Protein AF-A0AAE0WE51-F1 (afdb_monomer)

InterPro domains:
  IPR036056 Fibrinogen-like, C-terminal [SSF56496] (151-202)

Mean predicted aligned error: 15.65 Å

Nearest PDB structures (foldseek):
  6nct-assembly1_B  TM=5.977E-01  e=8.888E-01  Homo sapiens
  5l3b-assembly1_A  TM=3.967E-01  e=8.888E-01  Homo sapiens
  5y05-as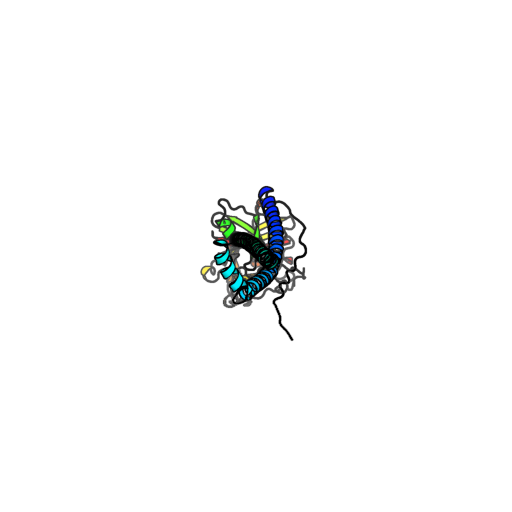sembly1_A  TM=3.768E-01  e=6.806E+00  Mycolicibacterium smegmatis MC2 155

Secondary structure (DSSP, 8-state):
---------------------S-HHHHHHHHHHHHHHHHHHHHHHHHHHHHHHHHHHHHHHHHHHHHHHHHHHHTTSSSHHHHHHHHHHHHTTS----TT-HHHHHHHHHHHHHHHHHHHHHHHHHHHHHHHHHHHHHHHHHHHHHHHHHHHHHHHTSSHHHHHHH-SSPPPEEEEEE-TTS-EEEEEEEEETTEEEEEEPHHHHHH-S-STTT-S--S-EEEEEEETTS-EEEEEEEE-TTTTTTSPPEEEES--TTSPPPTTGGG-SEEEEESS-HHHHTSSSEEEEEETTEEEEEE-SS----EEEEEE--TT-PPP--SSSSTT--TTTSHHHHT-EEPPGGGPPPGGG-BEEEEEETGGGEEEEGGG-TTEEEEEEEEEEE-

Solvent-accessible surface area (backbone atoms only — not comparable to full-atom values): 21341 Å² total; per-residue (Å²): 136,86,86,85,77,87,81,86,79,83,87,85,81,87,88,87,84,87,88,83,90,69,66,77,64,64,52,50,51,50,55,47,49,52,51,52,45,56,50,50,50,52,48,47,54,50,50,51,50,50,48,52,51,47,50,54,53,49,48,54,50,50,50,51,47,51,51,49,52,46,51,58,51,50,70,49,54,91,34,76,67,38,60,45,48,61,48,48,67,64,38,75,80,61,78,96,82,73,95,84,52,65,67,63,56,50,51,50,54,51,51,53,51,50,55,50,50,51,54,50,52,50,53,55,50,53,54,49,51,53,54,50,52,51,52,50,52,57,49,51,54,52,52,54,52,47,52,55,49,50,52,52,50,42,62,42,30,44,29,58,58,43,44,44,74,72,35,99,76,59,74,56,45,80,45,71,29,32,46,99,86,70,49,76,33,44,30,37,31,46,65,54,92,70,29,34,27,35,29,56,23,42,71,24,51,76,71,53,88,65,60,73,72,55,40,74,45,44,69,42,34,40,40,36,34,34,33,74,90,68,52,42,29,38,22,46,39,30,33,22,78,97,40,36,93,82,34,51,43,39,81,36,66,66,52,43,90,67,39,59,72,60,91,54,62,87,35,52,44,26,45,29,41,34,43,40,47,30,94,57,33,34,46,72,40,80,44,58,31,19,39,65,87,39,76,38,69,33,46,18,76,72,35,39,29,35,32,38,41,36,35,26,46,31,85,78,71,67,82,75,75,62,90,59,77,73,57,57,73,30,76,53,72,47,38,51,68,75,62,32,43,80,51,61,75,91,71,63,75,62,74,61,35,47,17,49,40,38,36,38,31,20,42,64,19,22,47,47,41,47,83,70,37,88,58,46,74,25,35,30,59,24,31,22,29,62,110

Organism: NCBI:txid2493646

Foldseek 3Di:
DDDDDDDPDDDDDDDDDDDDDDDPPVVVVVVVVVVVVVVLVVVLVVLVVVLVVLCVVLVVVVVVLVVVLVCLVVVCPPDVLVVVVVVVVVCVVDDPDDPPCPVSVVVVVVSVVVNVVSVVVNVVSVVVSVVSVVVNVVSVVVVVVVVVVVVVVQVCQQELVSQVVVDPDRDWAKDWHADPVGDIFIWTWADDVQKTWIWGFLVRLVVDPWCVSYADDQQWWWKWFAFPVGWIWIKIKGAAPVCSVPFGWDWTWLDDVQADQDQQSVLDGKIKTFRDGLVPLLDQAWGAIDINNDTQIDGQNHSDRFGIKMFGSSVVVDDGDCVPPQPQDDCRQCVNVVRIDTDPPSNDDDPRRFTWMKGDHHHNNGIDTQNNPPRTPGMIMIHMYGD

pLDDT: mean 77.51, std 21.84, range [26.77, 98.69]

Radius of gyration: 38.41 Å; Cα contacts (8 Å, |Δi|>4): 591; chains: 1; bounding box: 87×42×113 Å

Sequence (387 aa):
MNDRGPSCAIFFLLLSGSYISFGNGLQKELLRLEKDLLNLDADFVNLRKDFILERINSGSLIETLNHTIYQCTDNCKGTALQEKADGYVKIIVTDKSATSGFSDRLNFLILQRFVQAEKSNRRALENKLLATEKKYTELTMKVENYTTFKDKQNARNSSCKNIYLASINPTSGEYKLWTPTGQEFYVFCDFYNGHGYTFVSREGLNILKSLSDIYTDRSHVIVRHLQKDGIQKDVEIAPHSAFRYRYPLSFQLSKADGFTIPVNAALKPYIYLGFLPESYARRKSTQGYQAAGEDITFTNCDANPSSYLAFFANPYNRLPNNLYKICCMSTVVDAWIKKATDTPSFRYLPQTYFLEFEMGMGGCGGYVSRESFPMVSGAAIGFRFDA

Structure (mmCIF, N/CA/C/O backbone):
data_AF-A0AAE0WE51-F1
#
_entry.id   AF-A0AAE0WE51-F1
#
loop_
_atom_site.group_PDB
_atom_site.id
_atom_site.type_symbol
_atom_site.label_atom_id
_atom_site.label_alt_id
_atom_site.label_comp_id
_atom_site.label_asym_id
_atom_site.label_entity_id
_atom_site.label_seq_id
_atom_site.pdbx_PDB_ins_code
_atom_site.Cartn_x
_atom_site.Cartn_y
_atom_site.Cartn_z
_atom_site.occupancy
_atom_site.B_iso_or_equiv
_atom_site.auth_seq_id
_atom_site.auth_comp_id
_atom_site.auth_asym_id
_atom_site.auth_atom_id
_atom_site.pdbx_PDB_model_num
ATOM 1 N N . MET A 1 1 ? 1.238 -16.504 53.389 1.00 31.47 1 MET A N 1
ATOM 2 C CA . MET A 1 1 ? 2.226 -16.170 52.342 1.00 31.47 1 MET A CA 1
ATOM 3 C C . MET A 1 1 ? 1.539 -16.321 50.994 1.00 31.47 1 MET A C 1
ATOM 5 O O . MET A 1 1 ? 1.080 -17.411 50.700 1.00 31.47 1 MET A O 1
ATOM 9 N N . ASN A 1 2 ? 1.474 -15.214 50.248 1.00 31.61 2 ASN A N 1
ATOM 10 C CA . ASN A 1 2 ? 1.086 -15.050 48.839 1.00 31.61 2 ASN A CA 1
ATOM 11 C C . ASN A 1 2 ? -0.320 -15.467 48.379 1.00 31.61 2 ASN A C 1
ATOM 13 O O . ASN A 1 2 ? -0.486 -16.500 47.741 1.00 31.61 2 ASN A O 1
ATOM 17 N N . ASP A 1 3 ? -1.260 -14.532 48.537 1.00 28.02 3 ASP A N 1
ATOM 18 C CA . ASP A 1 3 ? -2.338 -14.304 47.571 1.00 28.02 3 ASP A CA 1
ATOM 19 C C . ASP A 1 3 ? -1.893 -13.222 46.572 1.00 28.02 3 ASP A C 1
ATOM 21 O O . ASP A 1 3 ? -1.508 -12.117 46.965 1.00 28.02 3 ASP A O 1
ATOM 25 N N . ARG A 1 4 ? -1.918 -13.536 45.272 1.00 30.72 4 ARG A N 1
ATOM 26 C CA . ARG A 1 4 ? -1.761 -12.567 44.176 1.00 30.72 4 ARG A CA 1
ATOM 27 C C . ARG A 1 4 ? -3.130 -12.344 43.537 1.00 30.72 4 ARG A C 1
ATOM 29 O O . ARG A 1 4 ? -3.565 -13.146 42.717 1.00 30.72 4 ARG A O 1
ATOM 36 N N . GLY A 1 5 ? -3.784 -11.243 43.900 1.00 26.77 5 GLY A N 1
ATOM 37 C CA . GLY A 1 5 ? -4.906 -10.691 43.138 1.00 26.77 5 GLY A CA 1
ATOM 38 C C . GLY A 1 5 ? -4.426 -10.005 41.847 1.00 26.77 5 GLY A C 1
ATOM 39 O O . GLY A 1 5 ? -3.262 -9.600 41.765 1.00 26.77 5 GLY A O 1
ATOM 40 N N . PRO A 1 6 ? -5.286 -9.868 40.822 1.00 32.09 6 PRO A N 1
ATOM 41 C CA . PRO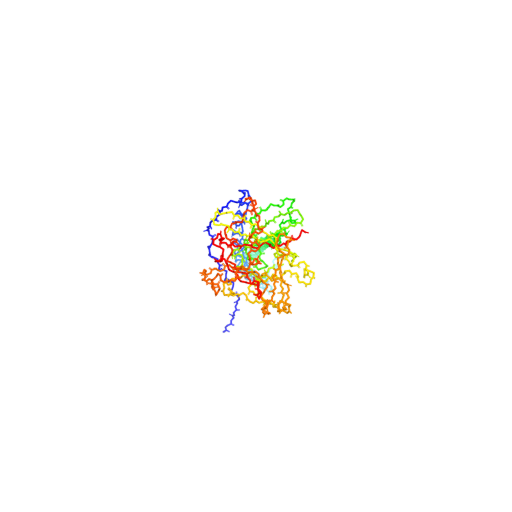 A 1 6 ? -4.913 -9.237 39.564 1.00 32.09 6 PRO A CA 1
ATOM 42 C C . PRO A 1 6 ? -4.883 -7.711 39.722 1.00 32.09 6 PRO A C 1
ATOM 44 O O . PRO A 1 6 ? -5.902 -7.067 39.971 1.00 32.09 6 PRO A O 1
ATOM 47 N N . SER A 1 7 ? -3.697 -7.128 39.557 1.00 26.91 7 SER A N 1
ATOM 48 C CA . SER A 1 7 ? -3.496 -5.682 39.464 1.00 26.91 7 SER A CA 1
ATOM 49 C C . SER A 1 7 ? -4.050 -5.146 38.140 1.00 26.91 7 SER A C 1
ATOM 51 O O . SER A 1 7 ? -3.403 -5.256 37.101 1.00 26.91 7 SER A O 1
ATOM 53 N N . CYS A 1 8 ? -5.222 -4.510 38.174 1.00 27.27 8 CYS A N 1
ATOM 54 C CA . CYS A 1 8 ? -5.642 -3.561 37.142 1.00 27.27 8 CYS A CA 1
ATOM 55 C C . CYS A 1 8 ? -4.905 -2.232 37.365 1.00 27.27 8 CYS A C 1
ATOM 57 O O . CYS A 1 8 ? -5.399 -1.345 38.054 1.00 27.27 8 CYS A O 1
ATOM 59 N N . ALA A 1 9 ? -3.707 -2.104 36.797 1.00 27.30 9 ALA A N 1
ATOM 60 C CA . ALA A 1 9 ? -3.039 -0.819 36.635 1.00 27.30 9 ALA A CA 1
ATOM 61 C C . ALA A 1 9 ? -3.382 -0.275 35.242 1.00 27.30 9 ALA A C 1
ATOM 63 O O . ALA A 1 9 ? -2.854 -0.753 34.240 1.00 27.30 9 ALA A O 1
ATOM 64 N N . ILE A 1 10 ? -4.294 0.696 35.174 1.00 32.78 10 ILE A N 1
ATOM 65 C CA . ILE A 1 10 ? -4.570 1.452 33.949 1.00 32.78 10 ILE A CA 1
ATOM 66 C C . ILE A 1 10 ? -3.721 2.724 34.002 1.00 32.78 10 ILE A C 1
ATOM 68 O O . ILE A 1 10 ? -3.950 3.615 34.816 1.00 32.78 10 ILE A O 1
ATOM 72 N N . PHE A 1 11 ? -2.703 2.760 33.147 1.00 30.88 11 PHE A N 1
ATOM 73 C CA . PHE A 1 11 ? -1.871 3.922 32.852 1.00 30.88 11 PHE A CA 1
ATOM 74 C C . PHE A 1 11 ? -2.588 4.787 31.807 1.00 30.88 11 PHE A C 1
ATOM 76 O O . PHE A 1 11 ? -2.833 4.302 30.707 1.00 30.88 11 PHE A O 1
ATOM 83 N N . PHE A 1 12 ? -2.854 6.063 32.100 1.00 30.30 12 PHE A N 1
ATOM 84 C CA . PHE A 1 12 ? -3.117 7.068 31.065 1.00 30.30 12 PHE A CA 1
ATOM 85 C C . PHE A 1 12 ? -2.503 8.415 31.451 1.00 30.30 12 PHE A C 1
ATOM 87 O O . PHE A 1 12 ? -2.924 9.062 32.407 1.00 30.30 12 PHE A O 1
ATOM 94 N N . LEU A 1 13 ? -1.512 8.838 30.666 1.00 30.17 13 LEU A N 1
ATOM 95 C CA . LEU A 1 13 ? -1.057 10.219 30.582 1.00 30.17 13 LEU A CA 1
ATOM 96 C C . LEU A 1 13 ? -1.029 10.648 29.111 1.00 30.17 13 LEU A C 1
ATOM 98 O O . LEU A 1 13 ? -0.413 9.989 28.281 1.00 30.17 13 LEU A O 1
ATOM 102 N N . LEU A 1 14 ? -1.665 11.804 28.889 1.00 35.53 14 LEU A N 1
ATOM 103 C CA . LEU A 1 14 ? -1.360 12.862 27.920 1.00 35.53 14 LEU A CA 1
ATOM 104 C C . LEU A 1 14 ? -1.422 12.539 26.425 1.00 35.53 14 LEU A C 1
ATOM 106 O O . LEU A 1 14 ? -0.438 12.086 25.859 1.00 35.53 14 LEU A O 1
ATOM 110 N N . LEU A 1 15 ? -2.488 13.011 25.765 1.00 30.02 15 LEU A N 1
ATOM 111 C CA . LEU A 1 15 ? -2.399 13.588 24.417 1.00 30.02 15 LEU A CA 1
ATOM 112 C C . LEU A 1 15 ? -3.408 14.739 24.263 1.00 30.02 15 LEU A C 1
ATOM 114 O O . LEU A 1 15 ? -4.515 14.581 23.760 1.00 30.02 15 LEU A O 1
ATOM 118 N N . SER A 1 16 ? -2.999 15.929 24.700 1.00 37.25 16 SER A N 1
ATOM 119 C CA . SER A 1 16 ? -3.550 17.197 24.227 1.00 37.25 16 SER A CA 1
ATOM 120 C C . SER A 1 16 ? -2.559 17.790 23.230 1.00 37.25 16 SER A C 1
ATOM 122 O O . SER A 1 16 ? -1.475 18.214 23.630 1.00 37.25 16 SER A O 1
ATOM 124 N N . GLY A 1 17 ? -2.912 17.835 21.946 1.00 32.12 17 GLY A N 1
ATOM 125 C CA . GLY A 1 17 ? -2.143 18.613 20.980 1.00 32.12 17 GLY A CA 1
ATOM 126 C C . GLY A 1 17 ? -2.412 18.259 19.524 1.00 32.12 17 GLY A C 1
ATOM 127 O O . GLY A 1 17 ? -1.994 17.205 19.062 1.00 32.12 17 GLY A O 1
ATOM 128 N N . SER A 1 18 ? -2.985 19.231 18.807 1.00 32.75 18 SER A N 1
ATOM 129 C CA . SER A 1 18 ? -3.047 19.362 17.337 1.00 32.75 18 SER A CA 1
ATOM 130 C C . SER A 1 18 ? -4.297 18.791 16.657 1.00 32.75 18 SER A C 1
ATOM 132 O O . SER A 1 18 ? -4.276 17.752 16.007 1.00 32.75 18 SER A O 1
ATOM 134 N N . TYR A 1 19 ? -5.393 19.547 16.769 1.00 33.12 19 TYR A N 1
ATOM 135 C CA . TYR A 1 19 ? -6.617 19.402 15.981 1.00 33.12 19 TYR A CA 1
ATOM 136 C C . TYR A 1 19 ? -6.617 20.424 14.833 1.00 33.12 19 TYR A C 1
ATOM 138 O O . TYR A 1 19 ? -6.639 21.624 15.101 1.00 33.12 19 TYR A O 1
ATOM 146 N N . ILE A 1 20 ? -6.641 19.975 13.570 1.00 35.06 20 ILE A N 1
ATOM 147 C CA . ILE A 1 20 ? -6.988 20.827 12.418 1.00 35.06 20 ILE A CA 1
ATOM 148 C C . ILE A 1 20 ? -8.027 20.122 11.525 1.00 35.06 20 ILE A C 1
ATOM 150 O O . ILE A 1 20 ? -7.764 19.087 10.927 1.00 35.06 20 ILE A O 1
ATOM 154 N N . SER A 1 21 ? -9.204 20.760 11.472 1.00 38.84 21 SER A N 1
ATOM 155 C CA . SER A 1 21 ? -10.207 20.851 10.395 1.00 38.84 21 SER A CA 1
ATOM 156 C C . SER A 1 21 ? -10.855 19.583 9.807 1.00 38.84 21 SER A C 1
ATOM 158 O O . SER A 1 21 ? -10.625 19.239 8.653 1.00 38.84 21 SER A O 1
ATOM 160 N N . PHE A 1 22 ? -11.832 19.024 10.530 1.00 31.78 22 PHE A N 1
ATOM 161 C CA . PHE A 1 22 ? -13.023 18.389 9.938 1.00 31.78 22 PHE A CA 1
ATOM 162 C C . PHE A 1 22 ? -14.278 19.033 10.556 1.00 31.78 22 PHE A C 1
ATOM 164 O O . PHE A 1 22 ? -14.225 19.528 11.676 1.00 31.78 22 PHE A O 1
ATOM 171 N N . GLY A 1 23 ? -15.387 19.089 9.810 1.00 38.88 23 GLY A N 1
ATOM 172 C CA . GLY A 1 23 ? -16.571 19.920 10.087 1.00 38.88 23 GLY A CA 1
ATOM 173 C C . GLY A 1 23 ? -16.968 20.084 11.566 1.00 38.88 23 GLY A C 1
ATOM 174 O O . GLY A 1 23 ? -17.238 19.114 12.274 1.00 38.88 23 GLY A O 1
ATOM 175 N N . ASN A 1 24 ? -17.083 21.349 11.990 1.00 46.38 24 ASN A N 1
ATOM 176 C CA . ASN A 1 24 ? -17.326 21.828 13.362 1.00 46.38 24 ASN A CA 1
ATOM 177 C C . ASN A 1 24 ? -18.490 21.167 14.138 1.00 46.38 24 ASN A C 1
ATOM 179 O O . ASN A 1 24 ? -18.566 21.336 15.353 1.00 46.38 24 ASN A O 1
ATOM 183 N N . GLY A 1 25 ? -19.415 20.466 13.474 1.00 37.41 25 GLY A N 1
ATOM 184 C CA . GLY A 1 25 ? -20.536 19.771 14.119 1.00 37.41 25 GLY A CA 1
ATOM 185 C C . GLY A 1 25 ? -20.149 18.403 14.683 1.00 37.41 25 GLY A C 1
ATOM 186 O O . GLY A 1 25 ? -20.301 18.163 15.878 1.00 37.41 25 GLY A O 1
ATOM 187 N N . LEU A 1 26 ? -19.578 17.535 13.842 1.00 40.38 26 LEU A N 1
ATOM 188 C CA . LEU A 1 26 ? -19.246 16.156 14.218 1.00 40.38 26 LEU A CA 1
ATOM 189 C C . LEU A 1 26 ? -18.099 16.107 15.235 1.00 40.38 26 LEU A C 1
ATOM 191 O O . LEU A 1 26 ? -18.094 15.291 16.149 1.00 40.38 26 LEU A O 1
ATOM 195 N N . GLN A 1 27 ? -17.143 17.030 15.107 1.00 44.50 27 GLN A N 1
ATOM 196 C CA . GLN A 1 27 ? -15.989 17.130 15.997 1.00 44.50 27 GLN A CA 1
ATOM 197 C C . GLN A 1 27 ? -16.387 17.605 17.404 1.00 44.50 27 GLN A C 1
ATOM 199 O O . GLN A 1 27 ? -15.857 17.112 18.397 1.00 44.50 27 GLN A O 1
ATOM 204 N N . LYS A 1 28 ? -17.374 18.509 17.502 1.00 47.06 28 LYS A N 1
ATOM 205 C CA . LYS A 1 28 ? -17.965 18.922 18.785 1.00 47.06 28 LYS A CA 1
ATOM 206 C C . LYS A 1 28 ? -18.751 17.794 19.440 1.00 47.06 28 LYS A C 1
ATOM 208 O O . LYS A 1 28 ? -18.680 17.662 20.657 1.00 47.06 28 LYS A O 1
ATOM 213 N N . GLU A 1 29 ? -19.477 16.991 18.663 1.00 46.84 29 GLU A N 1
ATOM 214 C CA . GLU A 1 29 ? -20.142 15.798 19.193 1.00 46.84 29 GLU A CA 1
ATOM 215 C C . GLU A 1 29 ? -19.141 14.756 19.685 1.00 46.84 29 GLU A C 1
ATOM 217 O O . GLU A 1 29 ? -19.340 14.212 20.764 1.00 46.84 29 GLU A O 1
ATOM 222 N N . LEU A 1 30 ? -18.040 14.525 18.965 1.00 46.75 30 LEU A N 1
ATOM 223 C CA . LEU A 1 30 ? -17.015 13.559 19.366 1.00 46.75 30 LEU A CA 1
ATOM 224 C C . LEU A 1 30 ? -16.282 13.987 20.645 1.00 46.75 30 LEU A C 1
ATOM 226 O O . LEU A 1 30 ? -16.170 13.192 21.569 1.00 46.75 30 LEU A O 1
ATOM 230 N N . LEU A 1 31 ? -15.884 15.260 20.751 1.00 50.44 31 LEU A N 1
ATOM 231 C CA . LEU A 1 31 ? -15.294 15.824 21.976 1.00 50.44 31 LEU A CA 1
ATOM 232 C C . LEU A 1 31 ? -16.280 15.829 23.150 1.00 50.44 31 LEU A C 1
ATOM 234 O O . LEU A 1 31 ? -15.887 15.628 24.300 1.00 50.44 31 LEU A O 1
ATOM 238 N N . ARG A 1 32 ? -17.570 16.056 22.878 1.00 58.34 32 ARG A N 1
ATOM 239 C CA . ARG A 1 32 ? -18.624 15.948 23.889 1.00 58.34 32 ARG A CA 1
ATOM 240 C C . ARG A 1 32 ? -18.783 14.501 24.350 1.00 58.34 32 ARG A C 1
ATOM 242 O O . ARG A 1 32 ? -18.815 14.274 25.550 1.00 58.34 32 ARG A O 1
ATOM 249 N N . LEU A 1 33 ? -18.795 13.542 23.426 1.00 51.06 33 LEU A N 1
ATOM 250 C CA . LEU A 1 33 ? -18.868 12.111 23.716 1.00 51.06 33 LEU A CA 1
ATOM 251 C C . LEU A 1 33 ? -17.637 11.609 24.475 1.00 51.06 33 LEU A C 1
ATOM 253 O O . LEU A 1 33 ? -17.798 10.817 25.392 1.00 51.06 33 LEU A O 1
ATOM 257 N N . GLU A 1 34 ? -16.428 12.072 24.150 1.00 51.81 34 GLU A N 1
ATOM 258 C CA . GLU A 1 34 ? -15.204 11.742 24.897 1.00 51.81 34 GLU A CA 1
ATOM 259 C C . GLU A 1 34 ? -15.234 12.302 26.321 1.00 51.81 34 GLU A C 1
ATOM 261 O O . GLU A 1 34 ? -14.869 11.612 27.273 1.00 51.81 34 GLU A O 1
ATOM 266 N N . LYS A 1 35 ? -15.709 13.541 26.490 1.00 59.03 35 LYS A N 1
ATOM 267 C CA . LYS A 1 35 ? -15.884 14.148 27.813 1.00 59.03 35 LYS A CA 1
ATOM 268 C C . LYS A 1 35 ? -16.961 13.429 28.623 1.00 59.03 35 LYS A C 1
ATOM 270 O O . LYS A 1 35 ? -16.760 13.168 29.807 1.00 59.03 35 LYS A O 1
ATOM 275 N N . ASP A 1 36 ? -18.076 13.088 27.985 1.00 55.72 36 ASP A N 1
ATOM 276 C CA . ASP A 1 36 ? -19.151 12.309 28.593 1.00 55.72 36 ASP A CA 1
ATOM 277 C C . ASP A 1 36 ? -18.645 10.910 28.972 1.00 55.72 36 ASP A C 1
ATOM 279 O O . ASP A 1 36 ? -19.001 10.423 30.038 1.00 55.72 36 ASP A O 1
ATOM 283 N N . LEU A 1 37 ? -17.745 10.309 28.184 1.00 49.75 37 LEU A N 1
ATOM 284 C CA . LEU A 1 37 ? -17.111 9.024 28.486 1.00 49.75 37 LEU A CA 1
ATOM 285 C C . LEU A 1 37 ? -16.186 9.093 29.703 1.00 49.75 37 LEU A C 1
ATOM 287 O O . LEU A 1 37 ? -16.274 8.239 30.574 1.00 49.75 37 LEU A O 1
ATOM 291 N N . LEU A 1 38 ? -15.323 10.109 29.782 1.00 52.88 38 LEU A N 1
ATOM 292 C CA . LEU A 1 38 ? -14.426 10.302 30.928 1.00 52.88 38 LEU A CA 1
ATOM 293 C C . LEU A 1 38 ? -15.210 10.528 32.224 1.00 52.88 38 LEU A C 1
ATOM 295 O O . LEU A 1 38 ? -14.846 9.990 33.268 1.00 52.88 38 LEU A O 1
ATOM 299 N N . ASN A 1 39 ? -16.308 11.284 32.147 1.00 61.53 39 ASN A N 1
ATOM 300 C CA . ASN A 1 39 ? -17.212 11.473 33.277 1.00 61.53 39 ASN A CA 1
ATOM 301 C C . ASN A 1 39 ? -17.932 10.165 33.635 1.00 61.53 39 ASN A C 1
ATOM 303 O O . ASN A 1 39 ? -17.997 9.819 34.807 1.00 61.53 39 ASN A O 1
ATOM 307 N N . LEU A 1 40 ? -18.407 9.407 32.640 1.00 55.94 40 LEU A N 1
ATOM 308 C CA . LEU A 1 40 ? -19.094 8.131 32.851 1.00 55.94 40 LEU A CA 1
ATOM 309 C C . LEU A 1 40 ? -18.176 7.075 33.476 1.00 55.94 40 LEU A C 1
ATOM 311 O O . LEU A 1 40 ? -18.625 6.303 34.315 1.00 55.94 40 LEU A O 1
ATOM 315 N N . ASP A 1 41 ? -16.905 7.038 33.078 1.00 49.44 41 ASP A N 1
ATOM 316 C CA . ASP A 1 41 ? -15.920 6.075 33.575 1.00 49.44 41 ASP A CA 1
ATOM 317 C C . ASP A 1 41 ? -15.487 6.432 35.007 1.00 49.44 41 ASP A C 1
ATOM 319 O O . ASP A 1 41 ? -15.432 5.567 35.884 1.00 49.44 41 ASP A O 1
ATOM 323 N N . ALA A 1 42 ? -15.292 7.726 35.293 1.00 58.44 42 ALA A N 1
ATOM 324 C CA . ALA A 1 42 ? -15.078 8.219 36.654 1.00 58.44 42 ALA A CA 1
ATOM 325 C C . ALA A 1 42 ? -16.285 7.927 37.563 1.00 58.44 42 ALA A C 1
ATOM 327 O O . ALA A 1 42 ? -16.112 7.424 38.677 1.00 58.44 42 ALA A O 1
ATOM 328 N N . ASP A 1 43 ? -17.503 8.171 37.072 1.00 61.66 43 ASP A N 1
ATOM 329 C CA . ASP A 1 43 ? -18.745 7.849 37.772 1.00 61.66 43 ASP A CA 1
ATOM 330 C C . ASP A 1 43 ? -18.884 6.338 37.977 1.00 61.66 43 ASP A C 1
ATOM 332 O O . ASP A 1 43 ? -19.243 5.913 39.068 1.00 61.66 43 ASP A O 1
ATOM 336 N N . PHE A 1 44 ? -18.539 5.504 36.993 1.00 48.44 44 PHE A N 1
ATOM 337 C CA . PHE A 1 44 ? -18.597 4.045 37.114 1.00 48.44 44 PHE A CA 1
ATOM 338 C C . PHE A 1 44 ? -17.590 3.515 38.136 1.00 48.44 44 PHE A C 1
ATOM 340 O O . PHE A 1 44 ? -17.941 2.667 38.955 1.00 48.44 44 PHE A O 1
ATOM 347 N N . VAL A 1 45 ? -16.352 4.021 38.144 1.00 57.53 45 VAL A N 1
ATOM 348 C CA . VAL A 1 45 ? -15.338 3.631 39.137 1.00 57.53 45 VAL A CA 1
ATOM 349 C C . VAL A 1 45 ? -15.757 4.049 40.546 1.00 57.53 45 VAL A C 1
ATOM 351 O O . VAL A 1 45 ? -15.637 3.241 41.472 1.00 57.53 45 VAL A O 1
ATOM 354 N N . ASN A 1 46 ? -16.266 5.270 40.717 1.00 63.41 46 ASN A N 1
ATOM 355 C CA . ASN A 1 46 ? -16.739 5.757 42.011 1.00 63.41 46 ASN A CA 1
ATOM 356 C C . ASN A 1 46 ? -17.981 4.987 42.470 1.00 63.41 46 ASN A C 1
ATOM 358 O O . ASN A 1 46 ? -17.981 4.443 43.567 1.00 63.41 46 ASN A O 1
ATOM 362 N N . LEU A 1 47 ? -18.975 4.801 41.599 1.00 58.47 47 LEU A N 1
ATOM 363 C CA . LEU A 1 47 ? -20.196 4.062 41.913 1.00 58.47 47 LEU A CA 1
ATOM 364 C C . LEU A 1 47 ? -19.922 2.576 42.169 1.00 58.47 47 LEU A C 1
ATOM 366 O O . LEU A 1 47 ? -20.588 1.972 42.999 1.00 58.47 47 LEU A O 1
ATOM 370 N N . ARG A 1 48 ? -18.929 1.967 41.506 1.00 52.38 48 ARG A N 1
ATOM 371 C CA . ARG A 1 48 ? -18.490 0.590 41.787 1.00 52.38 48 ARG A CA 1
ATOM 372 C C . ARG A 1 48 ? -17.816 0.489 43.152 1.00 52.38 48 ARG A C 1
ATOM 374 O O . ARG A 1 48 ? -18.070 -0.477 43.868 1.00 52.38 48 ARG A O 1
ATOM 381 N N . LYS A 1 49 ? -16.967 1.455 43.517 1.00 58.38 49 LYS A N 1
ATOM 382 C CA . LYS A 1 49 ? -16.368 1.525 44.859 1.00 58.38 49 LYS A CA 1
ATOM 383 C C . LYS A 1 49 ? -17.443 1.718 45.921 1.00 58.38 49 LYS A C 1
ATOM 385 O O . LYS A 1 49 ? -17.467 0.943 46.871 1.00 58.38 49 LYS A O 1
ATOM 390 N N . ASP A 1 50 ? -18.351 2.663 45.710 1.00 58.69 50 ASP A N 1
ATOM 391 C CA . ASP A 1 50 ? -19.473 2.945 46.603 1.00 58.69 50 ASP A CA 1
ATOM 392 C C . ASP A 1 50 ? -20.408 1.742 46.706 1.00 58.69 50 ASP A C 1
ATOM 394 O O . ASP A 1 50 ? -20.818 1.388 47.798 1.00 58.69 50 ASP A O 1
ATOM 398 N N . PHE A 1 51 ? -20.685 1.037 45.607 1.00 48.88 51 PHE A N 1
ATOM 399 C CA . PHE A 1 51 ? -21.498 -0.177 45.618 1.00 48.88 51 PHE A CA 1
ATOM 400 C C . PHE A 1 51 ? -20.832 -1.321 46.389 1.00 48.88 51 PHE A C 1
ATOM 402 O O . PHE A 1 51 ? -21.493 -1.993 47.175 1.00 48.88 51 PHE A O 1
ATOM 409 N N . ILE A 1 52 ? -19.526 -1.543 46.201 1.00 53.59 52 ILE A N 1
ATOM 410 C CA . ILE A 1 52 ? -18.775 -2.559 46.953 1.00 53.59 52 ILE A CA 1
ATOM 411 C C . ILE A 1 52 ? -18.748 -2.201 48.446 1.00 53.59 52 ILE A C 1
ATOM 413 O O . ILE A 1 52 ? -19.034 -3.060 49.277 1.00 53.59 52 ILE A O 1
ATOM 417 N N . LEU A 1 53 ? -18.455 -0.942 48.785 1.00 57.03 53 LEU A N 1
ATOM 418 C CA . LEU A 1 53 ? -18.454 -0.440 50.162 1.00 57.03 53 LEU A CA 1
ATOM 419 C C . LEU A 1 53 ? -19.840 -0.530 50.804 1.00 57.03 53 LEU A C 1
ATOM 421 O O . LEU A 1 53 ? -19.959 -1.041 51.913 1.00 57.03 53 LEU A O 1
ATOM 425 N N . GLU A 1 54 ? -20.889 -0.100 50.108 1.00 58.59 54 GLU A N 1
ATOM 426 C CA . GLU A 1 54 ? -22.266 -0.133 50.598 1.00 58.59 54 GLU A CA 1
ATOM 427 C C . GLU A 1 54 ? -22.759 -1.572 50.750 1.00 58.59 54 GLU A C 1
ATOM 429 O O . GLU A 1 54 ? -23.440 -1.873 51.722 1.00 58.59 54 GLU A O 1
ATOM 434 N N . ARG A 1 55 ? -22.380 -2.494 49.855 1.00 51.31 55 ARG A N 1
ATOM 435 C CA . ARG A 1 55 ? -22.722 -3.920 49.965 1.00 51.31 55 ARG A CA 1
ATOM 436 C C . ARG A 1 55 ? -22.007 -4.595 51.136 1.00 51.31 55 ARG A C 1
ATOM 438 O O . ARG A 1 55 ? -22.630 -5.390 51.832 1.00 51.31 55 ARG A O 1
ATOM 445 N N . ILE A 1 56 ? -20.734 -4.272 51.375 1.00 55.09 56 ILE A N 1
ATOM 446 C CA . ILE A 1 56 ? -19.970 -4.777 52.527 1.00 55.09 56 ILE A CA 1
ATOM 447 C C . ILE A 1 56 ? -20.544 -4.214 53.833 1.00 55.09 56 ILE A C 1
ATOM 449 O O . ILE A 1 56 ? -20.868 -4.977 54.743 1.00 55.09 56 ILE A O 1
ATOM 453 N N . ASN A 1 57 ? -20.726 -2.894 53.909 1.00 51.66 57 ASN A N 1
ATOM 454 C CA . ASN A 1 57 ? -21.222 -2.218 55.105 1.00 51.66 57 ASN A CA 1
ATOM 455 C C . ASN A 1 57 ? -22.672 -2.600 55.399 1.00 51.66 57 ASN A C 1
ATOM 457 O O . ASN A 1 57 ? -22.982 -2.985 56.521 1.00 51.66 57 ASN A O 1
ATOM 461 N N . SER A 1 58 ? -23.553 -2.560 54.396 1.00 47.81 58 SER A N 1
ATOM 462 C CA . SER A 1 58 ? -24.963 -2.913 54.567 1.00 47.81 58 SER A CA 1
ATOM 463 C C . SER A 1 58 ? -25.162 -4.402 54.791 1.00 47.81 58 SER A C 1
ATOM 465 O O . SER A 1 58 ? -26.002 -4.762 55.601 1.00 47.81 58 SER A O 1
ATOM 467 N N . GLY A 1 59 ? -24.390 -5.272 54.134 1.00 46.75 59 GLY A N 1
ATOM 468 C CA . GLY A 1 59 ? -24.443 -6.716 54.368 1.00 46.75 59 GLY A CA 1
ATOM 469 C C . GLY A 1 59 ? -24.088 -7.072 55.812 1.00 46.75 59 GLY A C 1
ATOM 470 O O . GLY A 1 59 ? -24.872 -7.731 56.489 1.00 46.75 59 GLY A O 1
ATOM 471 N N . SER A 1 60 ? -22.969 -6.537 56.309 1.00 56.41 60 SER A N 1
ATOM 472 C CA . SER A 1 60 ? -22.532 -6.695 57.704 1.00 56.41 60 SER A CA 1
ATOM 473 C C . SER A 1 60 ? -23.541 -6.112 58.704 1.00 56.41 60 SER A C 1
ATOM 475 O O . SER A 1 60 ? -23.878 -6.743 59.711 1.00 56.41 60 SER A O 1
ATOM 477 N N . LEU A 1 61 ? -24.098 -4.930 58.411 1.00 52.03 61 LEU A N 1
ATOM 478 C CA . LEU A 1 61 ? -25.103 -4.298 59.267 1.00 52.03 61 LEU A CA 1
ATOM 479 C C . LEU A 1 61 ? -26.420 -5.084 59.273 1.00 52.03 61 LEU A C 1
ATOM 481 O O . LEU A 1 61 ? -27.034 -5.229 60.325 1.00 52.03 61 LEU A O 1
ATOM 485 N N . ILE A 1 62 ? -26.848 -5.619 58.125 1.00 50.19 62 ILE A N 1
ATOM 486 C CA . ILE A 1 62 ? -28.045 -6.459 57.990 1.00 50.19 62 ILE A CA 1
ATOM 487 C C . ILE A 1 62 ? -27.862 -7.779 58.737 1.00 50.19 62 ILE A C 1
ATOM 489 O O . ILE A 1 62 ? -28.789 -8.202 59.423 1.00 50.19 62 ILE A O 1
ATOM 493 N N . GLU A 1 63 ? -26.692 -8.416 58.666 1.00 59.53 63 GLU A N 1
ATOM 494 C CA . GLU A 1 63 ? -26.386 -9.604 59.473 1.00 59.53 63 GLU A CA 1
ATOM 495 C C . GLU A 1 63 ? -26.405 -9.291 60.968 1.00 59.53 63 GLU A C 1
ATOM 497 O O . GLU A 1 63 ? -27.043 -10.011 61.735 1.00 59.53 63 GLU A O 1
ATOM 502 N N . THR A 1 64 ? -25.796 -8.177 61.376 1.00 60.53 64 THR A N 1
ATOM 503 C CA . THR A 1 64 ? -25.796 -7.722 62.774 1.00 60.53 64 THR A CA 1
ATOM 504 C C . THR A 1 64 ? -27.219 -7.428 63.258 1.00 60.53 64 THR A C 1
ATOM 506 O O . THR A 1 64 ? -27.608 -7.846 64.349 1.00 60.53 64 THR A O 1
ATOM 509 N N . LEU A 1 65 ? -28.035 -6.766 62.435 1.00 51.66 65 LEU A N 1
ATOM 510 C CA . LEU A 1 65 ? -29.444 -6.484 62.709 1.00 51.66 65 LEU A CA 1
ATOM 511 C C . LEU A 1 65 ? -30.284 -7.756 62.760 1.00 51.66 65 LEU A C 1
ATOM 513 O O . LEU A 1 65 ? -31.115 -7.891 63.650 1.00 51.66 65 LEU A O 1
ATOM 517 N N . ASN A 1 66 ? -30.066 -8.706 61.852 1.00 54.09 66 ASN A N 1
ATOM 518 C CA . ASN A 1 66 ? -30.750 -9.996 61.865 1.00 54.09 66 ASN A CA 1
ATOM 519 C C . ASN A 1 66 ? -30.380 -10.795 63.110 1.00 54.09 66 ASN A C 1
ATOM 521 O O . ASN A 1 66 ? -31.271 -11.340 63.749 1.00 54.09 66 ASN A O 1
ATOM 525 N N . HIS A 1 67 ? -29.105 -10.811 63.492 1.00 61.56 67 HIS A N 1
ATOM 526 C CA . HIS A 1 67 ? -28.642 -11.445 64.719 1.00 61.56 67 HIS A CA 1
ATOM 527 C C . HIS A 1 67 ? -29.232 -10.763 65.960 1.00 61.56 67 HIS A C 1
ATOM 529 O O . HIS A 1 67 ? -29.700 -11.443 66.863 1.00 61.56 67 HIS A O 1
ATOM 535 N N . THR A 1 68 ? -29.305 -9.431 65.981 1.00 57.16 68 THR A N 1
ATOM 536 C CA . THR A 1 68 ? -29.889 -8.653 67.088 1.00 57.16 68 THR A CA 1
ATOM 537 C C . THR A 1 68 ? -31.395 -8.875 67.188 1.00 57.16 68 THR A C 1
ATOM 539 O O . THR A 1 68 ? -31.909 -9.149 68.265 1.00 57.16 68 THR A O 1
ATOM 542 N N . ILE A 1 69 ? -32.118 -8.830 66.065 1.00 52.09 69 ILE A N 1
ATOM 543 C CA . ILE A 1 69 ? -33.546 -9.154 66.000 1.00 52.09 69 ILE A CA 1
ATOM 544 C C . ILE A 1 69 ? -33.758 -10.600 66.445 1.00 52.09 69 ILE A C 1
ATOM 546 O O . ILE A 1 69 ? -34.651 -10.848 67.249 1.00 52.09 69 ILE A O 1
ATOM 550 N N . TYR A 1 70 ? -32.938 -11.540 65.975 1.00 54.66 70 TYR A N 1
ATOM 551 C CA . TYR A 1 70 ? -33.011 -12.948 66.350 1.00 54.66 70 TYR A CA 1
ATOM 552 C C . TYR A 1 70 ? -32.786 -13.129 67.853 1.00 54.66 70 TYR A C 1
ATOM 554 O O . TYR A 1 70 ? -33.656 -13.678 68.513 1.00 54.66 70 TYR A O 1
ATOM 562 N N . GLN A 1 71 ? -31.717 -12.564 68.422 1.00 56.50 71 GLN A N 1
ATOM 563 C CA . GLN A 1 71 ? -31.435 -12.584 69.860 1.00 56.50 71 GLN A CA 1
ATOM 564 C C . GLN A 1 71 ? -32.532 -11.905 70.686 1.00 56.50 71 GLN A C 1
ATOM 566 O O . GLN A 1 71 ? -32.927 -12.433 71.719 1.00 56.50 71 GLN A O 1
ATOM 571 N N . CYS A 1 72 ? -33.076 -10.770 70.241 1.00 54.25 72 CYS A N 1
ATOM 572 C CA . CYS A 1 72 ? -34.219 -10.134 70.896 1.00 54.25 72 CYS A CA 1
ATOM 573 C C . CYS A 1 72 ? -35.474 -11.016 70.837 1.00 54.25 72 CYS A C 1
ATOM 575 O O . CYS A 1 72 ? -36.247 -11.032 71.786 1.00 54.25 72 CYS A O 1
ATOM 577 N N . THR A 1 73 ? -35.682 -11.759 69.747 1.00 54.69 73 THR A N 1
ATOM 578 C CA . THR A 1 73 ? -36.846 -12.642 69.579 1.00 54.69 73 THR A CA 1
ATOM 579 C C . THR A 1 73 ? -36.686 -13.947 70.370 1.00 54.69 73 THR A C 1
ATOM 581 O O . THR A 1 73 ? -37.662 -14.414 70.953 1.00 54.69 73 THR A O 1
ATOM 584 N N . ASP A 1 74 ? -35.472 -14.502 70.441 1.00 53.50 74 ASP A N 1
ATOM 585 C CA . ASP A 1 74 ? -35.134 -15.719 71.196 1.00 53.50 74 ASP A CA 1
ATOM 586 C C . ASP A 1 74 ? -35.073 -15.462 72.706 1.00 53.50 74 ASP A C 1
ATOM 588 O O . ASP A 1 74 ? -35.616 -16.243 73.477 1.00 53.50 74 ASP A O 1
ATOM 592 N N . ASN A 1 75 ? -34.540 -14.319 73.153 1.00 53.78 75 ASN A N 1
ATOM 593 C CA . ASN A 1 75 ? -34.597 -13.912 74.566 1.00 53.78 75 ASN A CA 1
ATOM 594 C C . ASN A 1 75 ? -36.033 -13.609 75.038 1.00 53.78 75 ASN A C 1
ATOM 596 O O . ASN A 1 75 ? -36.315 -13.576 76.238 1.00 53.78 75 ASN A O 1
ATOM 600 N N . CYS A 1 76 ? -36.956 -13.393 74.100 1.00 49.72 76 CYS A N 1
ATOM 601 C CA . CYS A 1 76 ? -38.386 -13.304 74.368 1.00 49.72 76 CYS A CA 1
ATOM 602 C C . CYS A 1 76 ? -39.114 -14.648 74.218 1.00 49.72 76 CYS A C 1
ATOM 604 O O . CYS A 1 76 ? -40.301 -14.685 74.520 1.00 49.72 76 CYS A O 1
ATOM 606 N N . LYS A 1 77 ? -38.452 -15.728 73.776 1.00 47.12 77 LYS A N 1
ATOM 607 C CA . LYS A 1 77 ? -39.031 -17.072 73.676 1.00 47.12 77 LYS A CA 1
ATOM 608 C C . LYS A 1 77 ? -38.724 -17.896 74.927 1.00 47.12 77 LYS A C 1
ATOM 610 O O . LYS A 1 77 ? -37.571 -18.184 75.220 1.00 47.12 77 LYS A O 1
ATOM 615 N N . GLY A 1 78 ? -39.761 -18.304 75.658 1.00 48.97 78 GLY A N 1
ATOM 616 C CA . GLY A 1 78 ? -39.642 -19.205 76.816 1.00 48.97 78 GLY A CA 1
ATOM 617 C C . GLY A 1 78 ? -39.109 -18.562 78.103 1.00 48.97 78 GLY A C 1
ATOM 618 O O . GLY A 1 78 ? -38.816 -19.269 79.063 1.00 48.97 78 GLY A O 1
ATOM 619 N N . THR A 1 79 ? -38.985 -17.233 78.155 1.00 50.75 79 THR A N 1
ATOM 620 C CA . THR A 1 79 ? -38.671 -16.507 79.393 1.00 50.75 79 THR A CA 1
ATOM 621 C C . THR A 1 79 ? -39.951 -16.153 80.157 1.00 50.75 79 THR A C 1
ATOM 623 O O . THR A 1 79 ? -41.011 -15.956 79.562 1.00 50.75 79 THR A O 1
ATOM 626 N N . ALA A 1 80 ? -39.858 -15.995 81.485 1.00 50.88 80 ALA A N 1
ATOM 627 C CA . ALA A 1 80 ? -40.980 -15.612 82.359 1.00 50.88 80 ALA A CA 1
ATOM 628 C C . ALA A 1 80 ? -41.691 -14.300 81.943 1.00 50.88 80 ALA A C 1
ATOM 630 O O . ALA A 1 80 ? -42.794 -14.018 82.403 1.00 50.88 80 ALA A O 1
ATOM 631 N N . LEU A 1 81 ? -41.074 -13.496 81.068 1.00 47.28 81 LEU A N 1
ATOM 632 C CA . LEU A 1 81 ? -41.652 -12.308 80.432 1.00 47.28 81 LEU A CA 1
ATOM 633 C C . LEU A 1 81 ? -42.687 -12.644 79.345 1.00 47.28 81 LEU A C 1
ATOM 635 O O . LEU A 1 81 ? -43.664 -11.910 79.219 1.00 47.28 81 LEU A O 1
ATOM 639 N N . GLN A 1 82 ? -42.523 -13.742 78.599 1.00 47.28 82 GLN A N 1
ATOM 640 C CA . GLN A 1 82 ? -43.502 -14.205 77.609 1.00 47.28 82 GLN A CA 1
ATOM 641 C C . GLN A 1 82 ? -44.707 -14.864 78.289 1.00 47.28 82 GLN A C 1
ATOM 643 O O . GLN A 1 82 ? -45.844 -14.507 77.997 1.00 47.28 82 GLN A O 1
ATOM 648 N N . GLU A 1 83 ? -44.465 -15.730 79.278 1.00 48.53 83 GLU A N 1
ATOM 649 C CA . GLU A 1 83 ? -45.531 -16.342 80.086 1.00 48.53 83 GLU A CA 1
ATOM 650 C C . GLU A 1 83 ? -46.311 -15.295 80.903 1.00 48.53 83 GLU A C 1
ATOM 652 O O . GLU A 1 83 ? -47.536 -15.380 81.017 1.00 48.53 83 GLU A O 1
ATOM 657 N N . LYS A 1 84 ? -45.643 -14.246 81.413 1.00 49.19 84 LYS A N 1
ATOM 658 C CA . LYS A 1 84 ? -46.328 -13.092 82.017 1.00 49.19 84 LYS A CA 1
ATOM 659 C C . LYS A 1 84 ? -47.090 -12.266 80.984 1.00 49.19 84 LYS A C 1
ATOM 661 O O . LYS A 1 84 ? -48.189 -11.834 81.304 1.00 49.19 84 LYS A O 1
ATOM 666 N N . ALA A 1 85 ? -46.568 -12.029 79.780 1.00 46.97 85 ALA A N 1
ATOM 667 C CA . ALA A 1 85 ? -47.278 -11.266 78.748 1.00 46.97 85 ALA A CA 1
ATOM 668 C C . ALA A 1 85 ? -48.561 -11.980 78.280 1.00 46.97 85 ALA A C 1
ATOM 670 O O . ALA A 1 85 ? -49.618 -11.346 78.221 1.00 46.97 85 ALA A O 1
ATOM 671 N N . ASP A 1 86 ? -48.502 -13.296 78.061 1.00 44.59 86 ASP A N 1
ATOM 672 C CA . ASP A 1 86 ? -49.670 -14.121 77.723 1.00 44.59 86 ASP A CA 1
ATOM 673 C C . ASP A 1 86 ? -50.663 -14.212 78.903 1.00 44.59 86 ASP A C 1
ATOM 675 O O . ASP A 1 86 ? -51.882 -14.184 78.707 1.00 44.59 86 ASP A O 1
ATOM 679 N N . GLY A 1 87 ? -50.166 -14.202 80.147 1.00 48.81 87 GLY A N 1
ATOM 680 C CA . GLY A 1 87 ? -50.981 -14.055 81.359 1.00 48.81 87 GLY A CA 1
ATOM 681 C C . GLY A 1 87 ? -51.636 -12.672 81.511 1.00 48.81 87 GLY A C 1
ATOM 682 O O . GLY A 1 87 ? -52.801 -12.576 81.895 1.00 48.81 87 GLY A O 1
ATOM 683 N N . TYR A 1 88 ? -50.938 -11.589 81.155 1.00 41.78 88 TYR A N 1
ATOM 684 C CA . TYR A 1 88 ? -51.431 -10.209 81.246 1.00 41.78 88 TYR A CA 1
ATOM 685 C C . TYR A 1 88 ? -52.496 -9.890 80.191 1.00 41.78 88 TYR A C 1
ATOM 687 O O . TYR A 1 88 ? -53.425 -9.138 80.484 1.00 41.78 88 TYR A O 1
ATOM 695 N N . VAL A 1 89 ? -52.431 -10.487 78.995 1.00 44.09 89 VAL A N 1
ATOM 696 C CA . VAL A 1 89 ? -53.521 -10.393 78.003 1.00 44.09 89 VAL A CA 1
ATOM 697 C C . VAL A 1 89 ? -54.798 -11.061 78.531 1.00 44.09 89 VAL A C 1
ATOM 699 O O . VAL A 1 89 ? -55.896 -10.567 78.280 1.00 44.09 89 VAL A O 1
ATOM 702 N N . LYS A 1 90 ? -54.668 -12.115 79.346 1.00 42.22 90 LYS A N 1
ATOM 703 C CA . LYS A 1 90 ? -55.798 -12.783 80.008 1.00 42.22 90 LYS A CA 1
ATOM 704 C C . LYS A 1 90 ? -56.385 -11.971 81.175 1.00 42.22 90 LYS A C 1
ATOM 706 O O . LYS A 1 90 ? -57.587 -12.032 81.405 1.00 42.22 90 LYS A O 1
ATOM 711 N N . ILE A 1 91 ? -55.566 -11.178 81.872 1.00 43.69 91 ILE A N 1
ATOM 712 C CA . ILE A 1 91 ? -55.982 -10.356 83.028 1.00 43.69 91 ILE A CA 1
ATOM 713 C C . ILE A 1 91 ? -56.621 -9.018 82.604 1.00 43.69 91 ILE A C 1
ATOM 715 O O . ILE A 1 91 ? -57.435 -8.464 83.332 1.00 43.69 91 ILE A O 1
ATOM 719 N N . ILE A 1 92 ? -56.361 -8.508 81.395 1.00 41.25 92 ILE A N 1
ATOM 720 C CA . ILE A 1 92 ? -56.948 -7.230 80.932 1.00 41.25 92 ILE A CA 1
ATOM 721 C C . ILE A 1 92 ? -58.471 -7.310 80.668 1.00 41.25 92 ILE A C 1
ATOM 723 O O . ILE A 1 92 ? -59.120 -6.271 80.556 1.00 41.25 92 ILE A O 1
ATOM 727 N N . VAL A 1 93 ? -59.082 -8.502 80.658 1.00 41.91 93 VAL A N 1
ATOM 728 C CA . VAL A 1 93 ? -60.554 -8.638 80.602 1.00 41.91 93 VAL A CA 1
ATOM 729 C C . VAL A 1 93 ? -61.204 -8.582 81.991 1.00 41.91 93 VAL A C 1
ATOM 731 O O . VAL A 1 93 ? -62.387 -8.271 82.096 1.00 41.91 93 VAL A O 1
ATOM 734 N N . THR A 1 94 ? -60.454 -8.778 83.074 1.00 42.41 94 THR A N 1
ATOM 735 C CA . THR A 1 94 ? -61.007 -8.748 84.431 1.00 42.41 94 THR A CA 1
ATOM 736 C C . THR A 1 94 ? -59.954 -8.294 85.433 1.00 42.41 94 THR A C 1
ATOM 738 O O . THR A 1 94 ? -59.091 -9.070 85.830 1.00 42.41 94 THR A O 1
ATOM 741 N N . ASP A 1 95 ? -60.135 -7.058 85.890 1.00 36.69 95 ASP A N 1
ATOM 742 C CA . ASP A 1 95 ? -59.813 -6.558 87.230 1.00 36.69 95 ASP A CA 1
ATOM 743 C C . ASP A 1 95 ? -58.734 -5.460 87.350 1.00 36.69 95 ASP A C 1
ATOM 745 O O . ASP A 1 95 ? -57.621 -5.515 86.825 1.00 36.69 95 ASP A O 1
ATOM 749 N N . LYS A 1 96 ? -59.134 -4.400 88.062 1.00 46.31 96 LYS A N 1
ATOM 750 C CA . LYS A 1 96 ? -58.411 -3.153 88.322 1.00 46.31 96 LYS A CA 1
ATOM 751 C C . LYS A 1 96 ? -57.732 -3.246 89.689 1.00 46.31 96 LYS A C 1
ATOM 753 O O . LYS A 1 96 ? -58.227 -2.666 90.646 1.00 46.31 96 LYS A O 1
ATOM 758 N N . SER A 1 97 ? -56.591 -3.917 89.805 1.00 47.25 97 SER A N 1
ATOM 759 C CA . SER A 1 97 ? -55.650 -3.665 90.914 1.00 47.25 97 SER A CA 1
ATOM 760 C C . SER A 1 97 ? -54.357 -4.467 90.756 1.00 47.25 97 SER A C 1
ATOM 762 O O . SER A 1 97 ? -54.255 -5.609 91.180 1.00 47.25 97 SER A O 1
ATOM 764 N N . ALA A 1 98 ? -53.321 -3.861 90.173 1.00 44.12 98 ALA A N 1
ATOM 765 C CA . ALA A 1 98 ? -51.952 -4.358 90.328 1.00 44.12 98 ALA A CA 1
ATOM 766 C C . ALA A 1 98 ? -50.947 -3.220 90.107 1.00 44.12 98 ALA A C 1
ATOM 768 O O . ALA A 1 98 ? -50.619 -2.857 88.978 1.00 44.12 98 ALA A O 1
ATOM 769 N N . THR A 1 99 ? -50.446 -2.647 91.199 1.00 45.28 99 THR A N 1
ATOM 770 C CA . THR A 1 99 ? -49.397 -1.612 91.211 1.00 45.28 99 THR A CA 1
ATOM 771 C C . THR A 1 99 ? -47.970 -2.183 91.220 1.00 45.28 99 THR A C 1
ATOM 773 O O . THR A 1 99 ? -47.020 -1.430 91.391 1.00 45.28 99 THR A O 1
ATOM 776 N N . SER A 1 100 ? -47.773 -3.480 90.954 1.00 44.16 100 SER A N 1
ATOM 777 C CA . SER A 1 100 ? -46.440 -4.113 90.877 1.00 44.16 100 SER A CA 1
ATOM 778 C C . SER A 1 100 ? -45.993 -4.533 89.463 1.00 44.16 100 SER A C 1
ATOM 780 O O . SER A 1 100 ? -44.932 -5.129 89.316 1.00 44.16 100 SER A O 1
ATOM 782 N N . GLY A 1 101 ? -46.746 -4.193 88.407 1.00 48.06 101 GLY A N 1
ATOM 783 C CA . GLY A 1 101 ? -46.453 -4.595 87.014 1.00 48.06 101 GLY A CA 1
ATOM 784 C C . GLY A 1 101 ? -46.033 -3.474 86.052 1.00 48.06 101 GLY A C 1
ATOM 785 O O . GLY A 1 101 ? -45.869 -3.715 84.856 1.00 48.06 101 GLY A O 1
ATOM 786 N N . PHE A 1 102 ? -45.890 -2.235 86.533 1.00 47.78 102 PHE A N 1
ATOM 787 C CA . PHE A 1 102 ? -45.708 -1.061 85.664 1.00 47.78 102 PHE A CA 1
ATOM 788 C C . PHE A 1 102 ? -44.339 -1.037 84.957 1.00 47.78 102 PHE A C 1
ATOM 790 O O . PHE A 1 102 ? -44.249 -0.612 83.807 1.00 47.78 102 PHE A O 1
ATOM 797 N N . SER A 1 103 ? -43.295 -1.555 85.617 1.00 53.16 103 SER A N 1
ATOM 798 C CA . SER A 1 103 ? -41.936 -1.658 85.064 1.00 53.16 103 SER A CA 1
ATOM 799 C C . SER A 1 103 ? -41.869 -2.645 83.888 1.00 53.16 103 SER A C 1
ATOM 801 O O . SER A 1 103 ? -41.387 -2.296 82.813 1.00 53.16 103 SER A O 1
ATOM 803 N N . ASP A 1 104 ? -42.456 -3.839 84.033 1.00 52.56 104 ASP A N 1
ATOM 804 C CA . ASP A 1 104 ? -42.416 -4.896 83.008 1.00 52.56 104 ASP A CA 1
ATOM 805 C C . ASP A 1 104 ? -43.183 -4.500 81.731 1.00 52.56 104 ASP A C 1
ATOM 807 O O . ASP A 1 104 ? -42.718 -4.734 80.613 1.00 52.56 104 ASP A O 1
ATOM 811 N N . ARG A 1 105 ? -44.333 -3.826 81.877 1.00 55.91 105 ARG A N 1
ATOM 812 C CA . ARG A 1 105 ? -45.151 -3.357 80.743 1.00 55.91 105 ARG A CA 1
ATOM 813 C C . ARG A 1 105 ? -44.490 -2.203 79.983 1.00 55.91 105 ARG A C 1
ATOM 815 O O . ARG A 1 105 ? -44.590 -2.136 78.757 1.00 55.91 105 ARG A O 1
ATOM 822 N N . LEU A 1 106 ? -43.803 -1.312 80.700 1.00 62.19 106 LEU A N 1
ATOM 823 C CA . LEU A 1 106 ? -43.026 -0.226 80.105 1.00 62.19 106 LEU A CA 1
ATOM 824 C C . LEU A 1 106 ? -41.804 -0.774 79.352 1.00 62.19 106 LEU A C 1
ATOM 826 O O . LEU A 1 106 ? -41.562 -0.372 78.215 1.00 62.19 106 LEU A O 1
ATOM 830 N N . ASN A 1 107 ? -41.101 -1.751 79.931 1.00 56.84 107 ASN A N 1
ATOM 831 C CA . ASN A 1 107 ? -39.954 -2.410 79.302 1.00 56.84 107 ASN A CA 1
ATOM 832 C C . ASN A 1 107 ? -40.344 -3.149 78.012 1.00 56.84 107 ASN A C 1
ATOM 834 O O . ASN A 1 107 ? -39.643 -3.036 77.007 1.00 56.84 107 ASN A O 1
ATOM 838 N N . PHE A 1 108 ? -41.495 -3.830 77.992 1.00 61.25 108 PHE A N 1
ATOM 839 C CA . PHE A 1 108 ? -42.011 -4.482 76.783 1.00 61.25 108 PHE A CA 1
ATOM 840 C C . PHE A 1 108 ? -42.345 -3.478 75.666 1.00 61.25 108 PHE A C 1
ATOM 842 O O . PHE A 1 108 ? -41.964 -3.678 74.512 1.00 61.25 108 PHE A O 1
ATOM 849 N N . LEU A 1 109 ? -43.002 -2.361 75.999 1.00 67.56 109 LEU A N 1
ATOM 850 C CA . LEU A 1 109 ? -43.308 -1.296 75.035 1.00 67.56 109 LEU A CA 1
ATOM 851 C C . LEU A 1 109 ? -42.041 -0.630 74.474 1.00 67.56 109 LEU A C 1
ATOM 853 O O . LEU A 1 109 ? -42.008 -0.284 73.291 1.00 67.56 109 LEU A O 1
ATOM 857 N N . ILE A 1 110 ? -40.998 -0.471 75.294 1.00 67.06 110 ILE A N 1
ATOM 858 C CA . ILE A 1 110 ? -39.689 0.035 74.856 1.00 67.06 110 ILE A CA 1
ATOM 859 C C . ILE A 1 110 ? -39.041 -0.948 73.868 1.00 67.06 110 ILE A C 1
ATOM 861 O O . ILE A 1 110 ? -38.634 -0.532 72.783 1.00 67.06 110 ILE A O 1
ATOM 865 N N . LEU A 1 111 ? -39.022 -2.248 74.185 1.00 59.59 111 LEU A N 1
ATOM 866 C CA . LEU A 1 111 ? -38.491 -3.299 73.305 1.00 59.59 111 LEU A CA 1
ATOM 867 C C . LEU A 1 111 ? -39.239 -3.375 71.969 1.00 59.59 111 LEU A C 1
ATOM 869 O O . LEU A 1 111 ? -38.620 -3.451 70.909 1.00 59.59 111 LEU A O 1
ATOM 873 N N . GLN A 1 112 ? -40.569 -3.294 71.993 1.00 68.25 112 GLN A N 1
ATOM 874 C CA . GLN A 1 112 ? -41.386 -3.336 70.782 1.00 68.25 112 GLN A CA 1
ATOM 875 C C . GLN A 1 112 ? -41.115 -2.133 69.863 1.00 68.25 112 GLN A C 1
ATOM 877 O O . GLN A 1 112 ? -41.016 -2.298 68.644 1.00 68.25 112 GLN A O 1
ATOM 882 N N . ARG A 1 113 ? -40.947 -0.932 70.438 1.00 70.69 113 ARG A N 1
ATOM 883 C CA . ARG A 1 113 ? -40.564 0.277 69.690 1.00 70.69 113 ARG A CA 1
ATOM 884 C C . ARG A 1 113 ? -39.154 0.170 69.117 1.00 70.69 113 ARG A C 1
ATOM 886 O O . ARG A 1 113 ? -38.955 0.548 67.967 1.00 70.69 113 ARG A O 1
ATOM 893 N N . PHE A 1 114 ? -38.212 -0.387 69.876 1.00 62.56 114 PHE A N 1
ATOM 894 C CA . PHE A 1 114 ? -36.844 -0.616 69.415 1.00 62.56 114 PHE A CA 1
ATOM 895 C C . PHE A 1 114 ? -36.807 -1.585 68.222 1.00 62.56 114 PHE A C 1
ATOM 897 O O . PHE A 1 114 ? -36.262 -1.264 67.171 1.00 62.56 114 PHE A O 1
ATOM 904 N N . VAL A 1 115 ? -37.499 -2.726 68.319 1.00 63.78 115 VAL A N 1
ATOM 905 C CA . VAL A 1 115 ? -37.598 -3.703 67.220 1.00 63.78 115 VAL A CA 1
ATOM 906 C C . VAL A 1 115 ? -38.301 -3.114 65.989 1.00 63.78 115 VAL A C 1
ATOM 908 O O . VAL A 1 115 ? -37.919 -3.417 64.857 1.00 63.78 115 VAL A O 1
ATOM 911 N N . GLN A 1 116 ? -39.324 -2.270 66.168 1.00 70.69 116 GLN A N 1
ATOM 912 C CA . GLN A 1 116 ? -39.957 -1.567 65.045 1.00 70.69 116 GLN A CA 1
ATOM 913 C C . GLN A 1 116 ? -39.019 -0.551 64.384 1.00 70.69 116 GLN A C 1
ATOM 915 O O . GLN A 1 116 ? -38.987 -0.492 63.152 1.00 70.69 116 GLN A O 1
ATOM 920 N N . ALA A 1 117 ? -38.250 0.205 65.170 1.00 68.75 117 ALA A N 1
ATOM 921 C CA . ALA A 1 117 ? -37.254 1.138 64.654 1.00 68.75 117 ALA A CA 1
ATOM 922 C C . ALA A 1 117 ? -36.187 0.401 63.832 1.00 68.75 117 ALA A C 1
ATOM 924 O O . ALA A 1 117 ? -35.919 0.791 62.696 1.00 68.75 117 ALA A O 1
ATOM 925 N N . GLU A 1 118 ? -35.682 -0.735 64.322 1.00 63.19 118 GLU A N 1
ATOM 926 C CA . GLU A 1 118 ? -34.677 -1.510 63.587 1.00 63.19 118 GLU A CA 1
ATOM 927 C C . GLU A 1 118 ? -35.219 -2.175 62.319 1.00 63.19 118 GLU A C 1
ATOM 929 O O . GLU A 1 118 ? -34.561 -2.180 61.277 1.00 63.19 118 GLU A O 1
ATOM 934 N N . LYS A 1 119 ? -36.470 -2.653 62.334 1.00 65.94 119 LYS A N 1
ATOM 935 C CA . LYS A 1 119 ? -37.139 -3.113 61.104 1.00 65.94 119 LYS A CA 1
ATOM 936 C C . LYS A 1 119 ? -37.300 -1.983 60.082 1.00 65.94 119 LYS A C 1
ATOM 938 O O . LYS A 1 119 ? -37.212 -2.241 58.882 1.00 65.94 119 LYS A O 1
ATOM 943 N N . SER A 1 120 ? -37.541 -0.752 60.535 1.00 75.12 120 SER A N 1
ATOM 944 C CA . SER A 1 120 ? -37.622 0.425 59.665 1.00 75.12 120 SER A CA 1
ATOM 945 C C . SER A 1 120 ? -36.257 0.785 59.071 1.00 75.12 120 SER A C 1
ATOM 947 O O . SER A 1 120 ? -36.162 1.003 57.863 1.00 75.12 120 SER A O 1
ATOM 949 N N . ASN A 1 121 ? -35.194 0.769 59.884 1.00 69.44 121 ASN A N 1
ATOM 950 C CA . ASN A 1 121 ? -33.817 0.992 59.433 1.00 69.44 121 ASN A CA 1
ATOM 951 C C . ASN A 1 121 ? -33.395 -0.043 58.383 1.00 69.44 121 ASN A C 1
ATOM 953 O O . ASN A 1 121 ? -32.864 0.326 57.335 1.00 69.44 121 ASN A O 1
ATOM 957 N N . ARG A 1 122 ? -33.714 -1.325 58.610 1.00 67.31 122 ARG A N 1
ATOM 958 C CA . ARG A 1 122 ? -33.432 -2.404 57.653 1.00 67.31 122 ARG A CA 1
ATOM 959 C C . ARG A 1 122 ? -34.096 -2.156 56.301 1.00 67.31 122 ARG A C 1
ATOM 961 O O . ARG A 1 122 ? -33.423 -2.210 55.279 1.00 67.31 122 ARG A O 1
ATOM 968 N N . ARG A 1 123 ? -35.391 -1.818 56.287 1.00 75.06 123 ARG A N 1
ATOM 969 C CA . ARG A 1 123 ? -36.116 -1.507 55.040 1.00 75.06 123 ARG A CA 1
ATOM 970 C C . ARG A 1 123 ? -35.527 -0.299 54.318 1.00 75.06 123 ARG A C 1
ATOM 972 O O . ARG A 1 123 ? -35.445 -0.297 53.094 1.00 75.06 123 ARG A O 1
ATOM 979 N N . ALA A 1 124 ? -35.118 0.734 55.056 1.00 78.38 124 ALA A N 1
ATOM 980 C CA . ALA A 1 124 ? -34.478 1.905 54.465 1.00 78.38 124 ALA A CA 1
ATOM 981 C C . ALA A 1 124 ? -33.145 1.543 53.789 1.00 78.38 124 ALA A C 1
ATOM 983 O O . ALA A 1 124 ? -32.852 2.053 52.707 1.00 78.38 124 ALA A O 1
ATOM 984 N N . LEU A 1 125 ? -32.370 0.637 54.391 1.00 67.62 125 LEU A N 1
ATOM 985 C CA . LEU A 1 125 ? -31.100 0.164 53.847 1.00 67.62 125 LEU A CA 1
ATOM 986 C C . LEU A 1 125 ? -31.287 -0.774 52.645 1.00 67.62 125 LEU A C 1
ATOM 988 O O . LEU A 1 125 ? -30.632 -0.587 51.625 1.00 67.62 125 LEU A O 1
ATOM 992 N N . GLU A 1 126 ? -32.241 -1.709 52.714 1.00 71.12 126 GLU A N 1
ATOM 993 C CA . GLU A 1 126 ? -32.637 -2.572 51.588 1.00 71.12 126 GLU A CA 1
ATOM 994 C C . GLU A 1 126 ? -33.071 -1.732 50.372 1.00 71.12 126 GLU A C 1
ATOM 996 O O . GLU A 1 126 ? -32.631 -1.980 49.249 1.00 71.12 126 GLU A O 1
ATOM 1001 N N . ASN A 1 127 ? -33.862 -0.676 50.593 1.00 82.31 127 ASN A N 1
ATOM 1002 C CA . ASN A 1 127 ? -34.287 0.237 49.529 1.00 82.31 127 ASN A CA 1
ATOM 1003 C C . ASN A 1 127 ? -33.119 1.035 48.928 1.00 82.31 127 ASN A C 1
ATOM 1005 O O . ASN A 1 127 ? -33.090 1.257 47.716 1.00 82.31 127 ASN A O 1
ATOM 1009 N N . LYS A 1 128 ? -32.152 1.469 49.751 1.00 76.31 128 LYS A N 1
ATOM 1010 C CA . LYS A 1 128 ? -30.934 2.136 49.263 1.00 76.31 128 LYS A CA 1
ATOM 1011 C C . LYS A 1 128 ? -30.079 1.192 48.425 1.00 76.31 128 LYS A C 1
ATOM 1013 O O . LYS A 1 128 ? -29.650 1.584 47.343 1.00 76.31 128 LYS A O 1
ATOM 1018 N N . LEU A 1 129 ? -29.880 -0.043 48.887 1.00 74.75 129 LEU A N 1
ATOM 1019 C CA . LEU A 1 129 ? -29.119 -1.054 48.157 1.00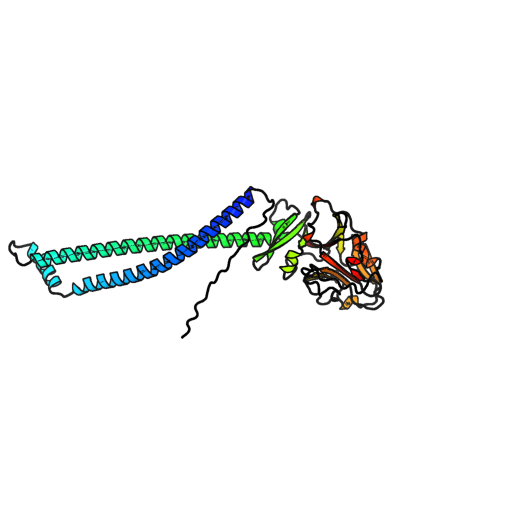 74.75 129 LEU A CA 1
ATOM 1020 C C . LEU A 1 129 ? -29.760 -1.338 46.794 1.00 74.75 129 LEU A C 1
ATOM 1022 O O . LEU A 1 129 ? -29.077 -1.254 45.776 1.00 74.75 129 LEU A O 1
ATOM 1026 N N . LEU A 1 130 ? -31.079 -1.550 46.760 1.00 82.69 130 LEU A N 1
ATOM 1027 C CA . LEU A 1 130 ? -31.826 -1.784 45.523 1.00 82.69 130 LEU A CA 1
ATOM 1028 C C . LEU A 1 130 ? -31.725 -0.599 44.545 1.00 82.69 130 LEU A C 1
ATOM 1030 O O . LEU A 1 130 ? -31.567 -0.787 43.338 1.00 82.69 130 LEU A O 1
ATOM 1034 N N . ALA A 1 131 ? -31.787 0.638 45.050 1.00 81.50 131 ALA A N 1
ATOM 1035 C CA . ALA A 1 131 ? -31.622 1.833 44.224 1.00 81.50 131 ALA A CA 1
ATOM 1036 C C . ALA A 1 131 ? -30.210 1.930 43.616 1.00 81.50 131 ALA A C 1
ATOM 1038 O O . ALA A 1 131 ? -30.066 2.325 42.455 1.00 81.50 131 ALA A O 1
ATOM 1039 N N . THR A 1 132 ? -29.177 1.550 44.369 1.00 72.62 132 THR A N 1
ATOM 1040 C CA . THR A 1 132 ? -27.790 1.522 43.886 1.00 72.62 132 THR A CA 1
ATOM 1041 C C . THR A 1 132 ? -27.567 0.397 42.874 1.00 72.62 132 THR A C 1
ATOM 1043 O O . THR A 1 132 ? -26.961 0.645 41.834 1.00 72.62 132 THR A O 1
ATOM 1046 N N . GLU A 1 133 ? -28.114 -0.801 43.102 1.00 74.38 133 GLU A N 1
ATOM 1047 C CA . GLU A 1 133 ? -28.069 -1.915 42.136 1.00 74.38 133 GLU A CA 1
ATOM 1048 C C . GLU A 1 133 ? -28.725 -1.542 40.805 1.00 74.38 133 GLU A C 1
ATOM 1050 O O . GLU A 1 133 ? -28.177 -1.817 39.731 1.00 74.38 133 GLU A O 1
ATOM 1055 N N . LYS A 1 134 ? -29.867 -0.847 40.862 1.00 88.00 134 LYS A N 1
ATOM 1056 C CA . LYS A 1 134 ? -30.542 -0.340 39.666 1.00 88.00 134 LYS A CA 1
ATOM 1057 C C . LYS A 1 134 ? -29.659 0.650 38.900 1.00 88.00 134 LYS A C 1
ATOM 1059 O O . LYS A 1 134 ? -29.483 0.489 37.694 1.00 88.00 134 LYS A O 1
ATOM 1064 N N . LYS A 1 135 ? -29.053 1.625 39.591 1.00 80.75 135 LYS A N 1
ATOM 1065 C CA . LYS A 1 135 ? -28.120 2.587 38.972 1.00 80.75 135 LYS A CA 1
ATOM 1066 C C . LYS A 1 135 ? -26.905 1.899 38.354 1.00 80.75 135 LYS A C 1
ATOM 1068 O O . LYS A 1 135 ? -26.515 2.252 37.246 1.00 80.75 135 LYS A O 1
ATOM 1073 N N . TYR A 1 136 ? -26.330 0.914 39.043 1.00 69.44 136 TYR A N 1
ATOM 1074 C CA . TYR A 1 136 ? -25.197 0.145 38.534 1.00 69.44 136 TYR A CA 1
ATOM 1075 C C . TYR A 1 136 ? -25.567 -0.606 37.248 1.00 69.44 136 TYR A C 1
ATOM 1077 O O . TYR A 1 136 ? -24.850 -0.519 36.257 1.00 69.44 136 TYR A O 1
ATOM 1085 N N . THR A 1 137 ? -26.730 -1.262 37.225 1.00 75.38 137 THR A N 1
ATOM 1086 C CA . THR A 1 137 ? -27.232 -1.994 36.049 1.00 75.38 137 THR A CA 1
ATOM 1087 C C . THR A 1 137 ? -27.481 -1.064 34.857 1.00 75.38 137 THR A C 1
ATOM 1089 O O . THR A 1 137 ? -27.064 -1.362 33.739 1.00 75.38 137 THR A O 1
ATOM 1092 N N . GLU A 1 138 ? -28.115 0.091 35.085 1.00 83.25 138 GLU A N 1
ATOM 1093 C CA . GLU A 1 138 ? -28.325 1.111 34.047 1.00 83.25 138 GLU A CA 1
ATOM 1094 C C . GLU A 1 138 ? -27.001 1.626 33.468 1.00 83.25 138 GLU A C 1
ATOM 1096 O O . GLU A 1 138 ? -26.898 1.854 32.260 1.00 83.25 138 GLU A O 1
ATOM 1101 N N . LEU A 1 139 ? -25.982 1.795 34.313 1.00 73.88 139 LEU A N 1
ATOM 1102 C CA . LEU A 1 139 ? -24.665 2.260 33.895 1.00 73.88 139 LEU A CA 1
ATOM 1103 C C . LEU A 1 139 ? -23.914 1.187 33.094 1.00 73.88 139 LEU A C 1
ATOM 1105 O O . LEU A 1 139 ? -23.366 1.503 32.040 1.00 73.88 139 LEU A O 1
ATOM 1109 N N . THR A 1 140 ? -23.972 -0.080 33.515 1.00 69.19 140 THR A N 1
ATOM 1110 C CA . THR A 1 140 ? -23.406 -1.213 32.765 1.00 69.19 140 THR A CA 1
ATOM 1111 C C . THR A 1 140 ? -24.016 -1.323 31.367 1.00 69.19 140 THR A C 1
ATOM 1113 O O . THR A 1 140 ? -23.277 -1.391 30.389 1.00 69.19 140 THR A O 1
ATOM 1116 N N . MET A 1 141 ? -25.346 -1.223 31.240 1.00 76.69 141 MET A N 1
ATOM 1117 C CA . MET A 1 141 ? -26.007 -1.237 29.925 1.00 76.69 141 MET A CA 1
ATOM 1118 C C . MET A 1 141 ? -25.574 -0.064 29.031 1.00 76.69 141 MET A C 1
ATOM 1120 O O . MET A 1 141 ? -25.446 -0.217 27.816 1.00 76.69 141 MET A O 1
ATOM 1124 N N . LYS A 1 142 ? -25.337 1.126 29.604 1.00 76.12 142 LYS A N 1
ATOM 1125 C CA . LYS A 1 142 ? -24.818 2.278 28.845 1.00 76.12 142 LYS A CA 1
ATOM 1126 C C . LYS A 1 142 ? -23.393 2.037 28.349 1.00 76.12 142 LYS A C 1
ATOM 1128 O O . LYS A 1 142 ? -23.107 2.354 27.195 1.00 76.12 142 LYS A O 1
ATOM 1133 N N . VAL A 1 143 ? -22.529 1.464 29.188 1.00 69.31 143 VAL A N 1
ATOM 1134 C CA . VAL A 1 143 ? -21.148 1.114 28.819 1.00 69.31 143 VAL A CA 1
ATOM 1135 C C . VAL A 1 143 ? -21.134 0.067 27.700 1.00 69.31 143 VAL A C 1
ATOM 1137 O O . VAL A 1 143 ? -20.454 0.274 26.699 1.00 69.31 143 VAL A O 1
ATOM 1140 N N . GLU A 1 144 ? -21.937 -0.995 27.807 1.00 69.94 144 GLU A N 1
ATOM 1141 C CA . GLU A 1 144 ? -22.052 -2.043 26.776 1.00 69.94 144 GLU A CA 1
ATOM 1142 C C . GLU A 1 144 ? -22.593 -1.515 25.438 1.00 69.94 144 GLU A C 1
ATOM 1144 O O . GLU A 1 144 ? -22.107 -1.875 24.361 1.00 69.94 144 GLU A O 1
ATOM 1149 N N . ASN A 1 145 ? -23.581 -0.617 25.474 1.00 71.25 145 ASN A N 1
ATOM 1150 C CA . ASN A 1 145 ? -24.073 0.031 24.260 1.00 71.25 145 ASN A CA 1
ATOM 1151 C C . ASN A 1 145 ? -22.997 0.906 23.605 1.00 71.25 145 ASN A C 1
ATOM 1153 O O . ASN A 1 145 ? -22.892 0.938 22.376 1.00 71.25 145 ASN A O 1
ATOM 1157 N N . TYR A 1 146 ? -22.183 1.598 24.406 1.00 68.06 146 TYR A N 1
ATOM 1158 C CA . TYR A 1 146 ? -21.113 2.444 23.891 1.00 68.06 146 TYR A CA 1
ATOM 1159 C C . TYR A 1 146 ? -19.980 1.626 23.260 1.00 68.06 146 TYR A C 1
ATOM 1161 O O . TYR A 1 146 ? -19.539 1.952 22.157 1.00 68.06 146 TYR A O 1
ATOM 1169 N N . THR A 1 147 ? -19.530 0.545 23.906 1.00 64.25 147 THR A N 1
ATOM 1170 C CA . THR A 1 147 ? -18.512 -0.353 23.331 1.00 64.25 147 THR A CA 1
ATOM 1171 C C . THR A 1 147 ? -19.004 -0.954 22.020 1.00 64.25 147 THR A C 1
ATOM 1173 O O . THR A 1 147 ? -18.315 -0.855 21.010 1.00 64.25 147 THR A O 1
ATOM 1176 N N . THR A 1 148 ? -20.257 -1.415 21.980 1.00 66.31 148 THR A N 1
ATOM 1177 C CA . THR A 1 148 ? -20.890 -1.925 20.755 1.00 66.31 148 THR A CA 1
ATOM 1178 C C . THR A 1 148 ? -20.943 -0.873 19.639 1.00 66.31 148 THR A C 1
ATOM 1180 O O . THR A 1 148 ? -20.745 -1.192 18.465 1.00 66.31 148 THR A O 1
ATOM 1183 N N . PHE A 1 149 ? -21.221 0.392 19.968 1.00 65.38 149 PHE A N 1
ATOM 1184 C CA . PHE A 1 149 ? -21.211 1.484 18.993 1.00 65.38 149 PHE A CA 1
ATOM 1185 C C . PHE A 1 149 ? -19.798 1.770 18.467 1.00 65.38 149 PHE A C 1
ATOM 1187 O O . PHE A 1 149 ? -19.614 1.900 17.254 1.00 65.38 149 PHE A O 1
ATOM 1194 N N . LYS A 1 150 ? -18.799 1.819 19.357 1.00 64.06 150 LYS A N 1
ATOM 1195 C CA . LYS A 1 150 ? -17.390 2.027 19.002 1.00 64.06 150 LYS A CA 1
ATOM 1196 C C . LYS A 1 150 ? -16.863 0.893 18.124 1.00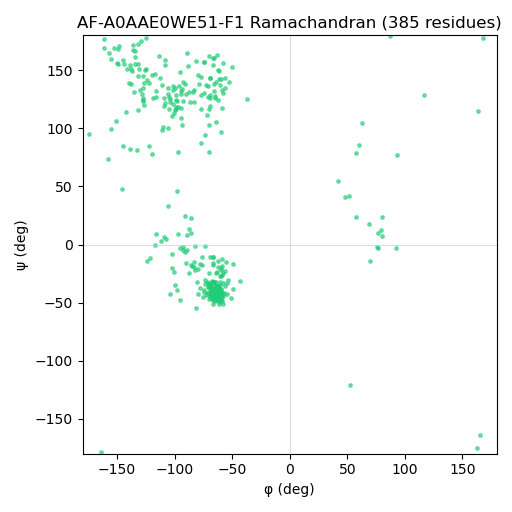 64.06 150 LYS A C 1
ATOM 1198 O O . LYS A 1 150 ? -16.237 1.164 17.106 1.00 64.06 150 LYS A O 1
ATOM 1203 N N . ASP A 1 151 ? -17.196 -0.351 18.444 1.00 64.88 151 ASP A N 1
ATOM 1204 C CA . ASP A 1 151 ? -16.806 -1.518 17.652 1.00 64.88 151 ASP A CA 1
ATOM 1205 C C . ASP A 1 151 ? -17.445 -1.492 16.260 1.00 64.88 151 ASP A C 1
ATOM 1207 O O . ASP A 1 151 ? -16.779 -1.767 15.264 1.00 64.88 151 ASP A O 1
ATOM 1211 N N . LYS A 1 152 ? -18.711 -1.063 16.152 1.00 63.38 152 LYS A N 1
ATOM 1212 C CA . LYS A 1 152 ? -19.379 -0.857 14.856 1.00 63.38 152 LYS A CA 1
ATOM 1213 C C . LYS A 1 152 ? -18.749 0.276 14.039 1.00 63.38 152 LYS A C 1
ATOM 1215 O O . LYS A 1 152 ? -18.649 0.146 12.821 1.00 63.38 152 LYS A O 1
ATOM 1220 N N . GLN A 1 153 ? -18.330 1.369 14.675 1.00 65.12 153 GLN A N 1
ATOM 1221 C CA . GLN A 1 153 ? -17.593 2.466 14.029 1.00 65.12 153 GLN A CA 1
ATOM 1222 C C . GLN A 1 153 ? -16.216 2.001 13.535 1.00 65.12 153 GLN A C 1
ATOM 1224 O O . GLN A 1 153 ? -15.891 2.177 12.363 1.00 65.12 153 GLN A O 1
ATOM 1229 N N . ASN A 1 154 ? -15.449 1.324 14.390 1.00 63.00 154 ASN A N 1
ATOM 1230 C CA . ASN A 1 154 ? -14.135 0.784 14.045 1.00 63.00 154 ASN A CA 1
ATOM 1231 C C . ASN A 1 154 ? -14.233 -0.243 12.908 1.00 63.00 154 ASN A C 1
ATOM 1233 O O . ASN A 1 154 ? -13.435 -0.211 11.976 1.00 63.00 154 ASN A O 1
ATOM 1237 N N . ALA A 1 155 ? -15.249 -1.113 12.936 1.00 60.97 155 ALA A N 1
ATOM 1238 C CA . ALA A 1 155 ? -15.506 -2.068 11.862 1.00 60.97 155 ALA A CA 1
ATOM 1239 C C . ALA A 1 155 ? -15.824 -1.366 10.531 1.00 60.97 155 ALA A C 1
ATOM 1241 O O . ALA A 1 155 ? -15.323 -1.787 9.489 1.00 60.97 155 ALA A O 1
ATOM 1242 N N . ARG A 1 156 ? -16.600 -0.271 10.554 1.00 65.75 156 ARG A N 1
ATOM 1243 C CA . ARG A 1 156 ? -16.905 0.539 9.359 1.00 65.75 156 ARG A CA 1
ATOM 1244 C C . ARG A 1 156 ? -15.684 1.271 8.803 1.00 65.75 156 ARG A C 1
ATOM 1246 O O . ARG A 1 156 ? -15.573 1.401 7.590 1.00 65.75 156 ARG A O 1
ATOM 1253 N N . ASN A 1 157 ? -14.747 1.666 9.656 1.00 78.12 157 ASN A N 1
ATOM 1254 C CA . ASN A 1 157 ? -13.527 2.367 9.257 1.00 78.12 157 ASN A CA 1
ATOM 1255 C C . ASN A 1 157 ? -12.288 1.457 9.311 1.00 78.12 157 ASN A C 1
ATOM 1257 O O . ASN A 1 157 ? -11.190 1.892 9.643 1.00 78.12 157 ASN A O 1
ATOM 1261 N N . SER A 1 158 ? -12.447 0.169 9.018 1.00 84.44 158 SER A N 1
ATOM 1262 C CA . SER A 1 158 ? -11.323 -0.778 9.007 1.00 84.44 158 SER A CA 1
ATOM 1263 C C . SER A 1 158 ? -10.560 -0.791 7.676 1.00 84.44 158 SER A C 1
ATOM 1265 O O . SER A 1 158 ? -9.412 -1.223 7.635 1.00 84.44 158 SER A O 1
ATOM 1267 N N . SER A 1 159 ? -11.161 -0.289 6.589 1.00 92.56 159 SER A N 1
ATOM 1268 C CA . SER A 1 159 ? -10.535 -0.184 5.263 1.00 92.56 159 SER A CA 1
ATOM 1269 C C . SER A 1 159 ? -11.167 0.927 4.417 1.00 92.56 159 SER A C 1
ATOM 1271 O O . SER A 1 159 ? -12.319 1.309 4.637 1.00 92.56 159 SER A O 1
ATOM 1273 N N . CYS A 1 160 ? -10.455 1.407 3.391 1.00 94.25 160 CYS A N 1
ATOM 1274 C CA . CYS A 1 160 ? -11.036 2.324 2.402 1.00 94.25 160 CYS A CA 1
ATOM 1275 C C . CYS A 1 160 ? -12.215 1.697 1.649 1.00 94.25 160 CYS A C 1
ATOM 1277 O O . CYS A 1 160 ? -13.160 2.405 1.312 1.00 94.25 160 CYS A O 1
ATOM 1279 N N . LYS A 1 161 ? -12.199 0.375 1.429 1.00 93.88 161 LYS A N 1
ATOM 1280 C CA . LYS A 1 161 ? -13.331 -0.353 0.843 1.00 93.88 161 LYS A CA 1
ATOM 1281 C C . LYS A 1 161 ? -14.589 -0.209 1.700 1.00 93.88 161 LYS A C 1
ATOM 1283 O O . LYS A 1 161 ? -15.665 0.059 1.175 1.00 93.88 161 LYS A O 1
ATOM 1288 N N . ASN A 1 162 ? -14.464 -0.338 3.018 1.00 91.50 162 ASN A N 1
ATOM 1289 C CA . ASN A 1 162 ? -15.614 -0.211 3.912 1.00 91.50 162 ASN A CA 1
ATOM 1290 C C . ASN A 1 162 ? -16.146 1.227 3.957 1.00 91.50 162 ASN A C 1
ATOM 1292 O O . ASN A 1 162 ? -17.360 1.422 3.951 1.00 91.50 162 ASN A O 1
ATOM 1296 N N . ILE A 1 163 ? -15.258 2.225 3.895 1.00 91.31 163 ILE A N 1
ATOM 1297 C CA . ILE A 1 163 ? -15.644 3.636 3.745 1.00 91.31 163 ILE A CA 1
ATOM 1298 C C . ILE A 1 163 ? -16.388 3.857 2.419 1.00 91.31 163 ILE A C 1
ATOM 1300 O O . ILE A 1 163 ? -17.428 4.517 2.407 1.00 91.31 163 ILE A O 1
ATOM 1304 N N . TYR A 1 164 ? -15.894 3.271 1.323 1.00 92.50 164 TYR A N 1
ATOM 1305 C CA . TYR A 1 164 ? -16.528 3.342 0.006 1.00 92.50 164 TYR A CA 1
ATOM 1306 C C . TYR A 1 164 ? -17.957 2.792 0.039 1.00 92.50 164 TYR A C 1
ATOM 1308 O O . TYR A 1 164 ? -18.891 3.475 -0.365 1.00 92.50 164 TYR A O 1
ATOM 1316 N N . LEU A 1 165 ? -18.136 1.583 0.577 1.00 90.44 165 LEU A N 1
ATOM 1317 C CA . LEU A 1 165 ? -19.432 0.899 0.632 1.00 90.44 165 LEU A CA 1
ATOM 1318 C C . LEU A 1 165 ? -20.427 1.537 1.611 1.00 90.44 165 LEU A C 1
ATOM 1320 O O . LEU A 1 165 ? -21.636 1.366 1.459 1.00 90.44 165 LEU A O 1
ATOM 1324 N N . ALA A 1 166 ? -19.941 2.248 2.628 1.00 87.62 166 ALA A N 1
ATOM 1325 C CA . ALA A 1 166 ? -20.787 2.894 3.627 1.00 87.62 166 ALA A CA 1
ATOM 1326 C C . ALA A 1 166 ? -21.325 4.268 3.188 1.00 87.62 166 ALA A C 1
ATOM 1328 O O . ALA A 1 166 ? -22.249 4.780 3.825 1.00 87.62 166 ALA A O 1
ATOM 1329 N N . SER A 1 167 ? -20.759 4.878 2.140 1.00 83.06 167 SER A N 1
ATOM 1330 C CA . SER A 1 167 ? -21.135 6.214 1.668 1.00 83.06 167 SER A CA 1
ATOM 1331 C C . SER A 1 167 ? -21.846 6.160 0.319 1.00 83.06 167 SER A C 1
ATOM 1333 O O . SER A 1 167 ? -21.411 5.479 -0.600 1.00 83.06 167 SER A O 1
ATOM 1335 N N . ILE A 1 168 ? -22.913 6.951 0.169 1.00 81.56 168 ILE A N 1
ATOM 1336 C CA . ILE A 1 168 ? -23.601 7.136 -1.121 1.00 81.56 168 ILE A CA 1
ATOM 1337 C C . ILE A 1 168 ? -22.695 7.884 -2.117 1.00 81.56 168 ILE A C 1
ATOM 1339 O O . ILE A 1 168 ? -22.777 7.643 -3.314 1.00 81.56 168 ILE A O 1
ATOM 1343 N N . ASN A 1 169 ? -21.820 8.769 -1.620 1.00 84.31 169 ASN A N 1
ATOM 1344 C CA . ASN A 1 169 ? -20.874 9.560 -2.413 1.00 84.31 169 ASN A CA 1
ATOM 1345 C C . ASN A 1 169 ? -19.517 9.611 -1.687 1.00 84.31 169 ASN A C 1
ATOM 1347 O O . ASN A 1 169 ? -19.253 10.561 -0.941 1.00 84.31 169 ASN A O 1
ATOM 1351 N N . PRO A 1 170 ? -18.670 8.579 -1.819 1.00 87.69 170 PRO A N 1
ATOM 1352 C CA . PRO A 1 170 ? -17.377 8.545 -1.147 1.00 87.69 170 PRO A CA 1
ATOM 1353 C C . PRO A 1 170 ? -16.427 9.596 -1.747 1.00 87.69 170 PRO A C 1
ATOM 1355 O O . PRO A 1 170 ? -16.239 9.661 -2.959 1.00 87.69 170 PRO A O 1
ATOM 1358 N N . THR A 1 171 ? -15.824 10.435 -0.901 1.00 92.56 171 THR A N 1
ATOM 1359 C CA . THR A 1 171 ? -14.898 11.500 -1.327 1.00 92.56 171 THR A CA 1
ATOM 1360 C C . THR A 1 171 ? -13.449 11.067 -1.157 1.00 92.56 171 THR A C 1
ATOM 1362 O O . THR A 1 171 ? -13.081 10.621 -0.070 1.00 92.56 171 THR A O 1
ATOM 1365 N N . SER A 1 172 ? -12.612 11.199 -2.189 1.00 95.44 172 SER A N 1
ATOM 1366 C CA . SER A 1 172 ? -11.179 10.918 -2.038 1.00 95.44 172 SER A CA 1
ATOM 1367 C C . SER A 1 172 ? -10.551 11.849 -1.004 1.00 95.44 172 SER A C 1
ATOM 1369 O O . SER A 1 172 ? -10.907 13.026 -0.930 1.00 95.44 172 SER A O 1
ATOM 1371 N N . GLY A 1 173 ? -9.618 11.333 -0.212 1.00 96.06 173 GLY A N 1
ATOM 1372 C CA . GLY A 1 173 ? -8.969 12.115 0.832 1.00 96.06 173 GLY A CA 1
ATOM 1373 C C . GLY A 1 173 ? -8.271 11.263 1.877 1.00 96.06 173 GLY A C 1
ATOM 1374 O O . GLY A 1 173 ? -8.197 10.039 1.769 1.00 96.06 173 GLY A O 1
ATOM 1375 N N . GLU A 1 174 ? -7.761 11.936 2.901 1.00 96.00 174 GLU A N 1
ATOM 1376 C CA . GLU A 1 174 ? -7.139 11.297 4.053 1.00 96.00 174 GLU A CA 1
ATOM 1377 C C . GLU A 1 174 ? 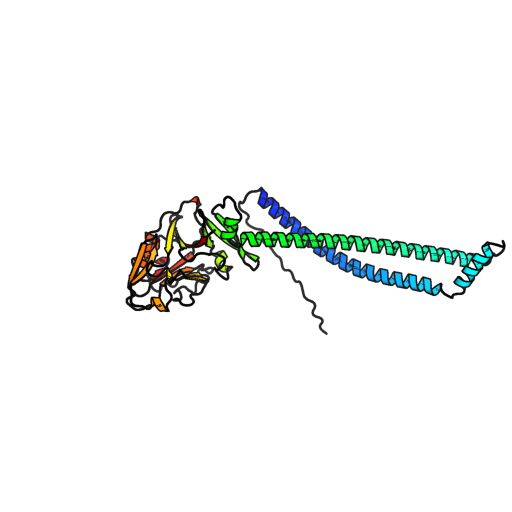-8.188 10.852 5.078 1.00 96.00 174 GLU A C 1
ATOM 1379 O O . GLU A 1 174 ? -9.088 11.607 5.450 1.00 96.00 174 GLU A O 1
ATOM 1384 N N . TYR A 1 175 ? -8.049 9.612 5.539 1.00 94.44 175 TYR A N 1
ATOM 1385 C CA . TYR A 1 175 ? -8.915 8.963 6.511 1.00 94.44 175 TYR A CA 1
ATOM 1386 C C . TYR A 1 175 ? -8.086 8.304 7.609 1.00 94.44 175 TYR A C 1
ATOM 1388 O O . TYR A 1 175 ? -6.935 7.910 7.413 1.00 94.44 175 TYR A O 1
ATOM 1396 N N . LYS A 1 176 ? -8.716 8.137 8.770 1.00 92.81 176 LYS A N 1
ATOM 1397 C CA . LYS A 1 176 ? -8.211 7.288 9.846 1.00 92.81 176 LYS A CA 1
ATOM 1398 C C . LYS A 1 176 ? -8.843 5.912 9.738 1.00 92.81 176 LYS A C 1
ATOM 1400 O O . LYS A 1 176 ? -10.067 5.812 9.655 1.00 92.81 176 LYS A O 1
ATOM 1405 N N . LEU A 1 177 ? -8.010 4.881 9.770 1.00 91.62 177 LEU A N 1
ATOM 1406 C CA . LEU A 1 177 ? -8.439 3.496 9.893 1.00 91.62 177 LEU A CA 1
ATOM 1407 C C . LEU A 1 177 ? -7.988 2.902 11.222 1.00 91.62 177 LEU A C 1
ATOM 1409 O O . LEU A 1 177 ? -7.067 3.409 11.861 1.00 91.62 177 LEU A O 1
ATOM 1413 N N . TRP A 1 178 ? -8.613 1.793 11.606 1.00 88.31 178 TRP A N 1
ATOM 1414 C CA . TRP A 1 178 ? -8.274 1.044 12.811 1.00 88.31 178 TRP A CA 1
ATOM 1415 C C . TRP A 1 178 ? -7.776 -0.352 12.461 1.00 88.31 178 TRP A C 1
ATOM 1417 O O . TRP A 1 178 ? -8.401 -1.076 11.688 1.00 88.31 178 TRP A O 1
ATOM 1427 N N . THR A 1 179 ? -6.659 -0.754 13.064 1.00 84.94 179 THR A N 1
ATOM 1428 C CA . THR A 1 179 ? -6.206 -2.146 13.009 1.00 84.94 179 THR A CA 1
ATOM 1429 C C . THR A 1 179 ? -7.132 -3.052 13.827 1.00 84.94 179 THR A C 1
ATOM 1431 O O . THR A 1 179 ? -7.813 -2.572 14.739 1.00 84.94 179 THR A O 1
ATOM 1434 N N . PRO A 1 180 ? -7.102 -4.383 13.614 1.00 79.50 180 PRO A N 1
ATOM 1435 C CA . PRO A 1 180 ? -7.837 -5.329 14.460 1.00 79.50 180 PRO A CA 1
ATOM 1436 C C . PRO A 1 180 ? -7.485 -5.238 15.954 1.00 79.50 180 PRO A C 1
ATOM 1438 O O . PRO A 1 180 ? -8.279 -5.626 16.803 1.00 79.50 180 PRO A O 1
ATOM 1441 N N . THR A 1 181 ? -6.301 -4.712 16.293 1.00 80.44 181 THR A N 1
ATOM 1442 C CA . THR A 1 181 ? -5.867 -4.475 17.679 1.00 80.44 181 THR A CA 1
ATOM 1443 C C . THR A 1 181 ? -6.258 -3.091 18.212 1.00 80.44 181 THR A C 1
ATOM 1445 O O . THR A 1 181 ? -5.799 -2.705 19.283 1.00 80.44 181 THR A O 1
ATOM 1448 N N . GLY A 1 182 ? -7.067 -2.327 17.473 1.00 81.56 182 GLY A N 1
ATOM 1449 C CA . GLY A 1 182 ? -7.591 -1.022 17.880 1.00 81.56 182 GLY A CA 1
ATOM 1450 C C . GLY A 1 182 ? -6.618 0.152 17.736 1.00 81.56 182 GLY A C 1
ATOM 1451 O O . GLY A 1 182 ? -6.897 1.223 18.269 1.00 81.56 182 GLY A O 1
ATOM 1452 N N . GLN A 1 183 ? -5.490 -0.019 17.037 1.00 88.00 183 GLN A N 1
ATOM 1453 C CA . GLN A 1 183 ? -4.549 1.079 16.782 1.00 88.00 183 GLN A CA 1
ATOM 1454 C C . GLN A 1 183 ? -5.003 1.883 15.565 1.00 88.00 183 GLN A C 1
ATOM 1456 O O . GLN A 1 183 ? -5.301 1.296 14.525 1.00 88.00 183 GLN A O 1
ATOM 1461 N N . GLU A 1 184 ? -5.038 3.210 15.688 1.00 91.06 184 GLU A N 1
ATOM 1462 C CA . GLU A 1 184 ? -5.362 4.091 14.566 1.00 91.06 184 GLU A CA 1
ATOM 1463 C C . GLU A 1 184 ? -4.157 4.291 13.640 1.00 91.06 184 GLU A C 1
ATOM 1465 O O . GLU A 1 184 ? -3.015 4.346 14.096 1.00 91.06 184 GLU A O 1
ATOM 1470 N N . PHE A 1 185 ? -4.404 4.428 12.341 1.00 93.12 185 PHE A N 1
ATOM 1471 C CA . PHE A 1 185 ? -3.393 4.826 11.367 1.00 93.12 185 PHE A CA 1
ATOM 1472 C C . PHE A 1 185 ? -4.017 5.605 10.208 1.00 93.12 185 PHE A C 1
ATOM 1474 O O . PHE A 1 185 ? -5.207 5.469 9.921 1.00 93.12 185 PHE A O 1
ATOM 1481 N N . TYR A 1 186 ? -3.205 6.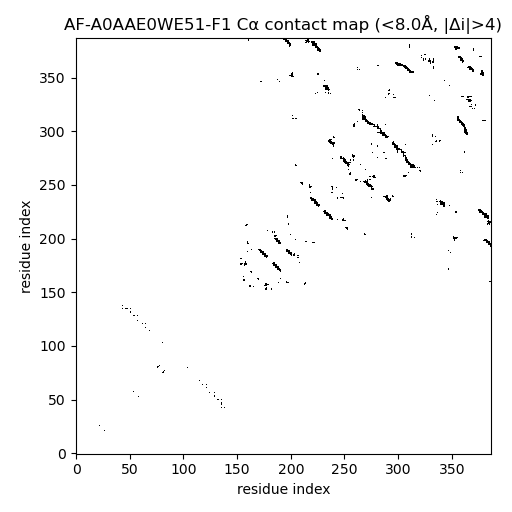430 9.548 1.00 94.44 186 TYR A N 1
ATOM 1482 C CA . TYR A 1 186 ? -3.652 7.256 8.432 1.00 94.44 186 TYR A CA 1
ATOM 1483 C C . TYR A 1 186 ? -3.479 6.546 7.093 1.00 94.44 186 TYR A C 1
ATOM 1485 O O . TYR A 1 186 ? -2.456 5.906 6.817 1.00 94.44 186 TYR A O 1
ATOM 1493 N N . VAL A 1 187 ? -4.495 6.701 6.253 1.00 96.94 187 VAL A N 1
ATOM 1494 C CA . VAL A 1 187 ? -4.480 6.301 4.851 1.00 96.94 187 VAL A CA 1
ATOM 1495 C C . VAL A 1 187 ? -5.058 7.409 3.988 1.00 96.94 187 VAL A C 1
ATOM 1497 O O . VAL A 1 187 ? -5.915 8.169 4.429 1.00 96.94 187 VAL A O 1
ATOM 1500 N N . PHE A 1 188 ? -4.667 7.438 2.723 1.00 97.75 188 PHE A N 1
ATOM 1501 C CA . PHE A 1 188 ? -5.381 8.185 1.704 1.00 97.75 188 PHE A CA 1
ATOM 1502 C C . PHE A 1 188 ? -6.223 7.202 0.896 1.00 97.75 188 PHE A C 1
ATOM 1504 O O . PHE A 1 188 ? -5.691 6.255 0.307 1.00 97.75 188 PHE A O 1
ATOM 1511 N N . CYS A 1 189 ? -7.535 7.414 0.884 1.00 96.94 189 CYS A N 1
ATOM 1512 C CA . CYS A 1 189 ? -8.465 6.644 0.076 1.00 96.94 189 CYS A CA 1
ATOM 1513 C C . CYS A 1 189 ? -8.751 7.412 -1.210 1.00 96.94 189 CYS A C 1
ATOM 1515 O O . CYS A 1 189 ? -9.271 8.526 -1.169 1.00 96.94 189 CYS A O 1
ATOM 1517 N N . ASP A 1 190 ? -8.409 6.816 -2.345 1.00 96.88 190 ASP A N 1
ATOM 1518 C CA . ASP A 1 190 ? -8.567 7.424 -3.656 1.00 96.88 190 ASP A CA 1
ATOM 1519 C C . ASP A 1 190 ? -9.661 6.698 -4.442 1.00 96.88 190 ASP A C 1
ATOM 1521 O O . ASP A 1 190 ? -9.454 5.602 -4.965 1.00 96.88 190 ASP A O 1
ATOM 1525 N N . PHE A 1 191 ? -10.863 7.267 -4.442 1.00 95.44 191 PHE A N 1
ATOM 1526 C CA . PHE A 1 191 ? -12.078 6.609 -4.901 1.00 95.44 191 PHE A CA 1
ATOM 1527 C C . PHE A 1 191 ? -12.381 6.872 -6.376 1.00 95.44 191 PHE A C 1
ATOM 1529 O O . PHE A 1 191 ? -12.263 7.988 -6.879 1.00 95.44 191 PHE A O 1
ATOM 1536 N N . TYR A 1 192 ? -12.840 5.819 -7.047 1.00 93.19 192 TYR A N 1
ATOM 1537 C CA . TYR A 1 192 ? -13.290 5.806 -8.432 1.00 93.19 192 TYR A CA 1
ATOM 1538 C C . TYR A 1 192 ? -14.669 5.141 -8.530 1.00 93.19 192 TYR A C 1
ATOM 1540 O O . TYR A 1 192 ? -15.213 4.607 -7.561 1.00 93.19 192 TYR A O 1
ATOM 1548 N N . ASN A 1 193 ? -15.263 5.143 -9.723 1.00 90.81 193 ASN A N 1
ATOM 1549 C CA . ASN A 1 193 ? -16.487 4.384 -9.945 1.00 90.81 193 ASN A CA 1
ATOM 1550 C C . ASN A 1 193 ? -16.190 2.869 -9.900 1.00 90.81 193 ASN A C 1
ATOM 1552 O O . ASN A 1 193 ? -15.390 2.366 -10.693 1.00 90.81 193 ASN A O 1
ATOM 1556 N N . GLY A 1 194 ? -16.809 2.157 -8.957 1.00 90.31 194 GLY A N 1
ATOM 1557 C CA . GLY A 1 194 ? -16.688 0.708 -8.764 1.00 90.31 194 GLY A CA 1
ATOM 1558 C C . GLY A 1 194 ? -15.390 0.201 -8.120 1.00 90.31 194 GLY A C 1
ATOM 1559 O O . GLY A 1 194 ? -15.262 -1.003 -7.921 1.00 90.31 194 GLY A O 1
ATOM 1560 N N . HIS A 1 195 ? -14.425 1.066 -7.801 1.00 94.62 195 HIS A N 1
ATOM 1561 C CA . HIS A 1 195 ? -13.150 0.670 -7.190 1.00 94.62 195 HIS A CA 1
ATOM 1562 C C . HIS A 1 195 ? -12.456 1.863 -6.519 1.00 94.62 195 HIS A C 1
ATOM 1564 O O . HIS A 1 195 ? -12.915 3.002 -6.609 1.00 94.62 195 HIS A O 1
ATOM 1570 N N . GLY A 1 196 ? -11.322 1.625 -5.872 1.00 96.25 196 GLY A N 1
ATOM 1571 C CA . GLY A 1 196 ? -10.442 2.684 -5.397 1.00 96.25 196 GLY A CA 1
ATOM 1572 C C . GLY A 1 196 ? -9.056 2.175 -5.039 1.00 96.25 196 GLY A C 1
ATOM 1573 O O . GLY A 1 196 ? -8.755 0.989 -5.185 1.00 96.25 196 GLY A O 1
ATOM 1574 N N . TYR A 1 197 ? -8.214 3.088 -4.567 1.00 97.81 197 TYR A N 1
ATOM 1575 C CA . TYR A 1 197 ? -6.860 2.784 -4.124 1.00 97.81 197 TYR A CA 1
ATOM 1576 C C . TYR A 1 197 ? -6.637 3.245 -2.691 1.00 97.81 197 TYR A C 1
ATOM 1578 O O . TYR A 1 197 ? -7.107 4.306 -2.282 1.00 97.81 197 TYR A O 1
ATOM 1586 N N . THR A 1 198 ? -5.900 2.453 -1.924 1.00 97.88 198 THR A N 1
ATOM 1587 C CA . THR A 1 198 ? -5.470 2.816 -0.575 1.00 97.88 198 THR A CA 1
ATOM 1588 C C . THR A 1 198 ? -3.976 3.079 -0.562 1.00 97.88 198 THR A C 1
ATOM 1590 O O . THR A 1 198 ? -3.187 2.179 -0.846 1.00 97.88 198 THR A O 1
ATOM 1593 N N . PHE A 1 199 ? -3.589 4.297 -0.196 1.00 98.19 199 PHE A N 1
ATOM 1594 C CA . PHE A 1 199 ? -2.205 4.654 0.104 1.00 98.19 199 PHE A CA 1
ATOM 1595 C C . PHE A 1 199 ? -2.032 4.689 1.617 1.00 98.19 199 PHE A C 1
ATOM 1597 O O . PHE A 1 199 ? -2.846 5.280 2.322 1.00 98.19 199 PHE A O 1
ATOM 1604 N N . VAL A 1 200 ? -0.973 4.074 2.130 1.00 97.00 200 VAL A N 1
ATOM 1605 C CA . VAL A 1 200 ? -0.686 4.049 3.570 1.00 97.00 200 VAL A CA 1
ATOM 1606 C C . VAL A 1 200 ? 0.369 5.102 3.886 1.00 97.00 200 VAL A C 1
ATOM 1608 O O . VAL A 1 200 ? 1.371 5.187 3.175 1.00 97.00 200 VAL A O 1
ATOM 1611 N N . SER A 1 201 ? 0.168 5.887 4.948 1.00 96.69 201 SER A N 1
ATOM 1612 C CA . SER A 1 201 ? 1.178 6.856 5.381 1.00 96.69 201 SER A CA 1
ATOM 1613 C C . SER A 1 201 ? 2.441 6.158 5.905 1.00 96.69 201 SER A C 1
ATOM 1615 O O . SER A 1 201 ? 2.421 4.988 6.310 1.00 96.69 201 SER A O 1
ATOM 1617 N N . ARG A 1 202 ? 3.558 6.889 5.957 1.00 95.62 202 ARG A N 1
ATOM 1618 C CA . ARG A 1 202 ? 4.806 6.408 6.566 1.00 95.62 202 ARG A CA 1
ATOM 1619 C C . ARG A 1 202 ? 4.599 5.931 8.003 1.00 95.62 202 ARG A C 1
ATOM 1621 O O . ARG A 1 202 ? 5.131 4.889 8.381 1.00 95.62 202 ARG A O 1
ATOM 1628 N N . GLU A 1 203 ? 3.825 6.665 8.799 1.00 92.62 203 GLU A N 1
ATOM 1629 C CA . GLU A 1 203 ? 3.491 6.289 10.173 1.00 92.62 203 GLU A CA 1
ATOM 1630 C C . GLU A 1 203 ? 2.623 5.030 10.211 1.00 92.62 203 GLU A C 1
ATOM 1632 O O . GLU A 1 203 ? 2.887 4.134 11.012 1.00 92.62 203 GLU A O 1
ATOM 1637 N N . GLY A 1 204 ? 1.637 4.920 9.315 1.00 93.25 204 GLY A N 1
ATOM 1638 C CA . GLY A 1 204 ? 0.765 3.750 9.241 1.00 93.25 204 GLY A CA 1
ATOM 1639 C C . GLY A 1 204 ? 1.522 2.454 8.958 1.00 93.25 204 GLY A C 1
ATOM 1640 O O . GLY A 1 204 ? 1.212 1.417 9.546 1.00 93.25 204 GLY A O 1
ATOM 1641 N N . LEU A 1 205 ? 2.592 2.506 8.158 1.00 93.56 205 LEU A N 1
ATOM 1642 C CA . LEU A 1 205 ? 3.451 1.340 7.922 1.00 93.56 205 LEU A CA 1
ATOM 1643 C C . LEU A 1 205 ? 4.192 0.839 9.166 1.00 93.56 205 LEU A C 1
ATOM 1645 O O . LEU A 1 205 ? 4.530 -0.342 9.215 1.00 93.56 205 LEU A O 1
ATOM 1649 N N . ASN A 1 206 ? 4.425 1.688 10.171 1.00 90.00 206 ASN A N 1
ATOM 1650 C CA . ASN A 1 206 ? 5.009 1.260 11.449 1.00 90.00 206 ASN A CA 1
ATOM 1651 C C . ASN A 1 206 ? 3.998 0.529 12.347 1.00 90.00 206 ASN A C 1
ATOM 1653 O O . ASN A 1 206 ? 4.399 -0.150 13.291 1.00 90.00 206 ASN A O 1
ATOM 1657 N N . ILE A 1 207 ? 2.702 0.682 12.070 1.00 91.19 207 ILE A N 1
ATOM 1658 C CA . ILE A 1 207 ? 1.600 0.141 12.873 1.00 91.19 207 ILE A CA 1
ATOM 1659 C C . ILE A 1 207 ? 1.084 -1.168 12.268 1.00 91.19 207 ILE A C 1
ATOM 1661 O O . ILE A 1 207 ? 0.768 -2.121 12.984 1.00 91.19 207 ILE A O 1
ATOM 1665 N N . LEU A 1 208 ? 1.005 -1.231 10.940 1.00 90.94 208 LEU A N 1
ATOM 1666 C CA . LEU A 1 208 ? 0.498 -2.397 10.231 1.00 90.94 208 LEU A CA 1
ATOM 1667 C C . LEU A 1 208 ? 1.374 -3.634 10.446 1.00 90.94 208 LEU A C 1
ATOM 1669 O O . LEU A 1 208 ? 2.601 -3.589 10.406 1.00 90.94 208 LEU A O 1
ATOM 1673 N N . LYS A 1 209 ? 0.708 -4.781 10.601 1.00 89.00 209 LYS A N 1
ATOM 1674 C CA . LYS A 1 209 ? 1.349 -6.109 10.636 1.00 89.00 209 LYS A CA 1
ATOM 1675 C C . LYS A 1 209 ? 1.202 -6.868 9.317 1.00 89.00 209 LYS A C 1
ATOM 1677 O O . LYS A 1 209 ? 1.955 -7.802 9.057 1.00 89.00 209 LYS A O 1
ATOM 1682 N N . SER A 1 210 ? 0.227 -6.480 8.500 1.00 89.75 210 SER A N 1
ATOM 1683 C CA . SER A 1 210 ? -0.128 -7.105 7.227 1.00 89.75 210 SER A CA 1
ATOM 1684 C C . SER A 1 210 ? -0.710 -6.052 6.284 1.00 89.75 210 SER A C 1
ATOM 1686 O O . SER A 1 210 ? -1.240 -5.042 6.739 1.00 89.75 210 SER A O 1
ATOM 1688 N N . LEU A 1 211 ? -0.631 -6.314 4.978 1.00 90.44 211 LEU A N 1
ATOM 1689 C CA . LEU A 1 211 ? -1.318 -5.536 3.939 1.00 90.44 211 LEU A CA 1
ATOM 1690 C C . LEU A 1 211 ? -2.664 -6.160 3.528 1.00 90.44 211 LEU A C 1
ATOM 1692 O O . LEU A 1 211 ? -3.353 -5.587 2.696 1.00 90.44 211 LEU A O 1
ATOM 1696 N N . SER A 1 212 ? -3.032 -7.327 4.073 1.00 84.69 212 SER A N 1
ATOM 1697 C CA . SER A 1 212 ? -4.213 -8.113 3.656 1.00 84.69 212 SER A CA 1
ATOM 1698 C C . SER A 1 212 ? -5.523 -7.333 3.658 1.00 84.69 212 SER A C 1
ATOM 1700 O O . SER A 1 212 ? -6.392 -7.613 2.845 1.00 84.69 212 SER A O 1
ATOM 1702 N N . ASP A 1 213 ? -5.647 -6.355 4.550 1.00 78.88 213 ASP A N 1
ATOM 1703 C CA . ASP A 1 213 ? -6.897 -5.621 4.760 1.00 78.88 213 ASP A CA 1
ATOM 1704 C C . ASP A 1 213 ? -6.966 -4.344 3.898 1.00 78.88 213 ASP A C 1
ATOM 1706 O O . ASP A 1 213 ? -7.957 -3.614 3.921 1.00 78.88 213 ASP A O 1
ATOM 1710 N N . ILE A 1 214 ? -5.901 -4.062 3.139 1.00 88.25 214 ILE A N 1
ATOM 1711 C CA . ILE A 1 214 ? -5.709 -2.824 2.371 1.00 88.25 214 ILE A CA 1
ATOM 1712 C C . ILE A 1 214 ? -6.046 -3.020 0.888 1.00 88.25 214 ILE A C 1
ATOM 1714 O O . ILE A 1 214 ? -6.387 -2.061 0.202 1.00 88.25 214 ILE A O 1
ATOM 1718 N N . TYR A 1 215 ? -5.978 -4.254 0.386 1.00 92.19 215 TYR A N 1
ATOM 1719 C CA . TYR A 1 215 ? -6.196 -4.573 -1.022 1.00 92.19 215 TYR A CA 1
ATOM 1720 C C . TYR A 1 215 ? -7.176 -5.731 -1.187 1.00 92.19 215 TYR A C 1
ATOM 1722 O O . TYR A 1 215 ? -7.249 -6.625 -0.349 1.00 92.19 215 TYR A O 1
ATOM 1730 N N . THR A 1 216 ? -7.905 -5.739 -2.300 1.00 92.38 216 THR A N 1
ATOM 1731 C CA . THR A 1 216 ? -8.701 -6.909 -2.728 1.00 92.38 216 THR A CA 1
ATOM 1732 C C . THR A 1 216 ? -8.342 -7.376 -4.133 1.00 92.38 216 THR A C 1
ATOM 1734 O O . THR A 1 216 ? -8.646 -8.513 -4.484 1.00 92.38 216 THR A O 1
ATOM 1737 N N . ASP A 1 217 ? -7.610 -6.555 -4.891 1.00 93.50 217 ASP A N 1
ATOM 1738 C CA . ASP A 1 217 ? -7.141 -6.877 -6.232 1.00 93.50 217 ASP A CA 1
ATOM 1739 C C . ASP A 1 217 ? -5.607 -6.775 -6.314 1.00 93.50 217 ASP A C 1
ATOM 1741 O O . ASP A 1 217 ? -4.976 -5.883 -5.745 1.00 93.50 217 ASP A O 1
ATOM 1745 N N . ARG A 1 218 ? -5.004 -7.735 -7.017 1.00 95.06 218 ARG A N 1
ATOM 1746 C CA . ARG A 1 218 ? -3.560 -7.864 -7.272 1.00 95.06 218 ARG A CA 1
ATOM 1747 C C . ARG A 1 218 ? -3.221 -7.734 -8.762 1.00 95.06 218 ARG A C 1
ATOM 1749 O O . ARG A 1 218 ? -2.093 -8.033 -9.162 1.00 95.06 218 ARG A O 1
ATOM 1756 N N . SER A 1 219 ? -4.195 -7.355 -9.588 1.00 94.88 219 SER A N 1
ATOM 1757 C CA . SER A 1 219 ? -4.048 -7.208 -11.034 1.00 94.88 219 SER A CA 1
ATOM 1758 C C . SER A 1 219 ? -3.176 -6.008 -11.398 1.00 94.88 219 SER A C 1
ATOM 1760 O O . SER A 1 219 ? -2.410 -6.097 -12.350 1.00 94.88 219 SER A O 1
ATOM 1762 N N . HIS A 1 220 ? -3.244 -4.926 -10.620 1.00 96.75 220 HIS A N 1
ATOM 1763 C CA . HIS A 1 220 ? -2.411 -3.736 -10.770 1.00 96.75 220 HIS A CA 1
ATOM 1764 C C . HIS A 1 220 ? -2.407 -2.885 -9.493 1.00 96.75 220 HIS A C 1
ATOM 1766 O O . HIS A 1 220 ? -3.193 -3.094 -8.567 1.00 96.75 220 HIS A O 1
ATOM 1772 N N . VAL A 1 221 ? -1.508 -1.907 -9.463 1.00 98.19 221 VAL A N 1
ATOM 1773 C CA . VAL A 1 221 ? -1.407 -0.853 -8.449 1.00 98.19 221 VAL A CA 1
ATOM 1774 C C . VAL A 1 221 ? -1.207 0.492 -9.134 1.00 98.19 221 VAL A C 1
ATOM 1776 O O . VAL A 1 221 ? -0.759 0.545 -10.279 1.00 98.19 221 VAL A O 1
ATOM 1779 N N . ILE A 1 222 ? -1.475 1.580 -8.418 1.00 98.25 222 ILE A N 1
ATOM 1780 C CA . ILE A 1 222 ? -0.979 2.902 -8.811 1.00 98.25 222 ILE A CA 1
ATOM 1781 C C . ILE A 1 222 ? 0.321 3.161 -8.064 1.00 98.25 222 ILE A C 1
ATOM 1783 O O . ILE A 1 222 ? 0.389 2.984 -6.848 1.00 98.25 222 ILE A O 1
ATOM 1787 N N . VAL A 1 223 ? 1.349 3.605 -8.776 1.00 98.62 223 VAL A N 1
ATOM 1788 C CA . VAL A 1 223 ? 2.538 4.187 -8.156 1.00 98.62 223 VAL A CA 1
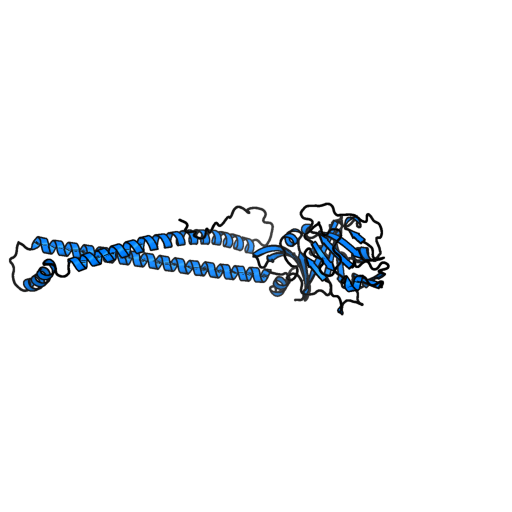ATOM 1789 C C . VAL A 1 223 ? 2.534 5.681 -8.423 1.00 98.62 223 VAL A C 1
ATOM 1791 O O . VAL A 1 223 ? 2.538 6.112 -9.575 1.00 98.62 223 VAL A O 1
ATOM 1794 N N . ARG A 1 224 ? 2.550 6.456 -7.339 1.00 98.69 224 ARG A N 1
ATOM 1795 C CA . ARG A 1 224 ? 2.610 7.916 -7.363 1.00 98.69 224 ARG A CA 1
ATOM 1796 C C . ARG A 1 224 ? 3.997 8.370 -6.961 1.00 98.69 224 ARG A C 1
ATOM 1798 O O . ARG A 1 224 ? 4.480 7.959 -5.910 1.00 98.69 224 ARG A O 1
ATOM 1805 N N . HIS A 1 225 ? 4.637 9.245 -7.724 1.00 98.50 225 HIS A N 1
ATOM 1806 C CA . HIS A 1 225 ? 5.885 9.878 -7.297 1.00 98.50 225 HIS A CA 1
ATOM 1807 C C . HIS A 1 225 ? 5.739 11.387 -7.151 1.00 98.50 225 HIS A C 1
ATOM 1809 O O . HIS A 1 225 ? 4.986 12.028 -7.884 1.00 98.50 225 HIS A O 1
ATOM 1815 N N . LEU A 1 226 ? 6.476 11.940 -6.188 1.00 98.44 226 LEU A N 1
ATOM 1816 C CA . LEU A 1 226 ? 6.533 13.371 -5.912 1.00 98.44 226 LEU A CA 1
ATOM 1817 C C . LEU A 1 226 ? 7.772 13.965 -6.571 1.00 98.44 226 LEU A C 1
ATOM 1819 O O . LEU A 1 226 ? 8.892 13.544 -6.276 1.00 98.44 226 LEU A O 1
ATOM 1823 N N . GLN A 1 227 ? 7.581 14.962 -7.425 1.00 97.69 227 GLN A N 1
ATOM 1824 C CA . GLN A 1 227 ? 8.663 15.756 -7.989 1.00 97.69 227 GLN A CA 1
ATOM 1825 C C . GLN A 1 227 ? 9.116 16.852 -7.011 1.00 97.69 227 GLN A C 1
ATOM 1827 O O . GLN A 1 227 ? 8.390 17.248 -6.098 1.00 97.69 227 GLN A O 1
ATOM 1832 N N . LYS A 1 228 ? 10.349 17.344 -7.172 1.00 95.62 228 LYS A N 1
ATOM 1833 C CA . LYS A 1 228 ? 10.923 18.406 -6.321 1.00 95.62 228 LYS A CA 1
ATOM 1834 C C . LYS A 1 228 ? 10.193 19.749 -6.405 1.00 95.62 228 LYS A C 1
ATOM 1836 O O . LYS A 1 228 ? 10.292 20.537 -5.472 1.00 95.62 228 LYS A O 1
ATOM 1841 N N . ASP A 1 229 ? 9.484 20.004 -7.498 1.00 95.38 229 ASP A N 1
ATOM 1842 C CA . ASP A 1 229 ? 8.624 21.178 -7.689 1.00 95.38 229 ASP A CA 1
ATOM 1843 C C . ASP A 1 229 ? 7.230 21.020 -7.047 1.00 95.38 229 ASP A C 1
ATOM 1845 O O . ASP A 1 229 ? 6.426 21.949 -7.079 1.00 95.38 229 ASP A O 1
ATOM 1849 N N . GLY A 1 230 ? 6.947 19.865 -6.433 1.00 96.44 230 GLY A N 1
ATOM 1850 C CA . GLY A 1 230 ? 5.681 19.564 -5.771 1.00 96.44 230 GLY A CA 1
ATOM 1851 C C . GLY A 1 230 ? 4.642 18.878 -6.663 1.00 96.44 230 GLY A C 1
ATOM 1852 O O . GLY A 1 230 ? 3.580 18.510 -6.159 1.00 96.44 230 GLY A O 1
ATOM 1853 N N . ILE A 1 231 ? 4.922 18.671 -7.956 1.00 97.62 231 ILE A N 1
ATOM 1854 C CA . ILE A 1 231 ? 4.011 17.960 -8.860 1.00 97.62 231 ILE A CA 1
ATOM 1855 C C . ILE A 1 231 ? 3.995 16.470 -8.510 1.00 97.62 231 ILE A C 1
ATOM 1857 O O . ILE A 1 231 ? 5.037 15.855 -8.273 1.00 97.62 231 ILE A O 1
ATOM 1861 N N . GLN A 1 232 ? 2.803 15.874 -8.481 1.00 98.44 232 GLN A N 1
ATOM 1862 C CA . GLN A 1 232 ? 2.638 14.435 -8.286 1.00 98.44 232 GLN A CA 1
ATOM 1863 C C . GLN A 1 232 ? 2.258 13.783 -9.604 1.00 98.44 232 GLN A C 1
ATOM 1865 O O . GLN A 1 232 ? 1.397 14.296 -10.320 1.00 98.44 232 GLN A O 1
ATOM 1870 N N . LYS A 1 233 ? 2.893 12.656 -9.926 1.00 98.56 233 LYS A N 1
ATOM 1871 C CA . LYS A 1 233 ? 2.611 11.904 -11.149 1.00 98.56 233 LYS A CA 1
ATOM 1872 C C . LYS A 1 233 ? 2.311 10.447 -10.837 1.00 98.56 233 LYS A C 1
ATOM 1874 O O . LYS A 1 233 ? 3.011 9.838 -10.028 1.00 98.56 233 LYS A O 1
ATOM 1879 N N . ASP A 1 234 ? 1.316 9.913 -11.532 1.00 97.62 234 ASP A N 1
ATOM 1880 C CA . ASP A 1 234 ? 0.798 8.560 -11.373 1.00 97.62 234 ASP A CA 1
ATOM 1881 C C . ASP A 1 234 ? 1.084 7.693 -12.578 1.00 97.62 234 ASP A C 1
ATOM 1883 O O . ASP A 1 234 ? 0.973 8.129 -13.722 1.00 97.62 234 ASP A O 1
ATOM 1887 N N . VAL A 1 235 ? 1.372 6.428 -12.306 1.00 98.44 235 VAL A N 1
ATOM 1888 C CA . VAL A 1 235 ? 1.433 5.380 -13.314 1.00 98.44 235 VAL A CA 1
ATOM 1889 C C . VAL A 1 235 ? 0.761 4.123 -12.781 1.00 98.44 235 VAL A C 1
ATOM 1891 O O . VAL A 1 235 ? 0.949 3.739 -11.625 1.00 98.44 235 VAL A O 1
ATOM 1894 N N . GLU A 1 236 ? -0.017 3.466 -13.632 1.00 98.44 236 GLU A N 1
ATOM 1895 C CA . GLU A 1 236 ? -0.501 2.120 -13.352 1.00 98.44 236 GLU A CA 1
ATOM 1896 C C . GLU A 1 236 ? 0.617 1.109 -13.600 1.00 98.44 236 GLU A C 1
ATOM 1898 O O . GLU A 1 236 ? 1.235 1.110 -14.667 1.00 98.44 236 GLU A O 1
ATOM 1903 N N . ILE A 1 237 ? 0.859 0.244 -12.617 1.00 98.56 237 ILE A N 1
ATOM 1904 C CA . ILE A 1 237 ? 1.806 -0.861 -12.707 1.00 98.56 237 ILE A CA 1
ATOM 1905 C C . ILE A 1 237 ? 1.055 -2.183 -12.579 1.00 98.56 237 ILE A C 1
ATOM 1907 O O . ILE A 1 237 ? 0.356 -2.405 -11.593 1.00 98.56 237 ILE A O 1
ATOM 1911 N N . ALA A 1 238 ? 1.263 -3.088 -13.534 1.00 98.31 238 ALA A N 1
ATOM 1912 C CA . ALA A 1 238 ? 0.656 -4.419 -13.559 1.00 98.31 238 ALA A CA 1
ATOM 1913 C C . ALA A 1 238 ? 1.699 -5.505 -13.898 1.00 98.31 238 ALA A C 1
ATOM 1915 O O . ALA A 1 238 ? 2.813 -5.186 -14.331 1.00 98.31 238 ALA A O 1
ATOM 1916 N N . PRO A 1 239 ? 1.404 -6.803 -13.704 1.00 97.94 239 PRO A N 1
ATOM 1917 C CA . PRO A 1 239 ? 2.261 -7.868 -14.205 1.00 97.94 239 PRO A CA 1
ATOM 1918 C C . PRO A 1 239 ? 2.358 -7.810 -15.732 1.00 97.94 239 PRO A C 1
ATOM 1920 O O . PRO A 1 239 ? 1.396 -7.463 -16.413 1.00 97.94 239 PRO A O 1
ATOM 1923 N N . HIS A 1 240 ? 3.496 -8.234 -16.278 1.00 97.25 240 HIS A N 1
ATOM 1924 C CA . HIS A 1 240 ? 3.673 -8.383 -17.723 1.00 97.25 240 HIS A CA 1
ATOM 1925 C C . HIS A 1 240 ? 2.562 -9.252 -18.344 1.00 97.25 240 HIS A C 1
ATOM 1927 O O . HIS A 1 240 ? 2.210 -10.299 -17.786 1.00 97.25 240 HIS A O 1
ATOM 1933 N N . SER A 1 241 ? 2.062 -8.881 -19.527 1.00 96.50 241 SER A N 1
ATOM 1934 C CA . SER A 1 241 ? 0.924 -9.541 -20.191 1.00 96.50 241 SER A CA 1
ATOM 1935 C C . SER A 1 241 ? 1.072 -11.067 -20.299 1.00 96.50 241 SER A C 1
ATOM 1937 O O . SER A 1 241 ? 0.163 -11.813 -19.935 1.00 96.50 241 SER A O 1
ATOM 1939 N N . ALA A 1 242 ? 2.252 -11.536 -20.715 1.00 94.94 242 ALA A N 1
ATOM 1940 C CA . ALA A 1 242 ? 2.595 -12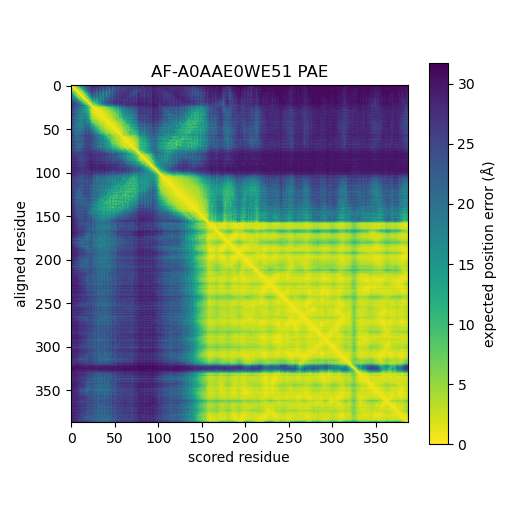.954 -20.847 1.00 94.94 242 ALA A CA 1
ATOM 1941 C C . ALA A 1 242 ? 2.504 -13.765 -19.538 1.00 94.94 242 ALA A C 1
ATOM 1943 O O . ALA A 1 242 ? 2.413 -14.992 -19.576 1.00 94.94 242 ALA A O 1
ATOM 1944 N N . PHE A 1 243 ? 2.545 -13.107 -18.376 1.00 91.88 243 PHE A N 1
ATOM 1945 C CA . PHE A 1 243 ? 2.647 -13.761 -17.071 1.00 91.88 243 PHE A CA 1
ATOM 1946 C C . PHE A 1 243 ? 1.491 -13.434 -16.122 1.00 91.88 243 PHE A C 1
ATOM 1948 O O . PHE A 1 243 ? 1.331 -14.137 -15.125 1.00 91.88 243 PHE A O 1
ATOM 1955 N N . ARG A 1 244 ? 0.650 -12.440 -16.436 1.00 91.75 244 ARG A N 1
ATOM 1956 C CA . ARG A 1 244 ? -0.369 -11.893 -15.521 1.00 91.75 244 ARG A CA 1
ATOM 1957 C C . ARG A 1 244 ? -1.345 -12.911 -14.929 1.00 91.75 244 ARG A C 1
ATOM 1959 O O . ARG A 1 244 ? -1.742 -12.773 -13.781 1.00 91.75 244 ARG A O 1
ATOM 1966 N N . TYR A 1 245 ? -1.694 -13.959 -15.676 1.00 91.12 245 TYR A N 1
ATOM 1967 C CA . TYR A 1 245 ? -2.604 -15.009 -15.198 1.00 91.12 245 TYR A CA 1
ATOM 1968 C C . TYR A 1 245 ? -1.923 -16.039 -14.290 1.00 91.12 245 TYR A C 1
ATOM 1970 O O . TYR A 1 245 ? -2.592 -16.736 -13.534 1.00 91.12 245 TYR A O 1
ATOM 1978 N N . ARG A 1 246 ? -0.595 -16.157 -14.374 1.00 94.50 246 ARG A N 1
ATOM 1979 C CA . ARG A 1 246 ? 0.192 -17.126 -13.603 1.00 94.50 246 ARG A CA 1
ATOM 1980 C C . ARG A 1 246 ? 0.843 -16.494 -12.377 1.00 94.50 246 ARG A C 1
ATOM 1982 O O . ARG A 1 246 ? 0.981 -17.154 -11.351 1.00 94.50 246 ARG A O 1
ATOM 1989 N N . TYR A 1 247 ? 1.256 -15.238 -12.502 1.00 94.62 247 TYR A N 1
ATOM 1990 C CA . TYR A 1 247 ? 2.004 -14.496 -11.498 1.00 94.62 247 TYR A CA 1
ATOM 1991 C C . TYR A 1 247 ? 1.362 -13.111 -11.305 1.00 94.62 247 TYR A C 1
ATOM 1993 O O . TYR A 1 247 ? 1.815 -12.139 -11.909 1.00 94.62 247 TYR A O 1
ATOM 2001 N N . PRO A 1 248 ? 0.282 -13.004 -10.504 1.00 95.31 248 PRO A N 1
ATOM 2002 C CA . PRO A 1 248 ? -0.243 -11.706 -10.086 1.00 95.31 248 PRO A CA 1
ATOM 2003 C C . PRO A 1 248 ? 0.766 -10.983 -9.181 1.00 95.31 248 PRO A C 1
ATOM 2005 O O . PRO A 1 248 ? 1.621 -11.628 -8.562 1.00 95.31 248 PRO A O 1
ATOM 2008 N N . LEU A 1 249 ? 0.633 -9.659 -9.041 1.00 97.38 249 LEU A N 1
ATOM 2009 C CA . LEU A 1 249 ? 1.552 -8.852 -8.229 1.00 97.38 249 LEU A CA 1
ATOM 2010 C C . LEU A 1 249 ? 1.615 -9.371 -6.797 1.00 97.38 249 LEU A C 1
ATOM 2012 O O . LEU A 1 249 ? 0.586 -9.671 -6.202 1.00 97.38 249 LEU A O 1
ATOM 2016 N N . SER A 1 250 ? 2.804 -9.495 -6.219 1.00 96.94 250 SER A N 1
ATOM 2017 C CA . SER A 1 250 ? 2.996 -9.949 -4.838 1.00 96.94 250 SER A CA 1
ATOM 2018 C C . SER A 1 250 ? 3.196 -8.761 -3.911 1.00 96.94 250 SER A C 1
ATOM 2020 O O . SER A 1 250 ? 4.181 -8.044 -4.056 1.00 96.94 250 SER A O 1
ATOM 2022 N N . PHE A 1 251 ? 2.281 -8.561 -2.959 1.00 97.19 251 PHE A N 1
ATOM 2023 C CA . PHE A 1 251 ? 2.378 -7.501 -1.956 1.00 97.19 251 PHE A CA 1
ATOM 2024 C C . PHE A 1 251 ? 2.804 -8.095 -0.619 1.00 97.19 251 PHE A C 1
ATOM 2026 O O . PHE A 1 251 ? 2.128 -8.978 -0.086 1.00 97.19 251 PHE A O 1
ATOM 2033 N N . GLN A 1 252 ? 3.913 -7.619 -0.058 1.00 96.75 252 GLN A N 1
ATOM 2034 C CA . GLN A 1 252 ? 4.397 -8.087 1.241 1.00 96.75 252 GLN A CA 1
ATOM 2035 C C . GLN A 1 252 ? 4.864 -6.923 2.114 1.00 96.75 252 GLN A C 1
ATOM 2037 O O . GLN A 1 252 ? 5.353 -5.916 1.610 1.00 96.75 252 GLN A O 1
ATOM 2042 N N . LEU A 1 253 ? 4.723 -7.066 3.433 1.00 97.25 253 LEU A N 1
ATOM 2043 C CA . LEU A 1 253 ? 5.174 -6.069 4.402 1.00 97.25 253 LEU A CA 1
ATOM 2044 C C . LEU A 1 253 ? 6.447 -6.548 5.100 1.00 97.25 253 LEU A C 1
ATOM 2046 O O . LEU A 1 253 ? 6.430 -7.534 5.831 1.00 97.25 253 LEU A O 1
ATOM 2050 N N . SER A 1 254 ? 7.544 -5.821 4.905 1.00 96.88 254 SER A N 1
ATOM 2051 C CA . SER A 1 254 ? 8.843 -6.030 5.558 1.00 96.88 254 SER A CA 1
ATOM 2052 C C . SER A 1 254 ? 9.466 -7.419 5.350 1.00 96.88 254 SER A C 1
ATOM 2054 O O . SER A 1 254 ? 10.297 -7.856 6.158 1.00 96.88 254 SER A O 1
ATOM 2056 N N . LYS A 1 255 ? 9.078 -8.098 4.268 1.00 96.62 255 LYS A N 1
ATOM 2057 C CA . LYS A 1 255 ? 9.547 -9.425 3.856 1.00 96.62 255 LYS A CA 1
ATOM 2058 C C . LYS A 1 255 ? 9.445 -9.592 2.332 1.00 96.62 255 LYS A C 1
ATOM 2060 O O . LYS A 1 255 ? 8.846 -8.751 1.666 1.00 96.62 255 LYS A O 1
ATOM 2065 N N . ALA A 1 256 ? 10.039 -10.663 1.808 1.00 97.00 256 ALA A N 1
ATOM 2066 C CA . ALA A 1 256 ? 10.101 -10.984 0.379 1.00 97.00 256 ALA A CA 1
ATOM 2067 C C . ALA A 1 256 ? 10.034 -12.512 0.161 1.00 97.00 256 ALA A C 1
ATOM 2069 O O . ALA A 1 256 ? 10.853 -13.097 -0.538 1.00 97.00 256 ALA A O 1
ATOM 2070 N N . ASP A 1 257 ? 9.084 -13.188 0.810 1.00 97.06 257 ASP A N 1
ATOM 2071 C CA . ASP A 1 257 ? 8.963 -14.649 0.796 1.00 97.06 257 ASP A CA 1
ATOM 2072 C C . ASP A 1 257 ? 8.780 -15.170 -0.639 1.00 97.06 257 ASP A C 1
ATOM 2074 O O . ASP A 1 257 ? 7.792 -14.837 -1.297 1.00 97.06 257 ASP A O 1
ATOM 2078 N N . GLY A 1 258 ? 9.722 -15.985 -1.127 1.00 97.38 258 GLY A N 1
ATOM 2079 C CA . GLY A 1 258 ? 9.722 -16.522 -2.497 1.00 97.38 258 GLY A CA 1
ATOM 2080 C C . GLY A 1 258 ? 10.237 -15.557 -3.576 1.00 97.38 258 GLY A C 1
ATOM 2081 O O . GLY A 1 258 ? 10.152 -15.878 -4.765 1.00 97.38 258 GLY A O 1
ATOM 2082 N N . PHE A 1 259 ? 10.770 -14.400 -3.175 1.00 98.25 259 PHE A N 1
ATOM 2083 C CA . PHE A 1 259 ? 11.345 -13.373 -4.042 1.00 98.25 259 PHE A CA 1
ATOM 2084 C C . PHE A 1 259 ? 12.721 -12.927 -3.524 1.00 98.25 259 PHE A C 1
ATOM 2086 O O . PHE A 1 259 ? 13.154 -13.298 -2.433 1.00 98.25 259 PHE A O 1
ATOM 2093 N N . THR A 1 260 ? 13.409 -12.103 -4.311 1.00 97.19 260 THR A N 1
ATOM 2094 C CA . THR A 1 260 ? 14.710 -11.549 -3.931 1.00 97.19 260 THR A CA 1
ATOM 2095 C C . THR A 1 260 ? 14.554 -10.454 -2.890 1.00 97.19 260 THR A C 1
ATOM 2097 O O . THR A 1 260 ? 13.759 -9.527 -3.058 1.00 97.19 260 THR A O 1
ATOM 2100 N N . ILE A 1 261 ? 15.327 -10.557 -1.810 1.00 97.19 261 ILE A N 1
ATOM 2101 C CA . ILE A 1 261 ? 15.321 -9.582 -0.718 1.00 97.19 261 ILE A CA 1
ATOM 2102 C C . ILE A 1 261 ? 15.850 -8.233 -1.238 1.00 97.19 261 ILE A C 1
ATOM 2104 O O . ILE A 1 261 ? 16.917 -8.218 -1.855 1.00 97.19 261 ILE A O 1
ATOM 2108 N N . PRO A 1 262 ? 15.157 -7.109 -0.960 1.00 96.38 262 PRO A N 1
ATOM 2109 C CA . PRO A 1 262 ? 15.638 -5.781 -1.322 1.00 96.38 262 PRO A CA 1
ATOM 2110 C C . PRO A 1 262 ? 17.026 -5.484 -0.744 1.00 96.38 262 PRO A C 1
ATOM 2112 O O . PRO A 1 262 ? 17.308 -5.816 0.410 1.00 96.38 262 PRO A O 1
ATOM 2115 N N . VAL A 1 263 ? 17.861 -4.777 -1.502 1.00 94.94 263 VAL A N 1
ATOM 2116 C CA . VAL A 1 263 ? 19.181 -4.304 -1.063 1.00 94.94 263 VAL A CA 1
ATOM 2117 C C . VAL A 1 263 ? 19.042 -3.448 0.197 1.00 94.94 263 VAL A C 1
ATOM 2119 O O . VAL A 1 263 ? 19.794 -3.616 1.159 1.00 94.94 263 VAL A O 1
ATOM 2122 N N . ASN A 1 264 ? 18.029 -2.582 0.236 1.00 95.44 264 ASN A N 1
ATOM 2123 C CA . ASN A 1 264 ? 17.736 -1.713 1.370 1.00 95.44 264 ASN A CA 1
ATOM 2124 C C . ASN A 1 264 ? 16.765 -2.314 2.400 1.00 95.44 264 ASN A C 1
ATOM 2126 O O . ASN A 1 264 ? 16.148 -1.585 3.177 1.00 95.44 264 ASN A O 1
ATOM 2130 N N . ALA A 1 265 ? 16.656 -3.644 2.503 1.00 96.25 265 ALA A N 1
ATOM 2131 C CA . ALA A 1 265 ? 15.765 -4.302 3.468 1.00 96.25 265 ALA A CA 1
ATOM 2132 C C . ALA A 1 265 ? 16.037 -3.952 4.949 1.00 96.25 265 ALA A C 1
ATOM 2134 O O . ALA A 1 265 ? 15.208 -4.254 5.806 1.00 96.25 265 ALA A O 1
ATOM 2135 N N . ALA A 1 266 ? 17.165 -3.312 5.277 1.00 94.94 266 ALA A N 1
ATOM 2136 C CA . ALA A 1 266 ? 17.457 -2.782 6.612 1.00 94.94 266 ALA A CA 1
ATOM 2137 C C . ALA A 1 266 ? 16.709 -1.470 6.952 1.00 94.94 266 ALA A C 1
ATOM 2139 O O . ALA A 1 266 ? 16.702 -1.068 8.119 1.00 94.94 266 ALA A O 1
ATOM 2140 N N . LEU A 1 267 ? 16.065 -0.819 5.971 1.00 95.25 267 LEU A N 1
ATOM 2141 C CA . LEU A 1 267 ? 15.281 0.420 6.121 1.00 95.25 267 LEU A CA 1
ATOM 2142 C C . LEU A 1 267 ? 13.815 0.175 6.541 1.00 95.25 267 LEU A C 1
ATOM 2144 O O . LEU A 1 267 ? 12.942 1.002 6.275 1.00 95.25 267 LEU A O 1
ATOM 2148 N N . LYS A 1 268 ? 13.529 -0.979 7.158 1.00 94.81 268 LYS A N 1
ATOM 2149 C CA . LYS A 1 268 ? 12.180 -1.392 7.583 1.00 94.81 268 LYS A CA 1
ATOM 2150 C C . LYS A 1 268 ? 11.430 -0.314 8.395 1.00 94.81 268 LYS A C 1
ATOM 2152 O O . LYS A 1 268 ? 12.077 0.429 9.135 1.00 94.81 268 LYS A O 1
ATOM 2157 N N . PRO A 1 269 ? 10.083 -0.321 8.352 1.00 97.00 269 PRO A N 1
ATOM 2158 C CA . PRO A 1 269 ? 9.248 -1.211 7.538 1.00 97.00 269 PRO A CA 1
ATOM 2159 C C . PRO A 1 269 ? 9.254 -0.826 6.054 1.00 97.00 269 PRO A C 1
ATOM 2161 O O . PRO A 1 269 ? 9.565 0.309 5.695 1.00 97.00 269 PRO A O 1
ATOM 2164 N N . TYR A 1 270 ? 8.942 -1.787 5.183 1.00 97.50 270 TYR A N 1
ATOM 2165 C CA . TYR A 1 270 ? 8.827 -1.544 3.744 1.00 97.50 270 TYR A CA 1
ATOM 2166 C C . TYR A 1 270 ? 7.685 -2.324 3.108 1.00 97.50 270 TYR A C 1
ATOM 2168 O O . TYR A 1 270 ? 7.354 -3.422 3.552 1.00 97.50 270 TYR A O 1
ATOM 2176 N N . ILE A 1 271 ? 7.119 -1.779 2.041 1.00 98.31 271 ILE A N 1
ATOM 2177 C CA . ILE A 1 271 ? 6.220 -2.487 1.136 1.00 98.31 271 ILE A CA 1
ATOM 2178 C C . ILE A 1 271 ? 7.068 -3.122 0.037 1.00 98.31 271 ILE A C 1
ATOM 2180 O O . ILE A 1 271 ? 7.878 -2.447 -0.593 1.00 98.31 271 ILE A O 1
ATOM 2184 N N . TYR A 1 272 ? 6.863 -4.410 -0.205 1.00 98.44 272 TYR A N 1
ATOM 2185 C CA . TYR A 1 272 ? 7.452 -5.149 -1.312 1.00 98.44 272 TYR A CA 1
ATOM 2186 C C . TYR A 1 272 ? 6.403 -5.383 -2.395 1.00 98.44 272 TYR A C 1
ATOM 2188 O O . TYR A 1 272 ? 5.355 -5.965 -2.108 1.00 98.44 272 TYR A O 1
ATOM 2196 N N . LEU A 1 273 ? 6.706 -4.967 -3.623 1.00 98.50 273 LEU A N 1
ATOM 2197 C CA . LEU A 1 273 ? 5.952 -5.263 -4.834 1.00 98.50 273 LEU A CA 1
ATOM 2198 C C . LEU A 1 273 ? 6.775 -6.216 -5.711 1.00 98.50 273 LEU A C 1
ATOM 2200 O O . LEU A 1 273 ? 7.700 -5.791 -6.397 1.00 98.50 273 LEU A O 1
ATOM 2204 N N . GLY A 1 274 ? 6.449 -7.507 -5.683 1.00 98.06 274 GLY A N 1
ATOM 2205 C CA . GLY A 1 274 ? 7.102 -8.528 -6.507 1.00 98.06 274 GLY A CA 1
ATOM 2206 C C . GLY A 1 274 ? 6.359 -8.780 -7.817 1.00 98.06 274 GLY A C 1
ATOM 2207 O O . GLY A 1 274 ? 5.141 -8.967 -7.798 1.00 98.06 274 GLY A O 1
ATOM 2208 N N . PHE A 1 275 ? 7.087 -8.846 -8.935 1.00 98.00 275 PHE A N 1
ATOM 2209 C CA . PHE A 1 275 ? 6.513 -9.138 -10.256 1.00 98.00 275 PHE A CA 1
ATOM 2210 C C . PHE A 1 275 ? 6.615 -10.623 -10.618 1.00 98.00 275 PHE A C 1
ATOM 2212 O O . PHE A 1 275 ? 5.627 -11.230 -11.024 1.00 98.00 275 PHE A O 1
ATOM 2219 N N . LEU A 1 276 ? 7.795 -11.229 -10.441 1.00 97.81 276 LEU A N 1
ATOM 2220 C CA . LEU A 1 276 ? 8.043 -12.645 -10.726 1.00 97.81 276 LEU A CA 1
ATOM 2221 C C . LEU A 1 276 ? 8.729 -13.324 -9.530 1.00 97.81 276 LEU A C 1
ATOM 2223 O O . LEU A 1 276 ? 9.702 -12.780 -9.009 1.00 97.81 276 LEU A O 1
ATOM 2227 N N . PRO A 1 277 ? 8.265 -14.510 -9.087 1.00 97.50 277 PRO A N 1
ATOM 2228 C CA . PRO A 1 277 ? 8.925 -15.249 -8.011 1.00 97.50 277 PRO A CA 1
ATOM 2229 C C . PRO A 1 277 ? 10.305 -15.737 -8.460 1.00 97.50 277 PRO A C 1
ATOM 2231 O O . PRO A 1 277 ? 10.510 -16.005 -9.648 1.00 97.50 277 PRO A O 1
ATOM 2234 N N . GLU A 1 278 ? 11.237 -15.948 -7.523 1.00 97.62 278 GLU A N 1
ATOM 2235 C CA . GLU A 1 278 ? 12.619 -16.327 -7.868 1.00 97.62 278 GLU A CA 1
ATOM 2236 C C . GLU A 1 278 ? 12.691 -17.600 -8.721 1.00 97.62 278 GLU A C 1
ATOM 2238 O O . GLU A 1 278 ? 13.522 -17.712 -9.624 1.00 97.62 278 GLU A O 1
ATOM 2243 N N . SER A 1 279 ? 11.794 -18.556 -8.457 1.00 95.75 279 SER A N 1
ATOM 2244 C CA . SER A 1 279 ? 11.695 -19.830 -9.181 1.00 95.75 279 SER A CA 1
ATOM 2245 C C . SER A 1 279 ? 11.467 -19.657 -10.686 1.00 95.75 279 SER A C 1
ATOM 2247 O O . SER A 1 279 ? 11.818 -20.538 -11.474 1.00 95.75 279 SER A O 1
ATOM 2249 N N . TYR A 1 280 ? 10.903 -18.520 -11.095 1.00 96.19 280 TYR A N 1
ATOM 2250 C CA . TYR A 1 280 ? 10.737 -18.147 -12.491 1.00 96.19 280 TYR A CA 1
ATOM 2251 C C . TYR A 1 280 ? 11.747 -17.084 -12.925 1.00 96.19 280 TYR A C 1
ATOM 2253 O O . TYR A 1 280 ? 12.342 -17.216 -13.994 1.00 96.19 280 TYR A O 1
ATOM 2261 N N . ALA A 1 281 ? 11.984 -16.066 -12.094 1.00 96.88 281 ALA A N 1
ATOM 2262 C CA . ALA A 1 281 ? 12.825 -14.925 -12.433 1.00 96.88 281 ALA A CA 1
ATOM 2263 C C . ALA A 1 281 ? 14.269 -15.320 -12.787 1.00 96.88 281 ALA A C 1
ATOM 2265 O O . ALA A 1 281 ? 14.871 -14.658 -13.618 1.00 96.88 281 ALA A O 1
ATOM 2266 N N . ARG A 1 282 ? 14.807 -16.445 -12.285 1.00 97.06 282 ARG A N 1
ATOM 2267 C CA . ARG A 1 282 ? 16.149 -16.959 -12.660 1.00 97.06 282 ARG A CA 1
ATOM 2268 C C . ARG A 1 282 ? 16.271 -17.427 -14.115 1.00 97.06 282 ARG A C 1
ATOM 2270 O O . ARG A 1 282 ? 17.366 -17.730 -14.582 1.00 97.06 282 ARG A O 1
ATOM 2277 N N . ARG A 1 283 ? 15.168 -17.552 -14.853 1.00 95.31 283 ARG A N 1
ATOM 2278 C CA . ARG A 1 283 ? 15.203 -18.013 -16.245 1.00 95.31 283 ARG A CA 1
ATOM 2279 C C . ARG A 1 283 ? 15.821 -16.948 -17.136 1.00 95.31 283 ARG A C 1
ATOM 2281 O O . ARG A 1 283 ? 15.309 -15.830 -17.195 1.00 95.31 283 ARG A O 1
ATOM 2288 N N . LYS A 1 284 ? 16.834 -17.331 -17.918 1.00 95.19 284 LYS A N 1
ATOM 2289 C CA . LYS A 1 284 ? 17.445 -16.457 -18.924 1.00 95.19 284 LYS A CA 1
ATOM 2290 C C . LYS A 1 284 ? 16.507 -16.206 -20.105 1.00 95.19 284 LYS A C 1
ATOM 2292 O O . LYS A 1 284 ? 16.570 -16.888 -21.120 1.00 95.19 284 LYS A O 1
ATOM 2297 N N . SER A 1 285 ? 15.565 -15.293 -19.917 1.00 94.81 285 SER A N 1
ATOM 2298 C CA . SER A 1 285 ? 14.413 -15.066 -20.792 1.00 94.81 285 SER A CA 1
ATOM 2299 C C . SER A 1 285 ? 13.999 -13.598 -20.761 1.00 94.81 285 SER A C 1
ATOM 2301 O O . SER A 1 285 ? 14.466 -12.835 -19.909 1.00 94.81 285 SER A O 1
ATOM 2303 N N . THR A 1 286 ? 13.123 -13.210 -21.685 1.00 95.88 286 THR A N 1
ATOM 2304 C CA . THR A 1 286 ? 12.478 -11.897 -21.663 1.00 95.88 286 THR A CA 1
ATOM 2305 C C . THR A 1 286 ? 11.493 -11.820 -20.498 1.00 95.88 286 THR A C 1
ATOM 2307 O O . THR A 1 286 ? 10.626 -12.681 -20.340 1.00 95.88 286 THR A O 1
ATOM 2310 N N . GLN A 1 287 ? 11.655 -10.798 -19.668 1.00 95.94 287 GLN A N 1
ATOM 2311 C CA . GLN A 1 287 ? 10.877 -10.535 -18.461 1.00 95.94 287 GLN A CA 1
ATOM 2312 C C . GLN A 1 287 ? 10.513 -9.055 -18.404 1.00 95.94 287 GLN A C 1
ATOM 2314 O O . GLN A 1 287 ? 11.002 -8.258 -19.204 1.00 95.94 287 GLN A O 1
ATOM 2319 N N . GLY A 1 288 ? 9.658 -8.676 -17.460 1.00 96.38 288 GLY A N 1
ATOM 2320 C CA . GLY A 1 288 ? 9.206 -7.302 -17.368 1.00 96.38 288 GLY A CA 1
ATOM 2321 C C . GLY A 1 288 ? 7.992 -7.122 -16.480 1.00 96.38 288 GLY A C 1
ATOM 2322 O O . GLY A 1 288 ? 7.618 -8.006 -15.707 1.00 96.38 288 GLY A O 1
ATOM 2323 N N . TYR A 1 289 ? 7.368 -5.970 -16.648 1.00 98.06 289 TYR A N 1
ATOM 2324 C CA . TYR A 1 289 ? 6.118 -5.570 -16.016 1.00 98.06 289 TYR A CA 1
ATOM 2325 C C . TYR A 1 289 ? 5.364 -4.650 -16.980 1.00 98.06 289 TYR A C 1
ATOM 2327 O O . TYR A 1 289 ? 5.915 -4.248 -18.003 1.00 98.06 289 TYR A O 1
ATOM 2335 N N . GLN A 1 290 ? 4.116 -4.324 -16.673 1.00 98.19 290 GLN A N 1
ATOM 2336 C CA . GLN A 1 290 ? 3.371 -3.311 -17.409 1.00 98.19 290 GLN A CA 1
ATOM 2337 C C . GLN A 1 290 ? 3.447 -1.964 -16.706 1.00 98.19 290 GLN A C 1
ATOM 2339 O O . GLN A 1 290 ? 3.268 -1.901 -15.491 1.00 98.19 290 GLN A O 1
ATOM 2344 N N . ALA A 1 291 ? 3.659 -0.901 -17.477 1.00 98.12 291 ALA A N 1
ATOM 2345 C CA . ALA A 1 291 ? 3.553 0.481 -17.023 1.00 98.12 291 ALA A CA 1
ATOM 2346 C C . ALA A 1 291 ? 2.628 1.246 -17.972 1.00 98.12 291 ALA A C 1
ATOM 2348 O O . ALA A 1 291 ? 2.879 1.270 -19.177 1.00 98.12 291 ALA A O 1
ATOM 2349 N N . ALA A 1 292 ? 1.570 1.861 -17.438 1.00 97.31 292 ALA A N 1
ATOM 2350 C CA . ALA A 1 292 ? 0.542 2.545 -18.231 1.00 97.31 292 ALA A CA 1
ATOM 2351 C C . ALA A 1 292 ? -0.036 1.662 -19.364 1.00 97.31 292 ALA A C 1
ATOM 2353 O O . ALA A 1 292 ? -0.213 2.110 -20.493 1.00 97.31 292 ALA A O 1
ATOM 2354 N N . GLY A 1 293 ? -0.285 0.380 -19.070 1.00 96.81 293 GLY A N 1
ATOM 2355 C CA . GLY A 1 293 ? -0.844 -0.590 -20.023 1.00 96.81 293 GLY A CA 1
ATOM 2356 C C . GLY A 1 293 ? 0.133 -1.143 -21.070 1.00 96.81 293 GLY A C 1
ATOM 2357 O O . GLY A 1 293 ? -0.249 -2.021 -21.841 1.00 96.81 293 GLY A O 1
ATOM 2358 N N . GLU A 1 294 ? 1.388 -0.690 -21.096 1.00 97.81 294 GLU A N 1
ATOM 2359 C CA . GLU A 1 294 ? 2.411 -1.174 -22.030 1.00 97.81 294 GLU A CA 1
ATOM 2360 C C . GLU A 1 294 ? 3.375 -2.158 -21.361 1.00 97.81 294 GLU A C 1
ATOM 2362 O O . GLU A 1 294 ? 3.862 -1.897 -20.260 1.00 97.81 294 GLU A O 1
ATOM 2367 N N . ASP A 1 295 ? 3.697 -3.264 -22.041 1.00 98.00 295 ASP A N 1
ATOM 2368 C CA . ASP A 1 295 ? 4.718 -4.211 -21.582 1.00 98.00 295 ASP A CA 1
ATOM 2369 C C . ASP A 1 295 ? 6.119 -3.593 -21.691 1.00 98.00 295 ASP A C 1
ATOM 2371 O O . ASP A 1 295 ? 6.625 -3.302 -22.776 1.00 98.00 295 ASP A O 1
ATOM 2375 N N . ILE A 1 296 ? 6.772 -3.435 -20.544 1.00 97.56 296 ILE A N 1
ATOM 2376 C CA . ILE A 1 296 ? 8.144 -2.959 -20.418 1.00 97.56 296 ILE A CA 1
ATOM 2377 C C . ILE A 1 296 ? 9.049 -4.162 -20.203 1.00 97.56 296 ILE A C 1
ATOM 2379 O O . ILE A 1 296 ? 8.986 -4.814 -19.159 1.00 97.56 296 ILE A O 1
ATOM 2383 N N . THR A 1 297 ? 9.908 -4.454 -21.179 1.00 96.81 297 THR A N 1
ATOM 2384 C CA . THR A 1 297 ? 10.650 -5.720 -21.218 1.00 96.81 297 THR A CA 1
ATOM 2385 C C . THR A 1 297 ? 12.161 -5.559 -21.173 1.00 96.81 297 THR A C 1
ATOM 2387 O O . THR A 1 297 ? 12.717 -4.655 -21.792 1.00 96.81 297 THR A O 1
ATOM 2390 N N . PHE A 1 298 ? 12.837 -6.509 -20.533 1.00 95.44 298 PHE A N 1
ATOM 2391 C CA . PHE A 1 298 ? 14.284 -6.715 -20.586 1.00 95.44 298 PHE A CA 1
ATOM 2392 C C . PHE A 1 298 ? 14.596 -8.203 -20.749 1.00 95.44 298 PHE A C 1
ATOM 2394 O O . PHE A 1 298 ? 13.738 -9.060 -20.551 1.00 95.44 298 PHE A O 1
ATOM 2401 N N . THR A 1 299 ? 15.850 -8.526 -21.065 1.00 94.69 299 THR A N 1
ATOM 2402 C CA . THR A 1 299 ? 16.339 -9.911 -21.035 1.00 94.69 299 THR A CA 1
ATOM 2403 C C . THR A 1 299 ? 17.100 -10.161 -19.741 1.00 94.69 299 THR A C 1
ATOM 2405 O O . THR A 1 299 ? 18.088 -9.480 -19.462 1.00 94.69 299 THR A O 1
ATOM 2408 N N . ASN A 1 300 ? 16.703 -11.165 -18.960 1.00 94.88 300 ASN A N 1
ATOM 2409 C CA . ASN A 1 300 ? 17.534 -11.621 -17.851 1.00 94.88 300 ASN A CA 1
ATOM 2410 C C . ASN A 1 300 ? 18.743 -12.399 -18.404 1.00 94.88 300 ASN A C 1
ATOM 2412 O O . ASN A 1 300 ? 18.653 -13.584 -18.701 1.00 94.88 300 ASN A O 1
ATOM 2416 N N . CYS A 1 301 ? 19.873 -11.731 -18.598 1.00 93.69 301 CYS A N 1
ATOM 2417 C CA . CYS A 1 301 ? 21.043 -12.305 -19.262 1.00 93.69 301 CYS A CA 1
ATOM 2418 C C . CYS A 1 301 ? 21.950 -13.149 -18.331 1.00 93.69 301 CYS A C 1
ATOM 2420 O O . CYS A 1 301 ? 22.696 -14.014 -18.806 1.00 93.69 301 CYS A O 1
ATOM 2422 N N . ASP A 1 302 ? 21.850 -12.979 -17.009 1.00 93.88 302 ASP A N 1
ATOM 2423 C CA . ASP A 1 302 ? 22.750 -13.592 -16.018 1.00 93.88 302 ASP A CA 1
ATOM 2424 C C . ASP A 1 302 ? 22.065 -14.565 -15.039 1.00 93.88 302 ASP A C 1
ATOM 2426 O O . ASP A 1 302 ? 22.755 -15.193 -14.243 1.00 93.88 302 ASP A O 1
ATOM 2430 N N . ALA A 1 303 ? 20.744 -14.759 -15.150 1.00 95.62 303 ALA A N 1
ATOM 2431 C CA . ALA A 1 303 ? 19.922 -15.573 -14.245 1.00 95.62 303 ALA A CA 1
ATOM 2432 C C . ALA A 1 303 ? 19.749 -15.002 -12.820 1.00 95.62 303 ALA A C 1
ATOM 2434 O O . ALA A 1 303 ? 19.324 -15.724 -11.912 1.00 95.62 303 ALA A O 1
ATOM 2435 N N . ASN A 1 304 ? 20.021 -13.713 -12.602 1.00 95.38 304 ASN A N 1
ATOM 2436 C CA . ASN A 1 304 ? 19.732 -13.044 -11.337 1.00 95.38 304 ASN A CA 1
ATOM 2437 C C . ASN A 1 304 ? 18.204 -12.994 -11.097 1.00 95.38 304 ASN A C 1
ATOM 2439 O O . ASN A 1 304 ? 17.472 -12.543 -11.973 1.00 95.38 304 ASN A O 1
ATOM 2443 N N . PRO A 1 305 ? 17.691 -13.446 -9.939 1.00 97.06 305 PRO A N 1
ATOM 2444 C CA . PRO A 1 305 ? 16.252 -13.553 -9.659 1.00 97.06 305 PRO A CA 1
ATOM 2445 C C . PRO A 1 305 ? 15.511 -12.228 -9.402 1.00 97.06 305 PRO A C 1
ATOM 2447 O O . PRO A 1 305 ? 14.308 -12.265 -9.145 1.00 97.06 305 PRO A O 1
ATOM 2450 N N . SER A 1 306 ? 16.188 -11.078 -9.424 1.00 96.75 306 SER A N 1
ATOM 2451 C CA . SER A 1 306 ? 15.583 -9.802 -9.024 1.00 96.75 306 SER A CA 1
ATOM 2452 C C . SER A 1 306 ? 14.406 -9.424 -9.930 1.00 96.75 306 SER A C 1
ATOM 2454 O O . SER A 1 306 ? 14.546 -9.354 -11.151 1.00 96.75 306 SER A O 1
ATOM 2456 N N . SER A 1 307 ? 13.236 -9.190 -9.337 1.00 97.44 307 SER A N 1
ATOM 2457 C CA . SER A 1 307 ? 12.029 -8.775 -10.057 1.00 97.44 307 SER A CA 1
ATOM 2458 C C . SER A 1 307 ? 11.048 -8.076 -9.110 1.00 97.44 307 SER A C 1
ATOM 2460 O O . SER A 1 307 ? 10.043 -8.657 -8.686 1.00 97.44 307 SER A O 1
ATOM 2462 N N . TYR A 1 308 ? 11.369 -6.837 -8.721 1.00 98.19 308 TYR A N 1
ATOM 2463 C CA . TYR A 1 308 ? 10.594 -6.109 -7.712 1.00 98.19 308 TYR A CA 1
ATOM 2464 C C . TYR A 1 308 ? 10.728 -4.584 -7.766 1.00 98.19 308 TYR A C 1
ATOM 2466 O O . TYR A 1 308 ? 11.669 -4.039 -8.343 1.00 98.19 308 TYR A O 1
ATOM 2474 N N . LEU A 1 309 ? 9.799 -3.922 -7.078 1.00 98.38 309 LEU A N 1
ATOM 2475 C CA . LEU A 1 309 ? 9.846 -2.530 -6.633 1.00 98.38 309 LEU A CA 1
ATOM 2476 C C . LEU A 1 309 ? 9.548 -2.517 -5.122 1.00 98.38 309 LEU A C 1
ATOM 2478 O O . LEU A 1 309 ? 8.656 -3.224 -4.660 1.00 98.38 309 LEU A O 1
ATOM 2482 N N . ALA A 1 310 ? 10.303 -1.773 -4.321 1.00 98.25 310 ALA A N 1
ATOM 2483 C CA . ALA A 1 310 ? 10.124 -1.722 -2.871 1.00 98.25 310 ALA A CA 1
ATOM 2484 C C . ALA A 1 310 ? 10.090 -0.279 -2.363 1.00 98.25 310 ALA A C 1
ATOM 2486 O O . ALA A 1 310 ? 10.801 0.576 -2.884 1.00 98.25 310 ALA A O 1
ATOM 2487 N N . PHE A 1 311 ? 9.279 -0.033 -1.331 1.00 98.44 311 PHE A N 1
ATOM 2488 C CA . PHE A 1 311 ? 9.033 1.289 -0.751 1.00 98.44 311 PHE A CA 1
ATOM 2489 C C . PHE A 1 311 ? 9.287 1.258 0.756 1.00 98.44 311 PHE A C 1
ATOM 2491 O O . PHE A 1 311 ? 8.628 0.511 1.475 1.00 98.44 311 PHE A O 1
ATOM 2498 N N . PHE A 1 312 ? 10.224 2.058 1.252 1.00 97.75 312 PHE A N 1
ATOM 2499 C CA . PHE A 1 312 ? 10.741 2.010 2.617 1.00 97.75 312 PHE A CA 1
ATOM 2500 C C . PHE A 1 312 ? 10.282 3.224 3.424 1.00 97.75 312 PHE A C 1
ATOM 2502 O O . PHE A 1 312 ? 10.535 4.371 3.051 1.00 97.75 312 PHE A O 1
ATOM 2509 N N . ALA A 1 313 ? 9.669 2.969 4.581 1.00 96.62 313 ALA A N 1
ATOM 2510 C CA . ALA A 1 313 ? 9.285 4.018 5.520 1.00 96.62 313 ALA A CA 1
ATOM 2511 C C . ALA A 1 313 ? 10.500 4.713 6.143 1.00 96.62 313 ALA A C 1
ATOM 2513 O O . ALA A 1 313 ? 10.430 5.904 6.440 1.00 96.62 313 ALA A O 1
ATOM 2514 N N . ASN A 1 314 ? 11.597 3.968 6.333 1.00 95.19 314 ASN A N 1
ATOM 2515 C CA . ASN A 1 314 ? 12.857 4.448 6.897 1.00 95.19 314 ASN A CA 1
ATOM 2516 C C . ASN A 1 314 ? 12.674 5.395 8.110 1.00 95.19 314 ASN A C 1
ATOM 2518 O O . ASN A 1 314 ? 13.189 6.515 8.104 1.00 95.19 314 ASN A O 1
ATOM 2522 N N . PRO A 1 315 ? 11.950 4.977 9.168 1.00 93.19 315 PRO A N 1
ATOM 2523 C CA . PRO A 1 315 ? 11.575 5.854 10.284 1.00 93.19 315 PRO A CA 1
ATOM 2524 C C . PRO A 1 315 ? 12.780 6.403 11.061 1.00 93.19 315 PRO A C 1
ATOM 2526 O O . PRO A 1 315 ? 12.668 7.406 11.757 1.00 93.19 315 PRO A O 1
ATOM 2529 N N . TYR A 1 316 ? 13.940 5.756 10.935 1.00 91.31 316 TYR A N 1
ATOM 2530 C CA . TYR A 1 316 ? 15.186 6.155 11.586 1.00 91.31 316 TYR A CA 1
ATOM 2531 C C . TYR A 1 316 ? 16.114 6.971 10.678 1.00 91.31 316 TYR A C 1
ATOM 2533 O O . TYR A 1 316 ? 17.268 7.176 11.048 1.00 91.31 316 TYR A O 1
ATOM 2541 N N . ASN A 1 317 ? 15.649 7.396 9.494 1.00 89.62 317 ASN A N 1
ATOM 2542 C CA . ASN A 1 317 ? 16.423 8.172 8.518 1.00 89.62 317 ASN A CA 1
ATOM 2543 C C . ASN A 1 317 ? 17.816 7.578 8.247 1.00 89.62 317 ASN A C 1
ATOM 2545 O O . ASN A 1 317 ? 18.817 8.290 8.156 1.00 89.62 317 ASN A O 1
ATOM 2549 N N . ARG A 1 318 ? 17.898 6.247 8.152 1.00 91.31 318 ARG A N 1
ATOM 2550 C CA . ARG A 1 318 ? 19.149 5.558 7.835 1.00 91.31 318 ARG A CA 1
ATOM 2551 C C . ARG A 1 318 ? 19.525 5.852 6.393 1.00 91.31 318 ARG A C 1
ATOM 2553 O O . ARG A 1 318 ? 18.657 5.918 5.524 1.00 91.31 318 ARG A O 1
ATOM 2560 N N . LEU A 1 319 ? 20.820 5.993 6.140 1.00 89.12 319 LEU A N 1
ATOM 2561 C CA . LEU A 1 319 ? 21.319 6.174 4.785 1.00 89.12 319 LEU A CA 1
ATOM 2562 C C . LEU A 1 319 ? 21.044 4.906 3.965 1.00 89.12 319 LEU A C 1
ATOM 2564 O O . LEU A 1 319 ? 21.446 3.819 4.397 1.00 89.12 319 LEU A O 1
ATOM 2568 N N . PRO A 1 320 ? 20.377 5.021 2.803 1.00 88.38 320 PRO A N 1
ATOM 2569 C CA . PRO A 1 320 ? 20.242 3.907 1.886 1.00 88.38 320 PRO A CA 1
ATOM 2570 C C . PRO A 1 320 ? 21.613 3.418 1.427 1.00 88.38 320 PRO A C 1
ATOM 2572 O O . PRO A 1 320 ? 22.541 4.195 1.184 1.00 88.38 320 PRO A O 1
ATOM 2575 N N . ASN A 1 321 ? 21.733 2.108 1.281 1.00 84.81 321 ASN A N 1
ATOM 2576 C CA . ASN A 1 321 ? 22.848 1.510 0.598 1.00 84.81 321 ASN A CA 1
ATOM 2577 C C . ASN A 1 321 ? 22.721 1.771 -0.908 1.00 84.81 321 ASN A C 1
ATOM 2579 O O . ASN A 1 321 ? 21.860 1.217 -1.596 1.00 84.81 321 ASN A O 1
ATOM 2583 N N . ASN A 1 322 ? 23.627 2.603 -1.412 1.00 70.75 322 ASN A N 1
ATOM 2584 C CA . ASN A 1 322 ? 23.732 2.963 -2.820 1.00 70.75 322 ASN A CA 1
ATOM 2585 C C . ASN A 1 322 ? 24.811 2.127 -3.519 1.00 70.75 322 ASN A C 1
ATOM 2587 O O . ASN A 1 322 ? 25.633 2.676 -4.254 1.00 70.75 322 ASN A O 1
ATOM 2591 N N . LEU A 1 323 ? 24.803 0.807 -3.275 1.00 59.44 323 LEU A N 1
ATOM 2592 C CA . LEU A 1 323 ? 25.735 -0.189 -3.837 1.00 59.44 323 LEU A CA 1
ATOM 2593 C C . LEU A 1 323 ? 26.004 0.017 -5.337 1.00 59.44 323 LEU A C 1
ATOM 2595 O O . LEU A 1 323 ? 27.116 -0.219 -5.800 1.00 59.44 323 LEU A O 1
ATOM 2599 N N . TYR A 1 324 ? 25.017 0.530 -6.073 1.00 60.03 324 TYR A N 1
ATOM 2600 C CA . TYR A 1 324 ? 25.116 0.852 -7.489 1.00 60.03 324 TYR A CA 1
ATOM 2601 C C . TYR A 1 324 ? 24.860 2.349 -7.699 1.00 60.03 324 TYR A C 1
ATOM 2603 O O . TYR A 1 324 ? 23.773 2.766 -8.097 1.00 60.03 324 TYR A O 1
ATOM 2611 N N . LYS A 1 325 ? 25.861 3.193 -7.409 1.00 51.16 325 LYS A N 1
ATOM 2612 C CA . LYS A 1 325 ? 25.866 4.595 -7.856 1.00 51.16 325 LYS A CA 1
ATOM 2613 C C . LYS A 1 325 ? 25.806 4.606 -9.387 1.00 51.16 325 LYS A C 1
ATOM 2615 O O . LYS A 1 325 ? 26.829 4.459 -10.044 1.00 51.16 325 LYS A O 1
ATOM 2620 N N . ILE A 1 326 ? 24.609 4.776 -9.945 1.00 52.81 326 ILE A N 1
ATOM 2621 C CA . ILE A 1 326 ? 24.350 5.197 -11.335 1.00 52.81 326 ILE A CA 1
ATOM 2622 C C . ILE A 1 326 ? 24.709 4.165 -12.427 1.00 52.81 326 ILE A C 1
ATOM 2624 O O . ILE A 1 326 ? 24.234 4.299 -13.554 1.00 52.81 326 ILE A O 1
ATOM 2628 N N . CYS A 1 327 ? 25.470 3.101 -12.144 1.00 51.78 327 CYS A N 1
ATOM 2629 C CA . CYS A 1 327 ? 25.648 2.054 -13.146 1.00 51.78 327 CYS A CA 1
ATOM 2630 C C . CYS A 1 327 ? 24.328 1.350 -13.417 1.00 51.78 327 CYS A C 1
ATOM 2632 O O . CYS A 1 327 ? 23.635 0.930 -12.493 1.00 51.78 327 CYS A O 1
ATOM 2634 N N . CYS A 1 328 ? 24.095 1.102 -14.704 1.00 64.25 328 CYS A N 1
ATOM 2635 C CA . CYS A 1 328 ? 23.197 0.059 -15.155 1.00 64.25 328 CYS A CA 1
ATOM 2636 C C . CYS A 1 328 ? 21.699 0.451 -15.107 1.00 64.25 328 CYS A C 1
ATOM 2638 O O . CYS A 1 328 ? 20.836 -0.427 -15.076 1.00 64.25 328 CYS A O 1
ATOM 2640 N N . MET A 1 329 ? 21.377 1.756 -15.148 1.00 69.50 329 MET A N 1
ATOM 2641 C CA . MET A 1 329 ? 20.008 2.237 -15.379 1.00 69.50 329 MET A CA 1
ATOM 2642 C C . MET A 1 329 ? 19.553 1.813 -16.781 1.00 69.50 329 MET A C 1
ATOM 2644 O O . MET A 1 329 ? 20.012 2.352 -17.787 1.00 69.50 329 MET A O 1
ATOM 2648 N N . SER A 1 330 ? 18.680 0.810 -16.846 1.00 81.06 330 SER A N 1
ATOM 2649 C CA . SER A 1 330 ? 18.040 0.393 -18.090 1.00 81.06 330 SER A CA 1
ATOM 2650 C C . SER A 1 330 ? 16.737 1.165 -18.305 1.00 81.06 330 SER A C 1
ATOM 2652 O O . SER A 1 330 ? 16.160 1.721 -17.368 1.00 81.06 330 SER A O 1
ATOM 2654 N N . THR A 1 331 ? 16.221 1.125 -19.532 1.00 84.69 331 THR A N 1
ATOM 2655 C CA . THR A 1 331 ? 14.888 1.650 -19.865 1.00 84.69 331 THR A CA 1
ATOM 2656 C C . THR A 1 331 ? 13.762 0.992 -19.071 1.00 84.69 331 THR A C 1
ATOM 2658 O O . THR A 1 331 ? 12.666 1.532 -19.017 1.00 84.69 331 THR A O 1
ATOM 2661 N N . VAL A 1 332 ? 13.989 -0.177 -18.468 1.00 93.62 332 VAL A N 1
ATOM 2662 C CA . VAL A 1 332 ? 12.949 -0.903 -17.733 1.00 93.62 332 VAL A CA 1
ATOM 2663 C C . VAL A 1 332 ? 12.739 -0.335 -16.339 1.00 93.62 332 VAL A C 1
ATOM 2665 O O . VAL A 1 332 ? 11.602 -0.172 -15.900 1.00 93.62 332 VAL A O 1
ATOM 2668 N N . VAL A 1 333 ? 13.824 -0.016 -15.640 1.00 93.56 333 VAL A N 1
ATOM 2669 C CA . VAL A 1 333 ? 13.773 0.457 -14.249 1.00 93.56 333 VAL A CA 1
ATOM 2670 C C . VAL A 1 333 ? 13.355 1.925 -14.119 1.00 93.56 333 VAL A C 1
ATOM 2672 O O . VAL A 1 333 ? 12.932 2.340 -13.043 1.00 93.56 333 VAL A O 1
ATOM 2675 N N . ASP A 1 334 ? 13.409 2.701 -15.207 1.00 92.44 334 ASP A N 1
ATOM 2676 C CA . ASP A 1 334 ? 12.930 4.090 -15.250 1.00 92.44 334 ASP A CA 1
ATOM 2677 C C . ASP A 1 334 ? 11.562 4.276 -15.937 1.00 92.44 334 ASP A C 1
ATOM 2679 O O . ASP A 1 334 ? 10.985 5.367 -15.870 1.00 92.44 334 ASP A O 1
ATOM 2683 N N . ALA A 1 335 ? 11.015 3.224 -16.562 1.00 96.31 335 ALA A N 1
ATOM 2684 C CA . ALA A 1 335 ? 9.819 3.331 -17.398 1.00 96.31 335 ALA A CA 1
ATOM 2685 C C . ALA A 1 335 ? 8.602 3.851 -16.630 1.00 96.31 335 ALA A C 1
ATOM 2687 O O . ALA A 1 335 ? 7.866 4.690 -17.144 1.00 96.31 335 ALA A O 1
ATOM 2688 N N . TRP A 1 336 ? 8.405 3.386 -15.395 1.00 96.62 336 TRP A N 1
ATOM 2689 C CA . TRP A 1 336 ? 7.275 3.789 -14.562 1.00 96.62 336 TRP A CA 1
ATOM 2690 C C . TRP A 1 336 ? 7.293 5.298 -14.251 1.00 96.62 336 TRP A C 1
ATOM 2692 O O . TRP A 1 336 ? 6.248 5.936 -14.292 1.00 96.62 336 TRP A O 1
ATOM 2702 N N . ILE A 1 337 ? 8.466 5.910 -14.048 1.00 96.06 337 ILE A N 1
ATOM 2703 C CA . ILE A 1 337 ? 8.580 7.371 -13.885 1.00 96.06 337 ILE A CA 1
ATOM 2704 C C . ILE A 1 337 ? 8.301 8.083 -15.209 1.00 96.06 337 ILE A C 1
ATOM 2706 O O . ILE A 1 337 ? 7.540 9.047 -15.238 1.00 96.06 337 ILE A O 1
ATOM 2710 N N . LYS A 1 338 ? 8.902 7.613 -16.309 1.00 96.19 338 LYS A N 1
ATOM 2711 C CA . LYS A 1 338 ? 8.783 8.255 -17.631 1.00 96.19 338 LYS A CA 1
ATOM 2712 C C . LYS A 1 338 ? 7.370 8.204 -18.209 1.00 96.19 338 LYS A C 1
ATOM 2714 O O . LYS A 1 338 ? 6.993 9.106 -18.948 1.00 96.19 338 LYS A O 1
ATOM 2719 N N . LYS A 1 339 ? 6.618 7.146 -17.905 1.00 97.69 339 LYS A N 1
ATOM 2720 C CA . LYS A 1 339 ? 5.240 6.944 -18.371 1.00 97.69 339 LYS A CA 1
ATOM 2721 C C . LYS A 1 339 ? 4.186 7.535 -17.436 1.00 97.69 339 LYS A C 1
ATOM 2723 O O . LYS A 1 339 ? 3.007 7.486 -17.770 1.00 97.69 339 LYS A O 1
ATOM 2728 N N . ALA A 1 340 ? 4.585 8.074 -16.286 1.00 97.94 340 ALA A N 1
ATOM 2729 C CA . ALA A 1 340 ? 3.642 8.655 -15.345 1.00 97.94 340 ALA A CA 1
ATOM 2730 C C . ALA A 1 340 ? 3.026 9.957 -15.876 1.00 97.94 340 ALA A C 1
ATOM 2732 O O . ALA A 1 340 ? 3.704 10.790 -16.483 1.00 97.94 340 ALA A O 1
ATOM 2733 N N . THR A 1 341 ? 1.747 10.158 -15.581 1.00 98.00 341 THR A N 1
ATOM 2734 C CA . THR A 1 341 ? 0.977 11.354 -15.940 1.00 98.00 341 THR A CA 1
ATOM 2735 C C . THR A 1 341 ? 0.679 12.204 -14.716 1.00 98.00 341 THR A C 1
ATOM 2737 O O . THR A 1 341 ? 0.587 11.681 -13.607 1.00 98.00 341 THR A O 1
ATOM 2740 N N . ASP A 1 342 ? 0.482 13.505 -14.908 1.00 97.81 342 ASP A N 1
ATOM 2741 C CA . ASP A 1 342 ? 0.175 14.427 -13.813 1.00 97.81 342 ASP A CA 1
ATOM 2742 C C . ASP A 1 342 ? -1.097 14.006 -13.069 1.00 97.81 342 ASP A C 1
ATOM 2744 O O . ASP A 1 342 ? -2.144 13.734 -13.660 1.00 97.81 342 ASP A O 1
ATOM 2748 N N . THR A 1 343 ? -0.994 13.952 -11.746 1.00 96.62 343 THR A N 1
ATOM 2749 C CA . THR A 1 343 ? -2.131 13.708 -10.864 1.00 96.62 343 THR A CA 1
ATOM 2750 C C . THR A 1 343 ? -2.925 15.009 -10.720 1.00 96.62 343 THR A C 1
ATOM 2752 O O . THR A 1 343 ? -2.332 16.073 -10.546 1.00 96.62 343 THR A O 1
ATOM 2755 N N . PRO A 1 344 ? -4.265 14.984 -10.742 1.00 94.12 344 PRO A N 1
ATOM 2756 C CA . PRO A 1 344 ? -5.050 16.165 -10.406 1.00 94.12 344 PRO A CA 1
ATOM 2757 C C . PRO A 1 344 ? -4.783 16.637 -8.969 1.00 94.12 344 PRO A C 1
ATOM 2759 O O . PRO A 1 344 ? -4.765 15.830 -8.040 1.00 94.12 344 PRO A O 1
ATOM 2762 N N . SER A 1 345 ? -4.644 17.949 -8.760 1.00 92.75 345 SER A N 1
ATOM 2763 C CA . SER A 1 345 ? -4.241 18.527 -7.465 1.00 92.75 345 SER A CA 1
ATOM 2764 C C . SER A 1 345 ? -5.165 18.175 -6.294 1.00 92.75 345 SER A C 1
ATOM 2766 O O . SER A 1 345 ? -4.691 17.975 -5.180 1.00 92.75 345 SER A O 1
ATOM 2768 N N . PHE A 1 346 ? -6.472 18.025 -6.528 1.00 90.94 346 PHE A N 1
ATOM 2769 C CA . PHE A 1 346 ? -7.434 17.614 -5.493 1.00 90.94 346 PHE A CA 1
ATOM 2770 C C . PHE A 1 346 ? -7.224 16.175 -4.990 1.00 90.94 346 PHE A C 1
ATOM 2772 O O . PHE A 1 346 ? -7.827 15.778 -3.998 1.00 90.94 346 PHE A O 1
ATOM 2779 N N . ARG A 1 347 ? -6.381 15.390 -5.672 1.00 94.31 347 ARG A N 1
ATOM 2780 C CA . ARG A 1 347 ? -6.016 14.015 -5.308 1.00 94.31 347 ARG A CA 1
ATOM 2781 C C . ARG A 1 347 ? -4.592 13.913 -4.780 1.00 94.31 347 ARG A C 1
ATOM 2783 O O . ARG A 1 347 ? -4.128 12.803 -4.555 1.00 94.31 347 ARG A O 1
ATOM 2790 N N . TYR A 1 348 ? -3.886 15.031 -4.607 1.00 97.25 348 TYR A N 1
ATOM 2791 C CA . TYR A 1 348 ? -2.518 15.025 -4.103 1.00 97.25 348 TYR A CA 1
ATOM 2792 C C . TYR A 1 348 ? -2.429 14.375 -2.723 1.00 97.25 348 TYR A C 1
ATOM 2794 O O . TYR A 1 348 ? -3.191 14.693 -1.811 1.00 97.25 348 TYR A O 1
ATOM 2802 N N . LEU A 1 349 ? -1.449 13.486 -2.572 1.00 98.19 349 LEU A N 1
ATOM 2803 C CA . LEU A 1 349 ? -1.099 12.906 -1.285 1.00 98.19 349 LEU A CA 1
ATOM 2804 C C . LEU A 1 349 ? -0.295 13.920 -0.466 1.00 98.19 349 LEU A C 1
ATOM 2806 O O . LEU A 1 349 ? 0.562 14.616 -1.021 1.00 98.19 349 LEU A O 1
ATOM 2810 N N . PRO A 1 350 ? -0.483 13.965 0.856 1.00 96.88 350 PRO A N 1
ATOM 2811 C CA . PRO A 1 350 ? 0.458 14.627 1.746 1.00 96.88 350 PRO A CA 1
ATOM 2812 C C . PRO A 1 350 ? 1.878 14.048 1.624 1.00 96.88 350 PRO A C 1
ATOM 2814 O O . PRO A 1 350 ? 2.077 12.885 1.265 1.00 96.88 350 PRO A O 1
ATOM 2817 N N . GLN A 1 351 ? 2.892 14.843 1.981 1.00 95.56 351 GLN A N 1
ATOM 2818 C CA . GLN A 1 351 ? 4.296 14.423 1.869 1.00 95.56 351 GLN A CA 1
ATOM 2819 C C . GLN A 1 351 ? 4.622 13.165 2.702 1.00 95.56 351 GLN A C 1
ATOM 2821 O O . GLN A 1 351 ? 5.509 12.393 2.339 1.00 95.56 351 GLN A O 1
ATOM 2826 N N . THR A 1 352 ? 3.878 12.926 3.786 1.00 95.56 352 THR A N 1
ATOM 2827 C CA . THR A 1 352 ? 4.011 11.767 4.688 1.00 95.56 352 THR A CA 1
ATOM 2828 C C . THR A 1 352 ? 3.740 10.418 4.015 1.00 95.56 352 THR A C 1
ATOM 2830 O O . THR A 1 352 ? 4.107 9.383 4.567 1.00 95.56 352 THR A O 1
ATOM 2833 N N . TYR A 1 353 ? 3.152 10.399 2.817 1.00 98.00 353 TYR A N 1
ATOM 2834 C CA . TYR A 1 353 ? 2.892 9.179 2.046 1.00 98.00 353 TYR A CA 1
ATOM 2835 C C . TYR A 1 353 ? 4.044 8.797 1.112 1.00 98.00 353 TYR A C 1
ATOM 2837 O O . TYR A 1 353 ? 4.098 7.665 0.639 1.00 98.00 353 TYR A O 1
ATOM 2845 N N . PHE A 1 354 ? 4.973 9.719 0.842 1.00 97.94 354 PHE A N 1
ATOM 2846 C CA . PHE A 1 354 ? 6.091 9.469 -0.062 1.00 97.94 354 PHE A CA 1
ATOM 2847 C C . PHE A 1 354 ? 7.263 8.839 0.688 1.00 97.94 354 PHE A C 1
ATOM 2849 O O . PHE A 1 354 ? 7.791 9.375 1.672 1.00 97.94 354 PHE A O 1
ATOM 2856 N N . LEU A 1 355 ? 7.652 7.666 0.208 1.00 97.50 355 LEU A N 1
ATOM 2857 C CA . LEU A 1 355 ? 8.627 6.775 0.811 1.00 97.50 355 LEU A CA 1
ATOM 2858 C C . LEU A 1 355 ? 9.920 6.768 -0.008 1.00 97.50 355 LEU A C 1
ATOM 2860 O O . LEU A 1 355 ? 9.928 7.096 -1.200 1.00 97.50 355 LEU A O 1
ATOM 2864 N N . GLU A 1 356 ? 11.012 6.361 0.638 1.00 96.31 356 GLU A N 1
ATOM 2865 C CA . GLU A 1 356 ? 12.213 5.943 -0.087 1.00 96.31 356 GLU A CA 1
ATOM 2866 C C . GLU A 1 356 ? 11.867 4.720 -0.939 1.00 96.31 356 GLU A C 1
ATOM 2868 O O . GLU A 1 356 ? 10.996 3.937 -0.567 1.00 96.31 356 GLU A O 1
ATOM 2873 N N . PHE A 1 357 ? 12.528 4.523 -2.074 1.00 96.56 357 PHE A N 1
ATOM 2874 C CA . PHE A 1 357 ? 12.243 3.367 -2.921 1.00 96.56 357 PHE A CA 1
ATOM 2875 C C . PHE A 1 357 ? 13.486 2.826 -3.613 1.00 96.56 357 PHE A C 1
ATOM 2877 O O . PHE A 1 357 ? 14.483 3.529 -3.806 1.00 96.56 357 PHE A O 1
ATOM 2884 N N . GLU A 1 358 ? 13.394 1.565 -4.017 1.00 95.75 358 GLU A N 1
ATOM 2885 C CA . GLU A 1 358 ? 14.339 0.925 -4.923 1.00 95.75 358 GLU A CA 1
ATOM 2886 C C . GLU A 1 358 ? 13.612 -0.048 -5.849 1.00 95.75 358 GLU A C 1
ATOM 2888 O O . GLU A 1 358 ? 12.561 -0.584 -5.502 1.00 95.75 358 GLU A O 1
ATOM 2893 N N . MET A 1 359 ? 14.201 -0.314 -7.006 1.00 96.12 359 MET A N 1
ATOM 2894 C CA . MET A 1 359 ? 13.697 -1.269 -7.979 1.00 96.12 359 MET A CA 1
ATOM 2895 C C . MET A 1 359 ? 14.848 -2.127 -8.483 1.00 96.12 359 MET A C 1
ATOM 2897 O O . MET A 1 359 ? 15.895 -1.600 -8.860 1.00 96.12 359 MET A O 1
ATOM 2901 N N . GLY A 1 360 ? 14.647 -3.443 -8.496 1.00 94.62 360 GLY A N 1
ATOM 2902 C CA . GLY A 1 360 ? 15.654 -4.414 -8.910 1.00 94.62 360 GLY A CA 1
ATOM 2903 C C . GLY A 1 360 ? 15.112 -5.363 -9.970 1.00 94.62 360 GLY A C 1
ATOM 2904 O O . GLY A 1 360 ? 14.123 -6.062 -9.741 1.00 94.62 360 GLY A O 1
ATOM 2905 N N . MET A 1 361 ? 15.794 -5.411 -11.112 1.00 95.62 361 MET A N 1
ATOM 2906 C CA . MET A 1 361 ? 15.502 -6.285 -12.244 1.00 95.62 3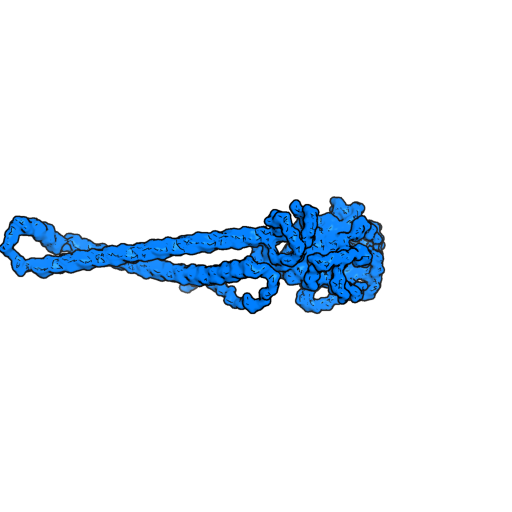61 MET A CA 1
ATOM 2907 C C . MET A 1 361 ? 16.767 -7.063 -12.630 1.00 95.62 361 MET A C 1
ATOM 2909 O O . MET A 1 361 ? 17.830 -6.484 -12.843 1.00 95.62 361 MET A O 1
ATOM 2913 N N . GLY A 1 362 ? 16.668 -8.390 -12.690 1.00 93.19 362 GLY A N 1
ATOM 2914 C CA . GLY A 1 362 ? 17.809 -9.278 -12.910 1.00 93.19 362 GLY A CA 1
ATOM 2915 C C . GLY A 1 362 ? 18.505 -9.084 -14.260 1.00 93.19 362 GLY A C 1
ATOM 2916 O O . GLY A 1 362 ? 17.946 -8.510 -15.196 1.00 93.19 362 GLY A O 1
ATOM 2917 N N . GLY A 1 363 ? 19.731 -9.586 -14.396 1.00 89.12 363 GLY A N 1
ATOM 2918 C CA . GLY A 1 363 ? 20.498 -9.517 -15.633 1.00 89.12 363 GLY A CA 1
ATOM 2919 C C . GLY A 1 363 ? 20.593 -8.117 -16.200 1.00 89.12 363 GLY A C 1
ATOM 2920 O O . GLY A 1 363 ? 21.087 -7.192 -15.563 1.00 89.12 363 GLY A O 1
ATOM 2921 N N . CYS A 1 364 ? 20.099 -7.963 -17.422 1.00 91.19 364 CYS A N 1
ATOM 2922 C CA . CYS A 1 364 ? 20.211 -6.727 -18.172 1.00 91.19 364 CYS A CA 1
ATOM 2923 C C . CYS A 1 364 ? 19.061 -5.749 -17.835 1.00 91.19 364 CYS A C 1
ATOM 2925 O O . CYS A 1 364 ? 18.881 -4.750 -18.526 1.00 91.19 364 CYS A O 1
ATOM 2927 N N . GLY A 1 365 ? 18.265 -6.043 -16.797 1.00 92.94 365 GLY A N 1
ATOM 2928 C CA . GLY A 1 365 ? 17.166 -5.205 -16.319 1.00 92.94 365 GLY A CA 1
ATOM 2929 C C . GLY A 1 365 ? 17.613 -4.049 -15.423 1.00 92.94 365 GLY A C 1
ATOM 2930 O O . GLY A 1 365 ? 17.015 -2.980 -15.486 1.00 92.94 365 GLY A O 1
ATOM 2931 N N . GLY A 1 366 ? 18.682 -4.210 -14.648 1.00 92.06 366 GLY A N 1
ATOM 2932 C CA . GLY A 1 366 ? 19.286 -3.127 -13.870 1.00 92.06 366 GLY A CA 1
ATOM 2933 C C . GLY A 1 366 ? 18.684 -2.901 -12.481 1.00 92.06 366 GLY A C 1
ATOM 2934 O O . GLY A 1 366 ? 17.757 -3.578 -12.039 1.00 92.06 366 GLY A O 1
ATOM 2935 N N . TYR A 1 367 ? 19.247 -1.924 -11.775 1.00 92.88 367 TYR A N 1
ATOM 2936 C CA . TYR A 1 367 ? 18.869 -1.560 -10.412 1.00 92.88 367 TYR A CA 1
ATOM 2937 C C . TYR A 1 367 ? 18.863 -0.039 -10.266 1.00 92.88 367 TYR A C 1
ATOM 2939 O O . TYR A 1 367 ? 19.768 0.636 -10.755 1.00 92.88 367 TYR A O 1
ATOM 2947 N N . VAL A 1 368 ? 17.864 0.493 -9.566 1.00 92.12 368 VAL A N 1
ATOM 2948 C CA . VAL A 1 368 ? 17.762 1.920 -9.231 1.00 92.12 368 VAL A CA 1
ATOM 2949 C C . VAL A 1 368 ? 17.271 2.104 -7.804 1.00 92.12 368 VAL A C 1
ATOM 2951 O O . VAL A 1 368 ? 16.541 1.273 -7.267 1.00 92.12 368 VAL A O 1
ATOM 2954 N N . SER A 1 369 ? 17.627 3.235 -7.208 1.00 92.62 369 SER A N 1
ATOM 2955 C CA . SER A 1 369 ? 17.031 3.736 -5.967 1.00 92.62 369 SER A CA 1
ATOM 2956 C C . SER A 1 369 ? 16.500 5.153 -6.180 1.00 92.62 369 SER A C 1
ATOM 2958 O O . SER A 1 369 ? 16.676 5.727 -7.256 1.00 92.62 369 SER A O 1
ATOM 2960 N N . ARG A 1 370 ? 15.872 5.758 -5.164 1.00 92.25 370 ARG A N 1
ATOM 2961 C CA . ARG A 1 370 ? 15.465 7.175 -5.216 1.00 92.25 370 ARG A CA 1
ATOM 2962 C C . ARG A 1 370 ? 16.609 8.094 -5.672 1.00 92.25 370 ARG A C 1
ATOM 2964 O O . ARG A 1 370 ? 16.384 9.022 -6.443 1.00 92.25 370 ARG A O 1
ATOM 2971 N N . GLU A 1 371 ? 17.844 7.825 -5.246 1.00 89.38 371 GLU A N 1
ATOM 2972 C CA . GLU A 1 371 ? 19.036 8.605 -5.623 1.00 89.38 371 GLU A CA 1
ATOM 2973 C C . GLU A 1 371 ? 19.303 8.617 -7.135 1.00 89.38 371 GLU A C 1
ATOM 2975 O O . GLU A 1 371 ? 19.868 9.582 -7.648 1.00 89.38 371 GLU A O 1
ATOM 2980 N N . SER A 1 372 ? 18.867 7.582 -7.861 1.00 89.56 372 SER A N 1
ATOM 2981 C CA . SER A 1 372 ? 18.966 7.507 -9.322 1.00 89.56 372 SER A CA 1
ATOM 2982 C C . SER A 1 372 ? 18.091 8.547 -10.031 1.00 89.56 372 SER A C 1
ATOM 2984 O O . SER A 1 372 ? 18.306 8.812 -11.212 1.00 89.56 372 SER A O 1
ATOM 2986 N N . PHE A 1 373 ? 17.132 9.161 -9.328 1.00 91.12 373 PHE A N 1
ATOM 2987 C CA . PHE A 1 373 ? 16.167 10.112 -9.877 1.00 91.12 373 PHE A CA 1
ATOM 2988 C C . PHE A 1 373 ? 16.255 11.467 -9.154 1.00 91.12 373 PHE A C 1
ATOM 2990 O O . PHE A 1 373 ? 15.461 11.748 -8.256 1.00 91.12 373 PHE A O 1
ATOM 2997 N N . PRO A 1 374 ? 17.176 12.367 -9.557 1.00 90.31 374 PRO A N 1
ATOM 2998 C CA . PRO A 1 374 ? 17.425 13.626 -8.851 1.00 90.31 374 PRO A CA 1
ATOM 2999 C C . PRO A 1 374 ? 16.218 14.559 -8.737 1.00 90.31 374 PRO A C 1
ATOM 3001 O O . PRO A 1 374 ? 16.220 15.428 -7.868 1.00 90.31 374 PRO A O 1
ATOM 3004 N N . MET A 1 375 ? 15.217 14.413 -9.608 1.00 93.62 375 MET A N 1
ATOM 3005 C CA . MET A 1 375 ? 13.995 15.224 -9.609 1.00 93.62 375 MET A CA 1
ATOM 3006 C C . MET A 1 375 ? 12.863 14.624 -8.769 1.00 93.62 375 MET A C 1
ATOM 3008 O O . MET A 1 375 ? 11.848 15.290 -8.587 1.00 93.62 375 MET A O 1
ATOM 3012 N N . VAL A 1 376 ? 13.027 13.403 -8.251 1.00 95.88 376 VAL A N 1
ATOM 3013 C CA . VAL A 1 376 ? 12.011 12.685 -7.477 1.00 95.88 376 VAL A CA 1
ATOM 3014 C C . VAL A 1 376 ? 12.370 12.709 -5.991 1.00 95.88 376 VAL A C 1
ATOM 3016 O O . VAL A 1 376 ? 13.469 12.333 -5.583 1.00 95.88 376 VAL A O 1
ATOM 3019 N N . SER A 1 377 ? 11.419 13.148 -5.173 1.00 96.31 377 SER A N 1
ATOM 3020 C CA . SER A 1 377 ? 11.545 13.252 -3.715 1.00 96.31 377 SER A CA 1
ATOM 3021 C C . SER A 1 377 ? 11.161 11.956 -2.994 1.00 96.31 377 SER A C 1
ATOM 3023 O O . SER A 1 377 ? 11.628 11.710 -1.888 1.00 96.31 377 SER A O 1
ATOM 3025 N N . GLY A 1 378 ? 10.325 11.121 -3.611 1.00 97.25 378 GLY A N 1
ATOM 3026 C CA . GLY A 1 378 ? 9.880 9.839 -3.069 1.00 97.25 378 GLY A CA 1
ATOM 3027 C C . GLY A 1 378 ? 8.717 9.269 -3.873 1.00 97.25 378 GLY A C 1
ATOM 3028 O O . GLY A 1 378 ? 8.236 9.906 -4.816 1.00 97.25 378 GLY A O 1
ATOM 3029 N N . ALA A 1 379 ? 8.261 8.078 -3.495 1.00 98.38 379 ALA A N 1
ATOM 3030 C CA . ALA A 1 379 ? 7.150 7.400 -4.156 1.00 98.38 379 ALA A CA 1
ATOM 3031 C C . ALA A 1 379 ? 6.190 6.752 -3.152 1.00 98.38 379 ALA A C 1
ATOM 3033 O O . ALA A 1 379 ? 6.589 6.357 -2.059 1.00 98.38 379 ALA A O 1
ATOM 3034 N N . ALA A 1 380 ? 4.925 6.650 -3.532 1.00 98.50 380 ALA A N 1
ATOM 3035 C CA . ALA A 1 380 ? 3.846 6.025 -2.789 1.00 98.50 380 ALA A CA 1
ATOM 3036 C C . ALA A 1 380 ? 3.185 4.959 -3.670 1.00 98.50 380 ALA A C 1
ATOM 3038 O O . ALA A 1 380 ? 3.160 5.078 -4.896 1.00 98.50 380 ALA A O 1
ATOM 3039 N N . ILE A 1 381 ? 2.627 3.929 -3.044 1.00 98.50 381 ILE A N 1
ATOM 3040 C CA . ILE A 1 381 ? 1.911 2.849 -3.725 1.00 98.50 381 ILE A CA 1
ATOM 3041 C C . ILE A 1 381 ? 0.463 2.816 -3.244 1.00 98.50 381 ILE A C 1
ATOM 3043 O O . ILE A 1 381 ? 0.195 2.779 -2.042 1.00 98.50 381 ILE A O 1
ATOM 3047 N N . GLY A 1 382 ? -0.454 2.870 -4.203 1.00 98.19 382 GLY A N 1
ATOM 3048 C CA . GLY A 1 382 ? -1.889 2.771 -4.012 1.00 98.19 382 GLY A CA 1
ATOM 3049 C C . GLY A 1 382 ? -2.342 1.359 -4.338 1.00 98.19 382 GLY A C 1
ATOM 3050 O O . GLY A 1 382 ? -2.240 0.914 -5.485 1.00 98.19 382 GLY A O 1
ATOM 3051 N N . PHE A 1 383 ? -2.844 0.650 -3.334 1.00 98.06 383 PHE A N 1
ATOM 3052 C CA . PHE A 1 383 ? -3.340 -0.707 -3.512 1.00 98.06 383 PHE A CA 1
ATOM 3053 C C . PHE A 1 383 ? -4.798 -0.713 -3.931 1.00 98.06 383 PHE A C 1
ATOM 3055 O O . PHE A 1 383 ? -5.621 -0.065 -3.288 1.00 98.06 383 PHE A O 1
ATOM 3062 N N . ARG A 1 384 ? -5.121 -1.472 -4.976 1.00 97.19 384 ARG A N 1
ATOM 3063 C CA . ARG A 1 384 ? -6.480 -1.539 -5.493 1.00 97.19 384 ARG A CA 1
ATOM 3064 C C . ARG A 1 384 ? -7.407 -2.327 -4.573 1.00 97.19 384 ARG A C 1
ATOM 3066 O O . ARG A 1 384 ? -7.094 -3.430 -4.111 1.00 97.19 384 ARG A O 1
ATOM 3073 N N . PHE A 1 385 ? -8.605 -1.791 -4.399 1.00 95.00 385 PHE A N 1
ATOM 3074 C CA . PHE A 1 385 ? -9.759 -2.556 -3.972 1.00 95.00 385 PHE A CA 1
ATOM 3075 C C . PHE A 1 385 ? -10.924 -2.344 -4.935 1.00 95.00 385 PHE A C 1
ATOM 3077 O O . PHE A 1 385 ? -11.121 -1.242 -5.444 1.00 95.00 385 PHE A O 1
ATOM 3084 N N . ASP A 1 386 ? -11.715 -3.388 -5.144 1.00 92.81 386 ASP A N 1
ATOM 3085 C CA . ASP A 1 386 ? -12.984 -3.289 -5.861 1.00 92.81 386 ASP A CA 1
ATOM 3086 C C . ASP A 1 386 ? -14.130 -3.126 -4.855 1.00 92.81 386 ASP A C 1
ATOM 3088 O O . ASP A 1 386 ? -14.034 -3.613 -3.718 1.00 92.81 386 ASP A O 1
ATOM 3092 N N . ALA A 1 387 ? -15.185 -2.410 -5.254 1.00 82.12 387 ALA A N 1
ATOM 3093 C CA . ALA A 1 387 ? -16.387 -2.202 -4.444 1.00 82.12 387 ALA A CA 1
ATOM 3094 C C . ALA A 1 387 ? -17.087 -3.534 -4.137 1.00 82.12 387 ALA A C 1
ATOM 3096 O O . ALA A 1 387 ? -17.367 -4.299 -5.083 1.00 82.12 387 ALA A O 1
#